Protein AF-A0AAJ5YZ57-F1 (afdb_monomer)

Secondary structure (DSSP, 8-state):
-PPPPPHHHHHHHHHHHHT-GGGSPPPPSS-HHHHHHHHHSTT-PPPGGGGS-S--TTS-HHHHHHHHHHTT-HHHHHHHHHHHHHHSS---SS--HHHHHHHHHHHHHHHHHHHHTT-HHHHHHHHHHHHHHHHH-EEEETTEEEEGGGSTTS-HHHHHHHHHHHHHH-HHHHHHHHHHHHHHHHHTTTSHHHHHHHHHHHHHHHHHHHHTT-HHHHHHHHHHHHHT--TT-HHHHHHHHHHHHHTT-HHHHHHHHHHHHHH--TT-HHHHHHHHHHHHHHHHHH-TTS--TT--GGG--S--HHHHHHHHHHHHHTT-HHHHHHHHHHHHHH-HHHHTT-TTHHHHHHHHHHHSSS-HHHHHHHHHHHHHHHSTT--TT--GGG-

Sequence (387 aa):
MDEAPSPEACIAHAVASLQHSDLMSEIPTSDTFQALMTRYAPGYRRSRSDTFPLTDPTLTASQLVSQSAQADHWRRIVSMTKEYILTSVPHTEAPPASDVDTLLAWWHLRLVSLWKLHFFSNLQEEMHALWQVLESVRVYEGDDLRVLVDTPHVSFPMHVLRAQVLLQNDRRRGIQLLWKHMQRAKEASADSIWRARYVRVALLLSSLLVEMDALPAATSLADELASGLGSADAELALVLCRLYLQMSDMASASRMLSRAKSAADPADAALHTAILNHETMTRFISEPHADHEKFVVDDLKDVDQALTNTMALDAFFHGHVLESIQILERLMHEHPTTFTTTRALAPNLLTLHSMGANHPQEEKQRVIRFLVQSAGDDPWFVDQRAG

Structure (mmCIF, N/CA/C/O backbone):
data_AF-A0AAJ5YZ57-F1
#
_entry.id   AF-A0AAJ5YZ57-F1
#
loop_
_atom_site.group_PDB
_atom_site.id
_atom_site.type_symbol
_atom_site.label_atom_id
_atom_site.label_alt_id
_atom_site.label_comp_id
_atom_site.label_asym_id
_atom_site.label_entity_id
_atom_site.label_seq_id
_atom_site.pdbx_PDB_ins_code
_atom_site.Cartn_x
_atom_site.Cartn_y
_atom_site.Cartn_z
_atom_site.occupancy
_atom_site.B_iso_or_equiv
_atom_site.auth_seq_id
_atom_site.auth_comp_id
_atom_site.auth_asym_id
_atom_site.auth_atom_id
_atom_site.pdbx_PDB_model_num
ATOM 1 N N . MET A 1 1 ? 28.533 -15.955 -37.153 1.00 42.50 1 MET A N 1
ATOM 2 C CA . MET A 1 1 ? 28.842 -15.038 -36.043 1.00 42.50 1 MET A CA 1
ATOM 3 C C . MET A 1 1 ? 27.738 -14.018 -36.083 1.00 42.50 1 MET A C 1
ATOM 5 O O . MET A 1 1 ? 27.776 -13.187 -36.978 1.00 42.50 1 MET A O 1
ATOM 9 N N . ASP A 1 2 ? 26.721 -14.167 -35.239 1.00 55.75 2 ASP A N 1
ATOM 10 C CA . ASP A 1 2 ? 25.707 -13.121 -35.123 1.00 55.75 2 ASP A CA 1
ATOM 11 C C . ASP A 1 2 ? 26.382 -11.923 -34.461 1.00 55.75 2 ASP A C 1
ATOM 13 O O . ASP A 1 2 ? 26.940 -12.033 -33.367 1.00 55.75 2 ASP A O 1
ATOM 17 N N . GLU A 1 3 ? 26.444 -10.826 -35.205 1.00 73.62 3 GLU A N 1
ATOM 18 C CA . GLU A 1 3 ? 26.936 -9.540 -34.734 1.00 73.62 3 GLU A CA 1
ATOM 19 C C . GLU A 1 3 ? 26.073 -9.114 -33.538 1.00 73.62 3 GLU A C 1
ATOM 21 O O . GLU A 1 3 ? 24.852 -9.286 -33.558 1.00 73.62 3 GLU A O 1
ATOM 26 N N . ALA A 1 4 ? 26.698 -8.639 -32.457 1.00 78.00 4 ALA A N 1
ATOM 27 C CA . ALA A 1 4 ? 25.941 -8.198 -31.291 1.00 78.00 4 ALA A CA 1
ATOM 28 C C . ALA A 1 4 ? 24.981 -7.066 -31.710 1.00 78.00 4 ALA A C 1
ATOM 30 O O . ALA A 1 4 ? 25.400 -6.178 -32.458 1.00 78.00 4 ALA A O 1
ATOM 31 N N . PRO A 1 5 ? 23.708 -7.091 -31.273 1.00 86.06 5 PRO A N 1
ATOM 32 C CA . PRO A 1 5 ? 22.741 -6.070 -31.662 1.00 86.06 5 PRO A CA 1
ATOM 33 C C . PRO A 1 5 ? 23.215 -4.689 -31.203 1.00 86.06 5 PRO A C 1
ATOM 35 O O . PRO A 1 5 ? 23.785 -4.556 -30.121 1.00 86.06 5 PRO A O 1
ATOM 38 N N . SER A 1 6 ? 22.982 -3.652 -32.011 1.00 90.31 6 SER A N 1
ATOM 39 C CA . SER A 1 6 ? 23.335 -2.287 -31.611 1.00 90.31 6 SER A CA 1
ATOM 40 C C . SER A 1 6 ? 22.507 -1.841 -30.392 1.00 90.31 6 SER A C 1
ATOM 42 O O . SER A 1 6 ? 21.373 -2.302 -30.219 1.00 90.31 6 SER A O 1
ATOM 44 N N . PRO A 1 7 ? 23.019 -0.918 -29.552 1.00 89.38 7 PRO A N 1
ATOM 45 C CA . PRO A 1 7 ? 22.258 -0.386 -28.422 1.00 89.38 7 PRO A CA 1
ATOM 46 C C . PRO A 1 7 ? 20.902 0.194 -28.832 1.00 89.38 7 PRO A C 1
ATOM 48 O O . PRO A 1 7 ? 19.891 -0.091 -28.195 1.00 89.38 7 PRO A O 1
ATOM 51 N N . GLU A 1 8 ? 20.869 0.929 -29.942 1.00 90.06 8 GLU A N 1
ATOM 52 C CA . GLU A 1 8 ? 19.652 1.508 -30.518 1.00 90.06 8 GLU A CA 1
ATOM 53 C C . GLU A 1 8 ? 18.640 0.425 -30.917 1.00 90.06 8 GLU A C 1
ATOM 55 O O . GLU A 1 8 ? 17.464 0.532 -30.574 1.00 90.06 8 GLU A O 1
ATOM 60 N N . ALA A 1 9 ? 19.096 -0.669 -31.540 1.00 91.06 9 ALA A N 1
ATOM 61 C CA . ALA A 1 9 ? 18.233 -1.792 -31.899 1.00 91.06 9 ALA A CA 1
ATOM 62 C C . ALA A 1 9 ? 17.660 -2.506 -30.663 1.00 91.06 9 ALA A C 1
ATOM 64 O O . ALA A 1 9 ? 16.498 -2.916 -30.676 1.00 91.06 9 ALA A O 1
ATOM 65 N N . CYS A 1 10 ? 18.434 -2.625 -29.578 1.00 92.81 10 CYS A N 1
ATOM 66 C CA . CYS A 1 10 ? 17.945 -3.181 -28.313 1.00 92.81 10 CYS A CA 1
ATOM 67 C C . CYS A 1 10 ? 16.855 -2.305 -27.679 1.00 92.81 10 CYS A C 1
ATOM 69 O O . CYS A 1 10 ? 15.842 -2.836 -27.222 1.00 92.81 10 CYS A O 1
ATOM 71 N N . ILE A 1 11 ? 17.023 -0.976 -27.673 1.00 93.19 11 ILE A N 1
ATOM 72 C CA . ILE A 1 11 ? 16.001 -0.055 -27.146 1.00 93.19 11 ILE A CA 1
ATOM 73 C C . ILE A 1 11 ? 14.760 -0.056 -28.046 1.00 93.19 11 ILE A C 1
ATOM 75 O O . ILE A 1 11 ? 13.649 -0.164 -27.532 1.00 93.19 11 ILE A O 1
ATOM 79 N N . ALA A 1 12 ? 14.922 -0.032 -29.372 1.00 92.88 12 ALA A N 1
ATOM 80 C CA . ALA A 1 12 ? 13.803 -0.135 -30.311 1.00 92.88 12 ALA A CA 1
ATOM 81 C C . ALA A 1 12 ? 13.015 -1.439 -30.121 1.00 92.88 12 ALA A C 1
ATOM 83 O O . ALA A 1 12 ? 11.783 -1.426 -30.078 1.00 92.88 12 ALA A O 1
ATOM 84 N N . HIS A 1 13 ? 13.716 -2.560 -29.927 1.00 94.25 13 HIS A N 1
ATOM 85 C CA . HIS A 1 13 ? 13.090 -3.839 -29.614 1.00 94.25 13 HIS A CA 1
ATOM 86 C C . HIS A 1 13 ? 12.364 -3.818 -28.262 1.00 94.25 13 HIS A C 1
ATOM 88 O O . HIS A 1 13 ? 11.249 -4.332 -28.169 1.00 94.25 13 HIS A O 1
ATOM 94 N N . ALA A 1 14 ? 12.950 -3.207 -27.228 1.00 94.38 14 ALA A N 1
ATOM 95 C CA . ALA A 1 14 ? 12.316 -3.068 -25.919 1.00 94.38 14 ALA A CA 1
ATOM 96 C C . ALA A 1 14 ? 11.032 -2.231 -25.988 1.00 94.38 14 ALA A C 1
ATOM 98 O O . ALA A 1 14 ? 9.995 -2.667 -25.492 1.00 94.38 14 ALA A O 1
ATOM 99 N N . VAL A 1 15 ? 11.082 -1.077 -26.660 1.00 94.94 15 VAL A N 1
ATOM 100 C CA . VAL A 1 15 ? 9.923 -0.207 -26.906 1.00 94.94 15 VAL A CA 1
ATOM 101 C C . VAL A 1 15 ? 8.826 -0.980 -27.637 1.00 94.94 15 VAL A C 1
ATOM 103 O O . VAL A 1 15 ? 7.715 -1.081 -27.126 1.00 94.94 15 VAL A O 1
ATOM 106 N N . ALA A 1 16 ? 9.144 -1.614 -28.770 1.00 94.12 16 ALA A N 1
ATOM 107 C CA . ALA A 1 16 ? 8.168 -2.392 -29.533 1.00 94.12 16 ALA A CA 1
ATOM 108 C C . ALA A 1 16 ? 7.543 -3.523 -28.697 1.00 94.12 16 ALA A C 1
ATOM 110 O O . ALA A 1 16 ? 6.328 -3.711 -28.717 1.00 94.12 16 ALA A O 1
ATOM 111 N N . SER A 1 17 ? 8.361 -4.223 -27.905 1.00 95.19 17 SER A N 1
ATOM 112 C CA . SER A 1 17 ? 7.898 -5.331 -27.066 1.00 95.19 17 SER A CA 1
ATOM 113 C C . SER A 1 17 ? 6.955 -4.871 -25.951 1.00 95.19 17 SER A C 1
ATOM 115 O O . SER A 1 17 ? 6.021 -5.589 -25.614 1.00 95.19 17 SER A O 1
ATOM 117 N N . LEU A 1 18 ? 7.164 -3.676 -25.388 1.00 95.81 18 LEU A N 1
ATOM 118 C CA . LEU A 1 18 ? 6.327 -3.106 -24.323 1.00 95.81 18 LEU A CA 1
ATOM 119 C C . LEU A 1 18 ? 5.003 -2.510 -24.831 1.00 95.81 18 LEU A C 1
ATOM 121 O O . LEU A 1 18 ? 4.104 -2.276 -24.021 1.00 95.81 18 LEU A O 1
ATOM 125 N N . GLN A 1 19 ? 4.882 -2.257 -26.137 1.00 95.25 19 GLN A N 1
ATOM 126 C CA . GLN A 1 19 ? 3.716 -1.627 -26.769 1.00 95.25 19 GLN A CA 1
ATOM 127 C C . GLN A 1 19 ? 2.754 -2.625 -27.433 1.00 95.25 19 GLN A C 1
ATOM 129 O O . GLN A 1 19 ? 1.816 -2.219 -28.117 1.00 95.25 19 GLN A O 1
ATOM 134 N N . HIS A 1 20 ? 2.933 -3.934 -27.242 1.00 92.75 20 HIS A N 1
ATOM 135 C CA . HIS A 1 20 ? 1.990 -4.914 -27.778 1.00 92.75 20 HIS A CA 1
ATOM 136 C C . HIS A 1 20 ? 0.622 -4.821 -27.084 1.00 92.75 20 HIS A C 1
ATOM 138 O O . HIS A 1 20 ? 0.514 -4.966 -25.866 1.00 92.75 20 HIS A O 1
ATOM 144 N N . SER A 1 21 ? -0.444 -4.636 -27.872 1.00 90.62 21 SER A N 1
ATOM 145 C CA . SER A 1 21 ? -1.827 -4.582 -27.370 1.00 90.62 21 SER A CA 1
ATOM 146 C C . SER A 1 21 ? -2.242 -5.844 -26.622 1.00 90.62 21 SER A C 1
ATOM 148 O O . SER A 1 21 ? -3.018 -5.762 -25.675 1.00 90.62 21 SER A O 1
ATOM 150 N N . ASP A 1 22 ? -1.695 -6.989 -27.025 1.00 92.06 22 ASP A N 1
ATOM 151 C CA . ASP A 1 22 ? -2.035 -8.311 -26.492 1.00 92.06 22 ASP A CA 1
ATOM 152 C C . ASP A 1 22 ? -1.539 -8.516 -25.054 1.00 92.06 22 ASP A C 1
ATOM 154 O O . ASP A 1 22 ? -1.976 -9.438 -24.372 1.00 92.06 22 ASP A O 1
ATOM 158 N N . LEU A 1 23 ? -0.653 -7.637 -24.570 1.00 92.69 23 LEU A N 1
ATOM 159 C CA . LEU A 1 23 ? -0.219 -7.618 -23.174 1.00 92.69 23 LEU A CA 1
ATOM 160 C C . LEU A 1 23 ? -1.275 -7.021 -22.235 1.00 92.69 23 LEU A C 1
ATOM 162 O O . LEU A 1 23 ? -1.121 -7.127 -21.022 1.00 92.69 23 LEU A O 1
ATOM 166 N N . MET A 1 24 ? -2.299 -6.346 -22.773 1.00 94.44 24 MET A N 1
ATOM 167 C CA . MET A 1 24 ? -3.271 -5.563 -22.010 1.00 94.44 24 MET A CA 1
ATOM 168 C C . MET A 1 24 ? -4.697 -6.050 -22.260 1.00 94.44 24 MET A C 1
ATOM 170 O O . MET A 1 24 ? -5.276 -5.828 -23.328 1.00 94.44 24 MET A O 1
ATOM 174 N N . SER A 1 25 ? -5.304 -6.628 -21.230 1.00 89.56 25 SER A N 1
ATOM 175 C CA . SER A 1 25 ? -6.685 -7.093 -21.263 1.00 89.56 25 SER A CA 1
ATOM 176 C C . SER A 1 25 ? -7.667 -5.909 -21.295 1.00 89.56 25 SER A C 1
ATOM 178 O O . SER A 1 25 ? -7.402 -4.813 -20.785 1.00 89.56 25 SER A O 1
ATOM 180 N N . GLU A 1 26 ? -8.839 -6.118 -21.898 1.00 86.94 26 GLU A N 1
ATOM 181 C CA . GLU A 1 26 ? -9.954 -5.176 -21.755 1.00 86.94 26 GLU A CA 1
ATOM 182 C C . GLU A 1 26 ? -10.512 -5.233 -20.330 1.00 86.94 26 GLU A C 1
ATOM 184 O O . GLU A 1 26 ? -10.607 -6.306 -19.723 1.00 86.94 26 GLU A O 1
ATOM 189 N N . ILE A 1 27 ? -10.891 -4.074 -19.788 1.00 83.69 27 ILE A N 1
ATOM 190 C CA . ILE A 1 27 ? -11.519 -4.028 -18.467 1.00 83.69 27 ILE A CA 1
ATOM 191 C C . ILE A 1 27 ? -12.966 -4.536 -18.543 1.00 83.69 27 ILE A C 1
ATOM 193 O O . ILE A 1 27 ? -13.676 -4.222 -19.503 1.00 83.69 27 ILE A O 1
ATOM 197 N N . PRO A 1 28 ? -13.447 -5.287 -17.537 1.00 80.12 28 PRO A N 1
ATOM 198 C CA . PRO A 1 28 ? -14.839 -5.713 -17.489 1.00 80.12 28 PRO A CA 1
ATOM 199 C C . PRO A 1 28 ? -15.798 -4.517 -17.516 1.00 80.12 28 PRO A C 1
ATOM 201 O O . PRO A 1 28 ? -15.679 -3.589 -16.718 1.00 80.12 28 PRO A O 1
ATOM 204 N N . THR A 1 29 ? -16.792 -4.554 -18.406 1.00 70.12 29 THR A N 1
ATOM 205 C CA . THR A 1 29 ? -17.860 -3.537 -18.462 1.00 70.12 29 THR A CA 1
ATOM 206 C C . THR A 1 29 ? -18.962 -3.778 -17.428 1.00 70.12 29 THR A C 1
ATOM 208 O O . THR A 1 29 ? -19.780 -2.896 -17.177 1.00 70.12 29 THR A O 1
ATOM 211 N N . SER A 1 30 ? -19.003 -4.973 -16.836 1.00 68.25 30 SER A N 1
ATOM 212 C CA . SER A 1 30 ? -19.893 -5.339 -15.736 1.00 68.25 30 SER A CA 1
ATOM 213 C C . SER A 1 30 ? -19.088 -6.026 -14.640 1.00 68.25 30 SER A C 1
ATOM 215 O O . SER A 1 30 ? -18.448 -7.046 -14.894 1.00 68.25 30 SER A O 1
ATOM 217 N N . ASP A 1 31 ? -19.151 -5.494 -13.427 1.00 72.94 31 ASP A N 1
ATOM 218 C CA . ASP A 1 31 ? -18.476 -6.030 -12.249 1.00 72.94 31 ASP A CA 1
ATOM 219 C C . ASP A 1 31 ? -19.388 -5.958 -11.015 1.00 72.94 31 ASP A C 1
ATOM 221 O O . ASP A 1 31 ? -20.534 -5.498 -11.078 1.00 72.94 31 ASP A O 1
ATOM 225 N N . THR A 1 32 ? -18.887 -6.438 -9.878 1.00 71.25 32 THR A N 1
ATOM 226 C CA . THR A 1 32 ? -19.644 -6.483 -8.624 1.00 71.25 32 THR A CA 1
ATOM 227 C C . THR A 1 32 ? -20.076 -5.094 -8.158 1.00 71.25 32 THR A C 1
ATOM 229 O O . THR A 1 32 ? -21.167 -4.946 -7.612 1.00 71.25 32 THR A O 1
ATOM 232 N N . PHE A 1 33 ? -19.276 -4.059 -8.421 1.00 73.50 33 PHE A N 1
ATOM 233 C CA . PHE A 1 33 ? -19.637 -2.685 -8.091 1.00 73.50 33 PHE A CA 1
ATOM 234 C C . PHE A 1 33 ? -20.820 -2.203 -8.942 1.00 73.50 33 PHE A C 1
ATOM 236 O O . PHE A 1 33 ? -21.808 -1.717 -8.395 1.00 73.50 33 PHE A O 1
ATOM 243 N N . GLN A 1 34 ? -20.790 -2.424 -10.260 1.00 74.38 34 GLN A N 1
ATOM 244 C CA . GLN A 1 34 ? -21.912 -2.116 -11.158 1.00 74.38 34 GLN A CA 1
ATOM 245 C C . GLN A 1 34 ? -23.182 -2.905 -10.801 1.00 74.38 34 GLN A C 1
ATOM 247 O O . GLN A 1 34 ? -24.298 -2.376 -10.863 1.00 74.38 34 GLN A O 1
ATOM 252 N N . ALA A 1 35 ? -23.031 -4.161 -10.373 1.00 77.19 35 ALA A N 1
ATOM 253 C CA . ALA A 1 35 ? -24.144 -4.969 -9.887 1.00 77.19 35 ALA A CA 1
ATOM 254 C C . ALA A 1 35 ? -24.770 -4.369 -8.613 1.00 77.19 35 ALA A C 1
ATOM 256 O O . ALA A 1 35 ? -25.996 -4.264 -8.516 1.00 77.19 35 ALA A O 1
ATOM 257 N N . LEU A 1 36 ? -23.948 -3.915 -7.659 1.00 73.75 36 LEU A N 1
ATOM 258 C CA . LEU A 1 36 ? -24.425 -3.240 -6.450 1.00 73.75 36 LEU A CA 1
ATOM 259 C C . LEU A 1 36 ? -25.065 -1.885 -6.748 1.00 73.75 36 LEU A C 1
ATOM 261 O O . LEU A 1 36 ? -26.124 -1.594 -6.197 1.00 73.75 36 LEU A O 1
ATOM 265 N N . MET A 1 37 ? -24.481 -1.087 -7.644 1.00 74.56 37 MET A N 1
ATOM 266 C CA . MET A 1 37 ? -25.087 0.157 -8.125 1.00 74.56 37 MET A CA 1
ATOM 267 C C . MET A 1 37 ? -26.495 -0.090 -8.654 1.00 74.56 37 MET A C 1
ATOM 269 O O . MET A 1 37 ? -27.450 0.550 -8.218 1.00 74.56 37 MET A O 1
ATOM 273 N N . THR A 1 38 ? -26.630 -1.067 -9.552 1.00 78.44 38 THR A N 1
ATOM 274 C CA . THR A 1 38 ? -27.909 -1.412 -10.179 1.00 78.44 38 THR A CA 1
ATOM 275 C C . THR A 1 38 ? -28.937 -1.870 -9.143 1.00 78.44 38 THR A C 1
ATOM 277 O O . THR A 1 38 ? -30.111 -1.516 -9.239 1.00 78.44 38 THR A O 1
ATOM 280 N N . ARG A 1 39 ? -28.503 -2.631 -8.129 1.00 78.81 39 ARG A N 1
ATOM 281 C CA . ARG A 1 39 ? -29.382 -3.197 -7.099 1.00 78.81 39 ARG A CA 1
ATOM 282 C C . ARG A 1 39 ? -29.784 -2.196 -6.011 1.00 78.81 39 ARG A C 1
ATOM 284 O O . ARG A 1 39 ? -30.941 -2.191 -5.603 1.00 78.81 39 ARG A O 1
ATOM 291 N N . TYR A 1 40 ? -28.852 -1.381 -5.521 1.00 74.88 40 TYR A N 1
ATOM 292 C CA . TYR A 1 40 ? -29.028 -0.573 -4.302 1.00 74.88 40 TYR A CA 1
ATOM 293 C C . TYR A 1 40 ? -29.159 0.935 -4.562 1.00 74.88 40 TYR A C 1
ATOM 295 O O . TYR A 1 40 ? -29.665 1.674 -3.707 1.00 74.88 40 TYR A O 1
ATOM 303 N N . ALA A 1 41 ? -28.771 1.390 -5.753 1.00 70.88 41 ALA A N 1
ATOM 304 C CA . ALA A 1 41 ? -28.896 2.772 -6.201 1.00 70.88 41 ALA A CA 1
ATOM 305 C C . ALA A 1 41 ? -29.489 2.860 -7.630 1.00 70.88 41 ALA A C 1
ATOM 307 O O . ALA A 1 41 ? -28.896 3.495 -8.506 1.00 70.88 41 ALA A O 1
ATOM 308 N N . PRO A 1 42 ? -30.661 2.245 -7.903 1.00 70.06 42 PRO A N 1
ATOM 309 C CA . PRO A 1 42 ? -31.254 2.268 -9.237 1.00 70.06 42 PRO A CA 1
ATOM 310 C C . PRO A 1 42 ? -31.531 3.711 -9.684 1.00 70.06 42 PRO A C 1
ATOM 312 O O . PRO A 1 42 ? -32.151 4.494 -8.966 1.00 70.06 42 PRO A O 1
ATOM 315 N N . GLY A 1 43 ? -31.049 4.074 -10.875 1.00 65.69 43 GLY A N 1
ATOM 316 C CA . GLY A 1 43 ? -31.180 5.428 -11.426 1.00 65.69 43 GLY A CA 1
ATOM 317 C C . GLY A 1 43 ? -30.105 6.421 -10.972 1.00 65.69 43 GLY A C 1
ATOM 318 O O . GLY A 1 43 ? -30.022 7.506 -11.549 1.00 65.69 43 GLY A O 1
ATOM 319 N N . TYR A 1 44 ? -29.241 6.055 -10.017 1.00 64.00 44 TYR A N 1
ATOM 320 C CA . TYR A 1 44 ? -28.034 6.825 -9.735 1.00 64.00 44 TYR A CA 1
ATOM 321 C C . TYR A 1 44 ? -27.090 6.714 -10.933 1.00 64.00 44 TYR A C 1
ATOM 323 O O . TYR A 1 44 ? -26.457 5.687 -11.177 1.00 64.00 44 TYR A O 1
ATOM 331 N N . ARG A 1 45 ? -27.024 7.788 -11.716 1.00 58.97 45 ARG A N 1
ATOM 332 C CA . ARG A 1 45 ? -25.934 8.009 -12.658 1.00 58.97 45 ARG A CA 1
ATOM 333 C C . ARG A 1 45 ? -24.881 8.796 -11.903 1.00 58.97 45 ARG A C 1
ATOM 335 O O . ARG A 1 45 ? -25.202 9.862 -11.375 1.00 58.97 45 ARG A O 1
ATOM 342 N N . ARG A 1 46 ? -23.646 8.292 -11.863 1.00 60.00 46 ARG A N 1
ATOM 343 C CA . ARG A 1 46 ? -22.520 9.116 -11.419 1.00 60.00 46 ARG A CA 1
ATOM 344 C C . ARG A 1 46 ? -22.529 10.431 -12.194 1.00 60.00 46 ARG A C 1
ATOM 346 O O . ARG A 1 46 ? -22.989 10.485 -13.343 1.00 60.00 46 ARG A O 1
ATOM 353 N N . SER A 1 47 ? -22.084 11.499 -11.535 1.00 46.22 47 SER A N 1
ATOM 354 C CA . SER A 1 47 ? -22.011 12.810 -12.170 1.00 46.22 47 SER A CA 1
ATOM 355 C C . SER A 1 47 ? -21.266 12.684 -13.498 1.00 46.22 47 SER A C 1
ATOM 357 O O . SER A 1 47 ? -20.276 11.965 -13.615 1.00 46.22 47 SER A O 1
ATOM 359 N N . ARG A 1 48 ? -21.760 13.385 -14.518 1.00 41.66 48 ARG A N 1
ATOM 360 C CA . ARG A 1 48 ? -21.276 13.366 -15.909 1.00 41.66 48 ARG A CA 1
ATOM 361 C C . ARG A 1 48 ? -19.784 13.746 -16.065 1.00 41.66 48 ARG A C 1
ATOM 363 O O . ARG A 1 48 ? -19.299 13.782 -17.194 1.00 41.66 48 ARG A O 1
ATOM 370 N N . SER A 1 49 ? -19.054 14.025 -14.979 1.00 39.28 49 SER A N 1
ATOM 371 C CA . SER A 1 49 ? -17.596 14.209 -14.970 1.00 39.28 49 SER A CA 1
ATOM 372 C C . SER A 1 49 ? -16.803 12.910 -15.186 1.00 39.28 49 SER A C 1
ATOM 374 O O . SER A 1 49 ? -15.628 12.985 -15.533 1.00 39.28 49 SER A O 1
ATOM 376 N N . ASP A 1 50 ? -17.441 11.737 -15.118 1.00 44.00 50 ASP A N 1
ATOM 377 C CA . ASP A 1 50 ? -16.880 10.469 -15.630 1.00 44.00 50 ASP A CA 1
ATOM 378 C C . ASP A 1 50 ? -16.826 10.413 -17.171 1.00 44.00 50 ASP A C 1
ATOM 380 O O . ASP A 1 50 ? -16.197 9.535 -17.754 1.00 44.00 50 ASP A O 1
ATOM 384 N N . THR A 1 51 ? -17.464 11.379 -17.842 1.00 45.19 51 THR A N 1
ATOM 385 C CA . THR A 1 51 ? -17.478 11.564 -19.304 1.00 45.19 51 THR A CA 1
ATOM 386 C C . THR A 1 51 ? -16.854 12.897 -19.732 1.00 45.19 51 THR A C 1
ATOM 388 O O . THR A 1 51 ? -17.254 13.472 -20.746 1.00 45.19 51 THR A O 1
ATOM 391 N N . PHE A 1 52 ? -15.872 13.419 -18.986 1.00 45.09 52 PHE A N 1
ATOM 392 C CA . PHE A 1 52 ? -14.929 14.349 -19.620 1.00 45.09 52 PHE A CA 1
ATOM 393 C C . PHE A 1 52 ? -14.243 13.611 -20.780 1.00 45.09 52 PHE A C 1
ATOM 395 O O . PHE A 1 52 ? -13.947 12.422 -20.636 1.00 45.09 52 PHE A O 1
ATOM 402 N N . PRO A 1 53 ? -14.002 14.264 -21.930 1.00 50.81 53 PRO A N 1
ATOM 403 C CA . PRO A 1 53 ? -13.231 13.636 -22.990 1.00 50.81 53 PRO A CA 1
ATOM 404 C C . PRO A 1 53 ? -11.898 13.134 -22.416 1.00 50.81 53 PRO A C 1
ATOM 406 O O . PRO A 1 53 ? -11.300 13.790 -21.558 1.00 50.81 53 PRO A O 1
ATOM 409 N N . LEU A 1 54 ? -11.445 11.960 -22.879 1.00 53.31 54 LEU A N 1
ATOM 410 C CA . LEU A 1 54 ? -10.129 11.381 -22.544 1.00 53.31 54 LEU A CA 1
ATOM 411 C C . LEU A 1 54 ? -8.997 12.412 -22.714 1.00 53.31 54 LEU A C 1
ATOM 413 O O . LEU A 1 54 ? -7.983 12.351 -22.028 1.00 53.31 54 LEU A O 1
ATOM 417 N N . THR A 1 55 ? -9.242 13.414 -23.554 1.00 54.31 55 THR A N 1
ATOM 418 C CA . THR A 1 55 ? -8.400 14.567 -23.824 1.00 54.31 55 THR A CA 1
ATOM 419 C C . THR A 1 55 ? -9.093 15.863 -23.391 1.00 54.31 55 THR A C 1
ATOM 421 O O . THR A 1 55 ? -10.005 16.343 -24.069 1.00 54.31 55 THR A O 1
ATOM 424 N N . ASP A 1 56 ? -8.629 16.475 -22.304 1.00 64.00 56 ASP A N 1
ATOM 425 C CA . ASP A 1 56 ? -8.701 17.931 -22.187 1.00 64.00 56 ASP A CA 1
ATOM 426 C C . ASP A 1 56 ? -7.430 18.483 -22.852 1.00 64.00 56 ASP A C 1
ATOM 428 O O . ASP A 1 56 ? -6.340 18.245 -22.328 1.00 64.00 56 ASP A O 1
ATOM 432 N N . PRO A 1 57 ? -7.518 19.179 -24.002 1.00 65.00 57 PRO A N 1
ATOM 433 C CA . PRO A 1 57 ? -6.335 19.681 -24.700 1.00 65.00 57 PRO A CA 1
ATOM 434 C C . PRO A 1 57 ? -5.554 20.729 -23.891 1.00 65.00 57 PRO A C 1
ATOM 436 O O . PRO A 1 57 ? -4.453 21.103 -24.285 1.00 65.00 57 PRO A O 1
ATOM 439 N N . THR A 1 58 ? -6.110 21.221 -22.779 1.00 73.19 58 THR A N 1
ATOM 440 C CA . THR A 1 58 ? -5.451 22.184 -21.890 1.00 73.19 58 THR A CA 1
ATOM 441 C C . THR A 1 58 ? -4.594 21.530 -20.804 1.00 73.19 58 THR A C 1
ATOM 443 O O . THR A 1 58 ? -3.790 22.219 -20.175 1.00 73.19 58 THR A O 1
ATOM 446 N N . LEU A 1 59 ? -4.726 20.214 -20.594 1.00 79.25 59 LEU A N 1
ATOM 447 C CA . LEU A 1 59 ? -4.036 19.474 -19.539 1.00 79.25 59 LEU A CA 1
ATOM 448 C C . LEU A 1 59 ? -3.064 18.446 -20.122 1.00 79.25 59 LEU A C 1
ATOM 450 O O . LEU A 1 59 ? -3.336 17.773 -21.113 1.00 79.25 59 LEU A O 1
ATOM 454 N N . THR A 1 60 ? -1.918 18.285 -19.465 1.00 84.31 60 THR A N 1
ATOM 455 C CA . THR A 1 60 ? -0.967 17.213 -19.791 1.00 84.31 60 THR A CA 1
ATOM 456 C C . THR A 1 60 ? -1.499 15.849 -19.339 1.00 84.31 60 THR A C 1
ATOM 458 O O . THR A 1 60 ? -2.287 15.759 -18.394 1.00 84.31 60 THR A O 1
ATOM 461 N N . ALA A 1 61 ? -1.007 14.764 -19.949 1.00 82.81 61 ALA A N 1
ATOM 462 C CA . ALA A 1 61 ? -1.346 13.390 -19.558 1.00 82.81 61 ALA A CA 1
ATOM 463 C C . ALA A 1 61 ? -1.144 13.136 -18.050 1.00 82.81 61 ALA A C 1
ATOM 465 O O . ALA A 1 61 ? -1.997 12.549 -17.386 1.00 82.81 61 ALA A O 1
ATOM 466 N N . SER A 1 62 ? -0.041 13.650 -17.494 1.00 84.12 62 SER A N 1
ATOM 467 C CA . SER A 1 62 ? 0.272 13.554 -16.064 1.00 84.12 62 SER A CA 1
ATOM 468 C C . SER A 1 62 ? -0.762 14.280 -15.194 1.00 84.12 62 SER A C 1
ATOM 470 O O . SER A 1 62 ? -1.267 13.711 -14.229 1.00 84.12 62 SER A O 1
ATOM 472 N N . GLN A 1 63 ? -1.163 15.499 -15.574 1.00 86.25 63 GLN A N 1
ATOM 473 C CA . GLN A 1 63 ? -2.179 16.267 -14.843 1.00 86.25 63 GLN A CA 1
ATOM 474 C C . GLN A 1 63 ? -3.550 15.587 -14.870 1.00 86.25 63 GLN A C 1
ATOM 476 O O . GLN A 1 63 ? -4.221 15.531 -13.840 1.00 86.25 63 GLN A O 1
ATOM 481 N N . LEU A 1 64 ? -3.950 15.034 -16.017 1.00 84.38 64 LEU A N 1
ATOM 482 C CA . LEU A 1 64 ? -5.208 14.299 -16.143 1.00 84.38 64 LEU A CA 1
ATOM 483 C C . LEU A 1 64 ? -5.228 13.048 -15.259 1.00 84.38 64 LEU A C 1
ATOM 485 O O . LEU A 1 64 ? -6.233 12.771 -14.600 1.00 84.38 64 LEU A O 1
ATOM 489 N N . VAL A 1 65 ? -4.115 12.312 -15.206 1.00 87.06 65 VAL A N 1
ATOM 490 C CA . VAL A 1 65 ? -3.963 11.170 -14.299 1.00 87.06 65 VAL A CA 1
ATOM 491 C C . VAL A 1 65 ? -4.018 11.615 -12.843 1.00 87.06 65 VAL A C 1
ATOM 493 O O . VAL A 1 65 ? -4.748 11.005 -12.069 1.00 87.06 65 VAL A O 1
ATOM 496 N N . SER A 1 66 ? -3.297 12.672 -12.456 1.00 86.50 66 SER A N 1
ATOM 497 C CA . SER A 1 66 ? -3.313 13.171 -11.076 1.00 86.50 66 SER A CA 1
ATOM 498 C C . SER A 1 66 ? -4.713 13.598 -10.635 1.00 86.50 66 SER A C 1
ATOM 500 O O . SER A 1 66 ? -5.138 13.226 -9.546 1.00 86.50 66 SER A O 1
ATOM 502 N N . GLN A 1 67 ? -5.457 14.312 -11.485 1.00 84.50 67 GLN A N 1
ATOM 503 C CA . GLN A 1 67 ? -6.846 14.684 -11.199 1.00 84.50 67 GLN A CA 1
ATOM 504 C C . GLN A 1 67 ? -7.756 13.456 -11.092 1.00 84.50 67 GLN A C 1
ATOM 506 O O . GLN A 1 67 ? -8.586 13.379 -10.191 1.00 84.50 67 GLN A O 1
ATOM 511 N N . SER A 1 68 ? -7.582 12.475 -11.981 1.00 84.38 68 SER A N 1
ATOM 512 C CA . SER A 1 68 ? -8.370 11.236 -11.946 1.00 84.38 68 SER A CA 1
ATOM 513 C C . SER A 1 68 ? -8.072 10.409 -10.694 1.00 84.38 68 SER A C 1
ATOM 515 O O . SER A 1 68 ? -8.990 9.845 -10.110 1.00 84.38 68 SER A O 1
ATOM 517 N N . ALA A 1 69 ? -6.814 10.369 -10.249 1.00 85.06 69 ALA A N 1
ATOM 518 C CA . ALA A 1 69 ? -6.408 9.670 -9.033 1.00 85.06 69 ALA A CA 1
ATOM 519 C C . ALA A 1 69 ? -6.941 10.369 -7.773 1.00 85.06 69 ALA A C 1
ATOM 521 O O . ALA A 1 69 ? -7.392 9.699 -6.854 1.00 85.06 69 ALA A O 1
ATOM 522 N N . GLN A 1 70 ? -6.947 11.707 -7.748 1.00 81.50 70 GLN A N 1
ATOM 523 C CA . GLN A 1 70 ? -7.545 12.493 -6.657 1.00 81.50 70 GLN A CA 1
ATOM 524 C C . GLN A 1 70 ? -9.063 12.306 -6.547 1.00 81.50 70 GLN A C 1
ATOM 526 O O . GLN A 1 70 ? -9.617 12.473 -5.466 1.00 81.50 70 GLN A O 1
ATOM 531 N N . ALA A 1 71 ? -9.724 11.975 -7.656 1.00 75.94 71 ALA A N 1
ATOM 532 C CA . ALA A 1 71 ? -11.154 11.695 -7.703 1.00 75.94 71 ALA A CA 1
ATOM 533 C C . ALA A 1 71 ? -11.496 10.199 -7.535 1.00 75.94 71 ALA A C 1
ATOM 535 O O . ALA A 1 71 ? -12.658 9.836 -7.680 1.00 75.94 71 ALA A O 1
ATOM 536 N N . ASP A 1 72 ? -10.515 9.323 -7.275 1.00 76.88 72 ASP A N 1
ATOM 537 C CA . ASP A 1 72 ? -10.693 7.861 -7.227 1.00 76.88 72 ASP A CA 1
ATOM 538 C C . ASP A 1 72 ? -11.337 7.269 -8.502 1.00 76.88 72 ASP A C 1
ATOM 540 O O . ASP A 1 72 ? -12.082 6.288 -8.460 1.00 76.88 72 ASP A O 1
ATOM 544 N N . HIS A 1 73 ? -11.036 7.847 -9.671 1.00 81.88 73 HIS A N 1
ATOM 545 C CA . HIS A 1 73 ? -11.519 7.398 -10.984 1.00 81.88 73 HIS A CA 1
ATOM 546 C C . HIS A 1 73 ? -10.537 6.410 -11.638 1.00 81.88 73 HIS A C 1
ATOM 548 O O . HIS A 1 73 ? -9.981 6.646 -12.718 1.00 81.88 73 HIS A O 1
ATOM 554 N N . TRP A 1 74 ? -10.289 5.285 -10.971 1.00 86.69 74 TRP A N 1
ATOM 555 C CA . TRP A 1 74 ? -9.293 4.294 -11.381 1.00 86.69 74 TRP A CA 1
ATOM 556 C C . TRP A 1 74 ? -9.588 3.644 -12.747 1.00 86.69 74 TRP A C 1
ATOM 558 O O . TRP A 1 74 ? -8.651 3.395 -13.508 1.00 86.69 74 TRP A O 1
ATOM 568 N N . ARG A 1 75 ? -10.861 3.439 -13.136 1.00 86.69 75 ARG A N 1
ATOM 569 C CA . ARG A 1 75 ? -11.223 2.878 -14.463 1.00 86.69 75 ARG A CA 1
ATOM 570 C C . ARG A 1 75 ? -10.780 3.790 -15.609 1.00 86.69 75 ARG A C 1
ATOM 572 O O . ARG A 1 75 ? -10.325 3.314 -16.657 1.00 86.69 75 ARG A O 1
ATOM 579 N N . ARG A 1 76 ? -10.858 5.108 -15.395 1.00 85.12 76 ARG A N 1
ATOM 580 C CA . ARG A 1 76 ? -10.376 6.113 -16.351 1.00 85.12 76 ARG A CA 1
ATOM 581 C C . ARG A 1 76 ? -8.866 6.007 -16.528 1.00 85.12 76 ARG A C 1
ATOM 583 O O . ARG A 1 76 ? -8.396 5.980 -17.660 1.00 85.12 76 ARG A O 1
ATOM 590 N N . ILE A 1 77 ? -8.120 5.877 -15.432 1.00 90.38 77 ILE A N 1
ATOM 591 C CA . ILE A 1 77 ? -6.659 5.746 -15.479 1.00 90.38 77 ILE A CA 1
ATOM 592 C C . ILE A 1 77 ? -6.247 4.475 -16.233 1.00 90.38 77 ILE A C 1
ATOM 594 O O . ILE A 1 77 ? -5.345 4.531 -17.067 1.00 90.38 77 ILE A O 1
ATOM 598 N N . VAL A 1 78 ? -6.929 3.343 -16.025 1.00 91.50 78 VAL A N 1
ATOM 599 C CA . VAL A 1 78 ? -6.653 2.108 -16.787 1.00 91.50 78 VAL A CA 1
ATOM 600 C C . VAL A 1 78 ? -6.871 2.313 -18.292 1.00 91.50 78 VAL A C 1
ATOM 602 O O . VAL A 1 78 ? -6.050 1.880 -19.099 1.00 91.50 78 VAL A O 1
ATOM 605 N N . SER A 1 79 ? -7.938 3.014 -18.678 1.00 88.75 79 SER A N 1
ATOM 606 C CA . SER A 1 79 ? -8.223 3.304 -20.091 1.00 88.75 79 SER A CA 1
ATOM 607 C C . SER A 1 79 ? -7.164 4.229 -20.706 1.00 88.75 79 SER A C 1
ATOM 609 O O . SER A 1 79 ? -6.615 3.929 -21.763 1.00 88.75 79 SER A O 1
ATOM 611 N N . MET A 1 80 ? -6.810 5.309 -20.002 1.00 89.44 80 MET A N 1
ATOM 612 C CA . MET A 1 80 ? -5.799 6.277 -20.444 1.00 89.44 80 MET A CA 1
ATOM 613 C C . MET A 1 80 ? -4.406 5.656 -20.551 1.00 89.44 80 MET A C 1
ATOM 615 O O . MET A 1 80 ? -3.691 5.889 -21.517 1.00 89.44 80 MET A O 1
ATOM 619 N N . THR A 1 81 ? -4.006 4.847 -19.570 1.00 93.06 81 THR A N 1
ATOM 620 C CA . THR A 1 81 ? -2.690 4.191 -19.584 1.00 93.06 81 THR A CA 1
ATOM 621 C C . THR A 1 81 ? -2.548 3.216 -20.743 1.00 93.06 81 THR A C 1
ATOM 623 O O . THR A 1 81 ? -1.476 3.175 -21.332 1.00 93.06 81 THR A O 1
ATOM 626 N N . LYS A 1 82 ? -3.611 2.496 -21.134 1.00 92.50 82 LYS A N 1
ATOM 627 C CA . LYS A 1 82 ? -3.597 1.674 -22.356 1.00 92.50 82 LYS A CA 1
ATOM 628 C C . LYS A 1 82 ? -3.285 2.524 -23.584 1.00 92.50 82 LYS A C 1
ATOM 630 O O . LYS A 1 82 ? -2.375 2.203 -24.339 1.00 92.50 82 LYS A O 1
ATOM 635 N N . GLU A 1 83 ? -4.023 3.618 -23.761 1.00 90.44 83 GLU A N 1
ATOM 636 C CA . GLU A 1 83 ? -3.831 4.534 -24.886 1.00 90.44 83 GLU A CA 1
ATOM 637 C C . GLU A 1 83 ? -2.412 5.113 -24.894 1.00 90.44 83 GLU A C 1
ATOM 639 O O . GLU A 1 83 ? -1.737 5.061 -25.921 1.00 90.44 83 GLU A O 1
ATOM 644 N N . TYR A 1 84 ? -1.909 5.583 -23.750 1.00 92.12 84 TYR A N 1
ATOM 645 C CA . TYR A 1 84 ? -0.560 6.139 -23.665 1.00 92.12 84 TYR A CA 1
ATOM 646 C C . TYR A 1 84 ? 0.538 5.094 -23.848 1.00 92.12 84 TYR A C 1
ATOM 648 O O . TYR A 1 84 ? 1.527 5.401 -24.504 1.00 92.12 84 TYR A O 1
ATOM 656 N N . ILE A 1 85 ? 0.391 3.858 -23.370 1.00 94.38 85 ILE A N 1
ATOM 657 C CA . ILE A 1 85 ? 1.362 2.793 -23.674 1.00 94.38 85 ILE A CA 1
ATOM 658 C C . ILE A 1 85 ? 1.450 2.600 -25.193 1.00 94.38 85 ILE A C 1
ATOM 660 O O . ILE A 1 85 ? 2.544 2.586 -25.750 1.00 94.38 85 ILE A O 1
ATOM 664 N N . LEU A 1 86 ? 0.309 2.550 -25.883 1.00 92.56 86 LEU A N 1
ATOM 665 C CA . LEU A 1 86 ? 0.262 2.315 -27.327 1.00 92.56 86 LEU A CA 1
ATOM 666 C C . LEU A 1 86 ? 0.705 3.517 -28.179 1.00 92.56 86 LEU A C 1
ATOM 668 O O . LEU A 1 86 ? 1.115 3.318 -29.318 1.00 92.56 86 LEU A O 1
ATOM 672 N N . THR A 1 87 ? 0.605 4.750 -27.669 1.00 89.94 87 THR A N 1
ATOM 673 C CA . THR A 1 87 ? 0.745 5.969 -28.498 1.00 89.94 87 THR A CA 1
ATOM 674 C C . THR A 1 87 ? 1.775 6.990 -28.019 1.00 89.94 87 THR A C 1
ATOM 676 O O . THR A 1 87 ? 2.170 7.848 -28.806 1.00 89.94 87 THR A O 1
ATOM 679 N N . SER A 1 88 ? 2.216 6.944 -26.755 1.00 86.50 88 SER A N 1
ATOM 680 C CA . SER A 1 88 ? 3.079 7.996 -26.182 1.00 86.50 88 SER A CA 1
ATOM 681 C C . SER A 1 88 ? 4.497 7.999 -26.744 1.00 86.50 88 SER A C 1
ATOM 683 O O . SER A 1 88 ? 5.131 9.052 -26.772 1.00 86.50 88 SER A O 1
ATOM 685 N N . VAL A 1 89 ? 4.974 6.844 -27.206 1.00 86.88 89 VAL A N 1
ATOM 686 C CA . VAL A 1 89 ? 6.299 6.675 -27.799 1.00 86.88 89 VAL A CA 1
ATOM 687 C C . VAL A 1 89 ? 6.136 6.279 -29.269 1.00 86.88 89 VAL A C 1
ATOM 689 O O . VAL A 1 89 ? 5.520 5.244 -29.542 1.00 86.88 89 VAL A O 1
ATOM 692 N N . PRO A 1 90 ? 6.661 7.070 -30.223 1.00 83.69 90 PRO A N 1
ATOM 693 C CA . PRO A 1 90 ? 6.630 6.717 -31.635 1.00 83.69 90 PRO A CA 1
ATOM 694 C C . PRO A 1 90 ? 7.650 5.617 -31.953 1.00 83.69 90 PRO A C 1
ATOM 696 O O . PRO A 1 90 ? 8.779 5.632 -31.462 1.00 83.69 90 PRO A O 1
ATOM 699 N N . HIS A 1 91 ? 7.290 4.699 -32.853 1.00 78.81 91 HIS A N 1
ATOM 700 C CA . HIS A 1 91 ? 8.235 3.722 -33.392 1.00 78.81 91 HIS A CA 1
ATOM 701 C C . HIS A 1 91 ? 9.266 4.429 -34.281 1.00 78.81 91 HIS A C 1
ATOM 703 O O . HIS A 1 91 ? 8.985 4.790 -35.424 1.00 78.81 91 HIS A O 1
ATOM 709 N N . THR A 1 92 ? 10.456 4.648 -33.733 1.00 80.38 92 THR A N 1
ATOM 710 C CA . THR A 1 92 ? 11.609 5.222 -34.434 1.00 80.38 92 THR A CA 1
ATOM 711 C C . THR A 1 92 ? 12.740 4.197 -34.490 1.00 80.38 92 THR A C 1
ATOM 713 O O . THR A 1 92 ? 12.765 3.262 -33.693 1.00 80.38 92 THR A O 1
ATOM 716 N N . GLU A 1 93 ? 13.663 4.335 -35.447 1.00 74.38 93 GLU A N 1
ATOM 717 C CA . GLU A 1 93 ? 14.797 3.402 -35.594 1.00 74.38 93 GLU A CA 1
ATOM 718 C C . GLU A 1 93 ? 15.829 3.538 -34.458 1.00 74.38 93 GLU A C 1
ATOM 720 O O . GLU A 1 93 ? 16.518 2.572 -34.143 1.00 74.38 93 GLU A O 1
ATOM 725 N N . ALA A 1 94 ? 15.894 4.708 -33.810 1.00 80.19 94 ALA A N 1
ATOM 726 C CA . ALA A 1 94 ? 16.809 5.003 -32.706 1.00 80.19 94 ALA A CA 1
ATOM 727 C C . ALA A 1 94 ? 16.092 5.757 -31.563 1.00 80.19 94 ALA A C 1
ATOM 729 O O . ALA A 1 94 ? 16.308 6.960 -31.380 1.00 80.19 94 ALA A O 1
ATOM 730 N N . PRO A 1 95 ? 15.203 5.084 -30.808 1.00 84.69 95 PRO A N 1
ATOM 731 C CA . PRO A 1 95 ? 14.503 5.705 -29.694 1.00 84.69 95 PRO A CA 1
ATOM 732 C C . PRO A 1 95 ? 15.459 5.961 -28.518 1.00 84.69 95 PRO A C 1
ATOM 734 O O . PRO A 1 95 ? 16.335 5.134 -28.238 1.00 84.69 95 PRO A O 1
ATOM 737 N N . PRO A 1 96 ? 15.314 7.086 -27.797 1.00 88.25 96 PRO A N 1
ATOM 738 C CA . PRO A 1 96 ? 16.080 7.329 -26.584 1.00 88.25 96 PRO A CA 1
ATOM 739 C C . PRO A 1 96 ? 15.703 6.330 -25.481 1.00 88.25 96 PRO A C 1
ATOM 741 O O . PRO A 1 96 ? 14.553 5.922 -25.346 1.00 88.25 96 PRO A O 1
ATOM 744 N N . ALA A 1 97 ? 16.659 5.989 -24.614 1.00 86.44 97 ALA A N 1
ATOM 745 C CA . ALA A 1 97 ? 16.418 5.076 -23.489 1.00 86.44 97 ALA A CA 1
ATOM 746 C C . ALA A 1 97 ? 15.301 5.561 -22.533 1.00 86.44 97 ALA A C 1
ATOM 748 O O . ALA A 1 97 ? 14.623 4.744 -21.913 1.00 86.44 97 ALA A O 1
ATOM 749 N N . SER A 1 98 ? 15.055 6.877 -22.475 1.00 90.81 98 SER A N 1
ATOM 750 C CA . SER A 1 98 ? 13.955 7.488 -21.713 1.00 90.81 98 SER A CA 1
ATOM 751 C C . SER A 1 98 ? 12.562 7.031 -22.153 1.00 90.81 98 SER A C 1
ATOM 753 O O . SER A 1 98 ? 11.602 7.155 -21.390 1.00 90.81 98 SER A O 1
ATOM 755 N N . ASP A 1 99 ? 12.428 6.510 -23.371 1.00 92.94 99 ASP A N 1
ATOM 756 C CA . ASP A 1 99 ? 11.159 5.991 -23.876 1.00 92.94 99 ASP A CA 1
ATOM 757 C C . ASP A 1 99 ? 10.773 4.691 -23.166 1.00 92.94 99 ASP A C 1
ATOM 759 O O . ASP A 1 99 ? 9.609 4.498 -22.814 1.00 92.94 99 ASP A O 1
ATOM 763 N N . VAL A 1 100 ? 11.757 3.836 -22.860 1.00 94.69 100 VAL A N 1
ATOM 764 C CA . VAL A 1 100 ? 11.548 2.626 -22.049 1.00 94.69 100 VAL A CA 1
ATOM 765 C C . VAL A 1 100 ? 11.093 3.014 -20.644 1.00 94.69 100 VAL A C 1
ATOM 767 O O . VAL A 1 100 ? 10.111 2.464 -20.147 1.00 94.69 100 VAL A O 1
ATOM 770 N N . ASP A 1 101 ? 11.739 4.010 -20.030 1.00 95.06 101 ASP A N 1
ATOM 771 C CA . ASP A 1 101 ? 11.349 4.521 -18.708 1.00 95.06 101 ASP A CA 1
ATOM 772 C C . ASP A 1 101 ? 9.918 5.072 -18.706 1.00 95.06 101 ASP A C 1
ATOM 774 O O . ASP A 1 101 ? 9.136 4.805 -17.790 1.00 95.06 101 ASP A O 1
ATOM 778 N N . THR A 1 102 ? 9.551 5.807 -19.758 1.00 94.50 102 THR A N 1
ATOM 779 C CA . THR A 1 102 ? 8.210 6.381 -19.926 1.00 94.50 102 THR A CA 1
ATOM 780 C C . THR A 1 102 ? 7.152 5.285 -20.047 1.00 94.50 102 THR A C 1
ATOM 782 O O . THR A 1 102 ? 6.137 5.323 -19.347 1.00 94.50 102 THR A O 1
ATOM 785 N N . LEU A 1 103 ? 7.396 4.265 -20.875 1.00 96.19 103 LEU A N 1
ATOM 786 C CA . LEU A 1 103 ? 6.486 3.128 -21.024 1.00 96.19 103 LEU A CA 1
ATOM 787 C C . LEU A 1 103 ? 6.345 2.337 -19.721 1.00 96.19 103 LEU A C 1
ATOM 789 O O . LEU A 1 103 ? 5.228 1.995 -19.331 1.00 96.19 103 LEU A O 1
ATOM 793 N N . LEU A 1 104 ? 7.445 2.084 -19.009 1.00 97.12 104 LEU A N 1
ATOM 794 C CA . LEU A 1 104 ? 7.410 1.380 -17.726 1.00 97.12 104 LEU A CA 1
ATOM 795 C C . LEU A 1 104 ? 6.694 2.188 -16.636 1.00 97.12 104 LEU A C 1
ATOM 797 O O . LEU A 1 104 ? 6.016 1.600 -15.790 1.00 97.12 104 LEU A O 1
ATOM 801 N N . ALA A 1 105 ? 6.770 3.521 -16.666 1.00 95.00 105 ALA A N 1
ATOM 802 C CA . ALA A 1 105 ? 5.982 4.375 -15.782 1.00 95.00 105 ALA A CA 1
ATOM 803 C C . ALA A 1 105 ? 4.473 4.239 -16.055 1.00 95.00 105 ALA A C 1
ATOM 805 O O . ALA A 1 105 ? 3.690 4.095 -15.109 1.00 95.00 105 ALA A O 1
ATOM 806 N N . TRP A 1 106 ? 4.059 4.204 -17.328 1.00 95.94 106 TRP A N 1
ATOM 807 C CA . TRP A 1 106 ? 2.660 3.964 -17.694 1.00 95.94 106 TRP A CA 1
ATOM 808 C C . TRP A 1 106 ? 2.182 2.561 -17.316 1.00 95.94 106 TRP A C 1
ATOM 810 O O . TRP A 1 106 ? 1.094 2.418 -16.756 1.00 95.94 106 TRP A O 1
ATOM 820 N N . TRP A 1 107 ? 3.011 1.538 -17.538 1.00 97.31 107 TRP A N 1
ATOM 821 C CA . TRP A 1 107 ? 2.747 0.168 -17.097 1.00 97.31 107 TRP A CA 1
ATOM 822 C C . TRP A 1 107 ? 2.572 0.075 -15.582 1.00 97.31 107 TRP A C 1
ATOM 824 O O . TRP A 1 107 ? 1.620 -0.538 -15.102 1.00 97.31 107 TRP A O 1
ATOM 834 N N . HIS A 1 108 ? 3.446 0.723 -14.811 1.00 96.25 108 HIS A N 1
ATOM 835 C CA . HIS A 1 108 ? 3.326 0.748 -13.357 1.00 96.25 108 HIS A CA 1
ATOM 836 C C . HIS A 1 108 ? 1.989 1.359 -12.920 1.00 96.25 108 HIS A C 1
ATOM 838 O O . HIS A 1 108 ? 1.279 0.772 -12.103 1.00 96.25 108 HIS A O 1
ATOM 844 N N . LEU A 1 109 ? 1.614 2.501 -13.502 1.00 95.00 109 LEU A N 1
ATOM 845 C CA . LEU A 1 109 ? 0.349 3.163 -13.202 1.00 95.00 109 LEU A CA 1
ATOM 846 C C . LEU A 1 109 ? -0.863 2.298 -13.579 1.00 95.00 109 LEU A C 1
ATOM 848 O O . LEU A 1 109 ? -1.825 2.227 -12.810 1.00 95.00 109 LEU A O 1
ATOM 852 N N . ARG A 1 110 ? -0.810 1.610 -14.726 1.00 95.38 110 ARG A N 1
ATOM 853 C CA . ARG A 1 110 ? -1.854 0.676 -15.166 1.00 95.38 110 ARG A CA 1
ATOM 854 C C . ARG A 1 110 ? -2.055 -0.450 -14.154 1.00 95.38 110 ARG A C 1
ATOM 856 O O . ARG A 1 110 ? -3.174 -0.665 -13.692 1.00 95.38 110 ARG A O 1
ATOM 863 N N . LEU A 1 111 ? -0.972 -1.115 -13.755 1.00 96.12 111 LEU A N 1
ATOM 864 C CA . LEU A 1 111 ? -1.008 -2.236 -12.812 1.00 96.12 111 LEU A CA 1
ATOM 865 C C . LEU A 1 111 ? -1.490 -1.800 -11.419 1.00 96.12 111 LEU A C 1
ATOM 867 O O . LEU A 1 111 ? -2.311 -2.483 -10.808 1.00 96.12 111 LEU A O 1
ATOM 871 N N . VAL A 1 112 ? -1.050 -0.636 -10.928 1.00 93.81 112 VAL A N 1
ATOM 872 C CA . VAL A 1 112 ? -1.554 -0.066 -9.664 1.00 93.81 112 VAL A CA 1
ATOM 873 C C . VAL A 1 112 ? -3.048 0.248 -9.759 1.00 93.81 112 VAL A C 1
ATOM 875 O O . VAL A 1 112 ? -3.789 -0.013 -8.814 1.00 93.81 112 VAL A O 1
ATOM 878 N N . SER A 1 113 ? -3.514 0.759 -10.897 1.00 92.62 113 SER A N 1
ATOM 879 C CA . SER A 1 113 ? -4.933 1.075 -11.094 1.00 92.62 113 SER A CA 1
ATOM 880 C C . SER A 1 113 ? -5.797 -0.190 -11.138 1.00 92.62 113 SER A C 1
ATOM 882 O O . SER A 1 113 ? -6.854 -0.228 -10.515 1.00 92.62 113 SER A O 1
ATOM 884 N N . LEU A 1 114 ? -5.331 -1.263 -11.788 1.00 92.56 114 LEU A N 1
ATOM 885 C CA . LEU A 1 114 ? -5.998 -2.571 -11.753 1.00 92.56 114 LEU A CA 1
ATOM 886 C C . LEU A 1 114 ? -6.031 -3.171 -10.341 1.00 92.56 114 LEU A C 1
ATOM 888 O O . LEU A 1 114 ? -7.045 -3.746 -9.945 1.00 92.56 114 LEU A O 1
ATOM 892 N N . TRP A 1 115 ? -4.953 -3.000 -9.565 1.00 90.25 115 TRP A N 1
ATOM 893 C CA . TRP A 1 115 ? -4.922 -3.382 -8.150 1.00 90.25 115 TRP A CA 1
ATOM 894 C C . TRP A 1 115 ? -5.976 -2.617 -7.344 1.00 90.25 115 TRP A C 1
ATOM 896 O O . TRP A 1 115 ? -6.736 -3.232 -6.601 1.00 90.25 115 TRP A O 1
ATOM 906 N N . LYS A 1 116 ? -6.056 -1.291 -7.515 1.00 86.19 116 LYS A N 1
ATOM 907 C CA . LYS A 1 116 ? -7.044 -0.426 -6.846 1.00 86.19 116 LYS A CA 1
ATOM 908 C C . LYS A 1 116 ? -8.488 -0.763 -7.213 1.00 86.19 116 LYS A C 1
ATOM 910 O O . LYS A 1 116 ? -9.369 -0.646 -6.377 1.00 86.19 116 LYS A O 1
ATOM 915 N N . LEU A 1 117 ? -8.725 -1.234 -8.434 1.00 85.06 117 LEU A N 1
ATOM 916 C CA . LEU A 1 117 ? -10.033 -1.722 -8.880 1.00 85.06 117 LEU A CA 1
ATOM 917 C C . LEU A 1 117 ? -10.359 -3.140 -8.401 1.00 85.06 117 LEU A C 1
ATOM 919 O O . LEU A 1 117 ? -11.458 -3.626 -8.661 1.00 85.06 117 LEU A O 1
ATOM 923 N N . HIS A 1 118 ? -9.415 -3.824 -7.750 1.00 84.00 118 HIS A N 1
ATOM 924 C CA . HIS A 1 118 ? -9.525 -5.237 -7.390 1.00 84.00 118 HIS A CA 1
ATOM 925 C C . HIS A 1 118 ? -9.786 -6.158 -8.597 1.00 84.00 118 HIS A C 1
ATOM 927 O O . HIS A 1 118 ? -10.312 -7.265 -8.455 1.00 84.00 118 HIS A O 1
ATOM 933 N N . PHE A 1 119 ? -9.375 -5.747 -9.801 1.00 88.75 119 PHE A N 1
ATOM 934 C CA . PHE A 1 119 ? -9.439 -6.568 -11.012 1.00 88.75 119 PHE A CA 1
ATOM 935 C C . PHE A 1 119 ? -8.268 -7.553 -11.038 1.00 88.75 119 PHE A C 1
ATOM 937 O O . PHE A 1 119 ? -7.412 -7.515 -11.918 1.00 88.75 119 PHE A O 1
ATOM 944 N N . PHE A 1 120 ? -8.209 -8.433 -10.033 1.00 88.75 120 PHE A N 1
ATOM 945 C CA . PHE A 1 120 ? -7.058 -9.302 -9.797 1.00 88.75 120 PHE A CA 1
ATOM 946 C C . PHE A 1 120 ? -6.791 -10.280 -10.945 1.00 88.75 120 PHE A C 1
ATOM 948 O O . PHE A 1 120 ? -5.627 -10.558 -11.207 1.00 88.75 120 PHE A O 1
ATOM 955 N N . SER A 1 121 ? -7.822 -10.742 -11.664 1.00 89.75 121 SER A N 1
ATOM 956 C CA . SER A 1 121 ? -7.635 -11.591 -12.854 1.00 89.75 121 SER A CA 1
ATOM 957 C C . SER A 1 121 ? -6.873 -10.841 -13.947 1.00 89.75 121 SER A C 1
ATOM 959 O O . SER A 1 121 ? -5.794 -11.271 -14.346 1.00 89.75 121 SER A O 1
ATOM 961 N N . ASN A 1 122 ? -7.373 -9.665 -14.353 1.00 92.19 122 ASN A N 1
ATOM 962 C CA . ASN A 1 122 ? -6.707 -8.807 -15.336 1.00 92.19 122 ASN A CA 1
ATOM 963 C C . ASN A 1 122 ? -5.298 -8.427 -14.873 1.00 92.19 122 ASN A C 1
ATOM 965 O O . ASN A 1 122 ? -4.339 -8.529 -15.626 1.00 92.19 122 ASN A O 1
ATOM 969 N N . LEU A 1 123 ? -5.154 -8.031 -13.608 1.00 94.25 123 LEU A N 1
ATOM 970 C CA . LEU A 1 123 ? -3.864 -7.662 -13.042 1.00 94.25 123 LEU A CA 1
ATOM 971 C C . LEU A 1 123 ? -2.845 -8.801 -13.124 1.00 94.25 123 LEU A C 1
ATOM 973 O O . LEU A 1 123 ? -1.678 -8.553 -13.403 1.00 94.25 123 LEU A O 1
ATOM 977 N N . GLN A 1 124 ? -3.259 -10.036 -12.856 1.00 93.44 124 GLN A N 1
ATOM 978 C CA . GLN A 1 124 ? -2.376 -11.198 -12.901 1.00 93.44 124 GLN A CA 1
ATOM 979 C C . GLN A 1 124 ? -1.965 -11.550 -14.326 1.00 93.44 124 GLN A C 1
ATOM 981 O O . GLN A 1 124 ? -0.783 -11.801 -14.554 1.00 93.44 124 GLN A O 1
ATOM 986 N N . GLU A 1 125 ? -2.914 -11.547 -15.261 1.00 94.44 125 GLU A N 1
ATOM 987 C CA . GLU A 1 125 ? -2.657 -11.785 -16.683 1.00 94.44 125 GLU A CA 1
ATOM 988 C C . GLU A 1 125 ? -1.664 -10.760 -17.236 1.00 94.44 125 GLU A C 1
ATOM 990 O O . GLU A 1 125 ? -0.619 -11.133 -17.768 1.00 94.44 125 GLU A O 1
ATOM 995 N N . GLU A 1 126 ? -1.935 -9.473 -17.021 1.00 96.50 126 GLU A N 1
ATOM 996 C CA . GLU A 1 126 ? -1.094 -8.389 -17.523 1.00 96.50 126 GLU A CA 1
ATOM 997 C C . GLU A 1 126 ? 0.261 -8.324 -16.819 1.00 96.50 126 GLU A C 1
ATOM 999 O O . GLU A 1 126 ? 1.287 -8.134 -17.469 1.00 96.50 126 GLU A O 1
ATOM 1004 N N . MET A 1 127 ? 0.303 -8.537 -15.496 1.00 96.25 127 MET A N 1
ATOM 1005 C CA . MET A 1 127 ? 1.566 -8.641 -14.762 1.00 96.25 127 MET A CA 1
ATOM 1006 C C . MET A 1 127 ? 2.393 -9.807 -15.299 1.00 96.25 127 MET A C 1
ATOM 1008 O O . MET A 1 127 ? 3.595 -9.656 -15.475 1.00 96.25 127 MET A O 1
ATOM 1012 N N . HIS A 1 128 ? 1.784 -10.965 -15.565 1.00 95.44 128 HIS A N 1
ATOM 1013 C CA . HIS A 1 128 ? 2.498 -12.114 -16.112 1.00 95.44 128 HIS A CA 1
ATOM 1014 C C . HIS A 1 128 ? 3.037 -11.827 -17.517 1.00 95.44 128 HIS A C 1
ATOM 1016 O O . HIS A 1 128 ? 4.221 -12.061 -17.758 1.00 95.44 128 HIS A O 1
ATOM 1022 N N . ALA A 1 129 ? 2.205 -11.281 -18.405 1.00 96.44 129 ALA A N 1
ATOM 1023 C CA . ALA A 1 129 ? 2.574 -10.946 -19.777 1.00 96.44 129 ALA A CA 1
ATOM 1024 C C . ALA A 1 129 ? 3.694 -9.894 -19.829 1.00 96.44 129 ALA A C 1
ATOM 1026 O O . ALA A 1 129 ? 4.718 -10.114 -20.478 1.00 96.44 129 ALA A O 1
ATOM 1027 N N . LEU A 1 130 ? 3.563 -8.797 -19.071 1.00 97.50 130 LEU A N 1
ATOM 1028 C CA . LEU A 1 130 ? 4.621 -7.795 -18.940 1.00 97.50 130 LEU A CA 1
ATOM 1029 C C . LEU A 1 130 ? 5.904 -8.441 -18.420 1.00 97.50 130 LEU A C 1
ATOM 1031 O O . LEU A 1 130 ? 6.981 -8.208 -18.960 1.00 97.50 130 LEU A O 1
ATOM 1035 N N . TRP A 1 131 ? 5.812 -9.274 -17.383 1.00 96.88 131 TRP A N 1
ATOM 1036 C CA . TRP A 1 131 ? 7.006 -9.836 -16.772 1.00 96.88 131 TRP A CA 1
ATOM 1037 C C . TRP A 1 131 ? 7.745 -10.829 -17.673 1.00 96.88 131 TRP A C 1
ATOM 1039 O O . TRP A 1 131 ? 8.972 -10.884 -17.618 1.00 96.88 131 TRP A O 1
ATOM 1049 N N . GLN A 1 132 ? 7.027 -11.558 -18.532 1.00 97.12 132 GLN A N 1
ATOM 1050 C CA . GLN A 1 132 ? 7.644 -12.363 -19.588 1.00 97.12 132 GLN A CA 1
ATOM 1051 C C . GLN A 1 132 ? 8.487 -11.490 -20.526 1.00 97.12 132 GLN A C 1
ATOM 1053 O O . GLN A 1 132 ? 9.633 -11.838 -20.795 1.00 97.12 132 GLN A O 1
ATOM 1058 N N . VAL A 1 133 ? 7.962 -10.333 -20.949 1.00 97.44 133 VAL A N 1
ATOM 1059 C CA . VAL A 1 133 ? 8.702 -9.366 -21.778 1.00 97.44 133 VAL A CA 1
ATOM 1060 C C . VAL A 1 133 ? 9.933 -8.839 -21.041 1.00 97.44 133 VAL A C 1
ATOM 1062 O O . VAL A 1 133 ? 11.032 -8.839 -21.594 1.00 97.44 133 VAL A O 1
ATOM 1065 N N . LEU A 1 134 ? 9.785 -8.433 -19.775 1.00 97.50 134 LEU A N 1
ATOM 1066 C CA . LEU A 1 134 ? 10.902 -7.912 -18.978 1.00 97.50 134 LEU A CA 1
ATOM 1067 C C . LEU A 1 134 ? 12.018 -8.950 -18.780 1.00 97.50 134 LEU A C 1
ATOM 1069 O O . LEU A 1 134 ? 13.187 -8.573 -18.736 1.00 97.50 134 LEU A O 1
ATOM 1073 N N . GLU A 1 135 ? 11.675 -10.236 -18.645 1.00 97.12 135 GLU A N 1
ATOM 1074 C CA . GLU A 1 135 ? 12.630 -11.343 -18.480 1.00 97.12 135 GLU A CA 1
ATOM 1075 C C . GLU A 1 135 ? 13.249 -11.815 -19.816 1.00 97.12 135 GLU A C 1
ATOM 1077 O O . GLU A 1 135 ? 14.317 -12.430 -19.801 1.00 97.12 135 GLU A O 1
ATOM 1082 N N . SER A 1 136 ? 12.628 -11.526 -20.967 1.00 96.44 136 SER A N 1
ATOM 1083 C CA . SER A 1 136 ? 13.132 -11.934 -22.289 1.00 96.44 136 SER A CA 1
ATOM 1084 C C . SER A 1 136 ? 13.931 -10.852 -23.015 1.00 96.44 136 SER A C 1
ATOM 1086 O O . SER A 1 136 ? 14.867 -11.168 -23.752 1.00 96.44 136 SER A O 1
ATOM 1088 N N . VAL A 1 137 ? 13.564 -9.582 -22.837 1.00 96.06 137 VAL A N 1
ATOM 1089 C CA . VAL A 1 137 ? 14.186 -8.447 -23.527 1.00 96.06 137 VAL A CA 1
ATOM 1090 C C . VAL A 1 137 ? 15.518 -8.095 -22.873 1.00 96.06 137 VAL A C 1
ATOM 1092 O O . VAL A 1 137 ? 15.655 -8.104 -21.649 1.00 96.06 137 VAL A O 1
ATOM 1095 N N . ARG A 1 138 ? 16.512 -7.753 -23.696 1.00 95.25 138 ARG A N 1
ATOM 1096 C CA . ARG A 1 138 ? 17.822 -7.284 -23.239 1.00 95.25 138 ARG A CA 1
ATOM 1097 C C . ARG A 1 138 ? 18.084 -5.860 -23.703 1.00 95.25 138 ARG A C 1
ATOM 1099 O O . ARG A 1 138 ? 17.749 -5.510 -24.829 1.00 95.25 138 ARG A O 1
ATOM 1106 N N . VAL A 1 139 ? 18.713 -5.073 -22.841 1.00 94.00 139 VAL A N 1
ATOM 1107 C CA . VAL A 1 139 ? 19.117 -3.687 -23.101 1.00 94.00 139 VAL A CA 1
ATOM 1108 C C . VAL A 1 139 ? 20.548 -3.467 -22.618 1.00 94.00 139 VAL A C 1
ATOM 1110 O O . VAL A 1 139 ? 21.055 -4.219 -21.782 1.00 94.00 139 VAL A O 1
ATOM 1113 N N . TYR A 1 140 ? 21.214 -2.462 -23.179 1.00 91.44 140 TYR A N 1
ATOM 1114 C CA . TYR A 1 140 ? 22.568 -2.095 -22.777 1.00 91.44 140 TYR A CA 1
ATOM 1115 C C . TYR A 1 140 ? 22.541 -1.220 -21.523 1.00 91.44 140 TYR A C 1
ATOM 1117 O O . TYR A 1 140 ? 21.845 -0.208 -21.483 1.00 91.44 140 TYR A O 1
ATOM 1125 N N . GLU A 1 141 ? 23.328 -1.595 -20.518 1.00 87.44 141 GLU A N 1
ATOM 1126 C CA . GLU A 1 141 ? 23.641 -0.769 -19.353 1.00 87.44 141 GLU A CA 1
ATOM 1127 C C . GLU A 1 141 ? 25.143 -0.462 -19.381 1.00 87.44 141 GLU A C 1
ATOM 1129 O O . GLU A 1 141 ? 25.975 -1.291 -19.008 1.00 87.44 141 GLU A O 1
ATOM 1134 N N . GLY A 1 142 ? 25.501 0.719 -19.892 1.00 85.19 142 GLY A N 1
ATOM 1135 C CA . GLY A 1 142 ? 26.882 0.990 -20.291 1.00 85.19 142 GLY A CA 1
ATOM 1136 C C . GLY A 1 142 ? 27.282 0.074 -21.450 1.00 85.19 142 GLY A C 1
ATOM 1137 O O . GLY A 1 142 ? 26.594 0.042 -22.468 1.00 85.19 142 GLY A O 1
ATOM 1138 N N . ASP A 1 143 ? 28.355 -0.697 -21.272 1.00 85.38 143 ASP A N 1
ATOM 1139 C CA . ASP A 1 143 ? 28.856 -1.640 -22.283 1.00 85.38 143 ASP A CA 1
ATOM 1140 C C . ASP A 1 143 ? 28.300 -3.072 -22.109 1.00 85.38 143 ASP A C 1
ATOM 1142 O O . ASP A 1 143 ? 28.531 -3.939 -22.955 1.00 85.38 143 ASP A O 1
ATOM 1146 N N . ASP A 1 144 ? 27.545 -3.330 -21.033 1.00 91.12 144 ASP A N 1
ATOM 1147 C CA . 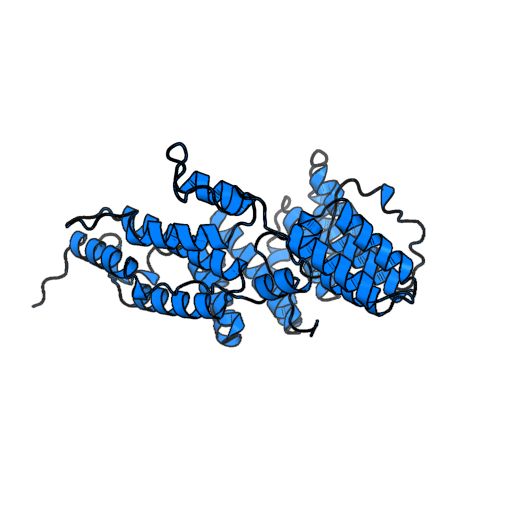ASP A 1 144 ? 27.029 -4.659 -20.697 1.00 91.12 144 ASP A CA 1
ATOM 1148 C C . ASP A 1 144 ? 25.606 -4.872 -21.228 1.00 91.12 144 ASP A C 1
ATOM 1150 O O . ASP A 1 144 ? 24.688 -4.106 -20.931 1.00 91.12 144 ASP A O 1
ATOM 1154 N N . LEU A 1 145 ? 25.382 -5.989 -21.924 1.00 93.00 145 LEU A N 1
ATOM 1155 C CA . LEU A 1 145 ? 24.040 -6.423 -22.310 1.00 93.00 145 LEU A CA 1
ATOM 1156 C C . LEU A 1 145 ? 23.365 -7.165 -21.146 1.00 93.00 145 LEU A C 1
ATOM 1158 O O . LEU A 1 145 ? 23.777 -8.272 -20.784 1.00 93.00 145 LEU A O 1
ATOM 1162 N N . ARG A 1 146 ? 22.299 -6.587 -20.583 1.00 94.62 146 ARG A N 1
ATOM 1163 C CA . ARG A 1 146 ? 21.569 -7.133 -19.427 1.00 94.62 146 ARG A CA 1
ATOM 1164 C C . ARG A 1 146 ? 20.096 -7.347 -19.736 1.00 94.62 146 ARG A C 1
ATOM 1166 O O . ARG A 1 146 ? 19.542 -6.743 -20.648 1.00 94.62 146 ARG A O 1
ATOM 1173 N N . VAL A 1 147 ? 19.460 -8.239 -18.982 1.00 96.06 147 VAL A N 1
ATOM 1174 C CA . VAL A 1 147 ? 18.013 -8.468 -19.078 1.00 96.06 147 VAL A CA 1
ATOM 1175 C C . VAL A 1 147 ? 17.283 -7.250 -18.515 1.00 96.06 147 VAL A C 1
ATOM 1177 O O . VAL A 1 147 ? 17.656 -6.757 -17.452 1.00 96.06 147 VAL A O 1
ATOM 1180 N N . LEU A 1 148 ? 16.246 -6.771 -19.207 1.00 95.75 148 LEU A N 1
ATOM 1181 C CA . LEU A 1 148 ? 15.538 -5.531 -18.874 1.00 95.75 148 LEU A CA 1
ATOM 1182 C C . LEU A 1 148 ? 15.043 -5.522 -17.419 1.00 95.75 148 LEU A C 1
ATOM 1184 O O . LEU A 1 148 ? 15.191 -4.518 -16.728 1.00 95.75 148 LEU A O 1
ATOM 1188 N N . VAL A 1 149 ? 14.550 -6.660 -16.922 1.00 96.06 149 VAL A N 1
ATOM 1189 C CA . VAL A 1 149 ? 14.102 -6.836 -15.529 1.00 96.06 149 VAL A CA 1
ATOM 1190 C C . VAL A 1 149 ? 15.160 -6.516 -14.464 1.00 96.06 149 VAL A C 1
ATOM 1192 O O . VAL A 1 149 ? 14.799 -6.137 -13.353 1.00 96.06 149 VAL A O 1
ATOM 1195 N N . ASP A 1 150 ? 16.447 -6.680 -14.772 1.00 93.12 150 ASP A N 1
ATOM 1196 C CA . ASP A 1 150 ? 17.546 -6.472 -13.821 1.00 93.12 150 ASP A CA 1
ATOM 1197 C C . ASP A 1 150 ? 18.162 -5.065 -13.925 1.00 93.12 150 ASP A C 1
ATOM 1199 O O . ASP A 1 150 ? 19.020 -4.700 -13.118 1.00 93.12 150 ASP A O 1
ATOM 1203 N N . THR A 1 151 ? 17.710 -4.266 -14.893 1.00 94.06 151 THR A N 1
ATOM 1204 C CA . THR A 1 151 ? 18.214 -2.914 -15.172 1.00 94.06 151 THR A CA 1
ATOM 1205 C C . THR A 1 151 ? 17.490 -1.856 -14.328 1.00 94.06 151 THR A C 1
ATOM 1207 O O . THR A 1 151 ? 16.381 -2.099 -13.842 1.00 94.06 151 THR A O 1
ATOM 1210 N N . PRO A 1 152 ? 18.063 -0.649 -14.155 1.00 91.88 152 PRO A N 1
ATOM 1211 C CA . PRO A 1 152 ? 17.421 0.435 -13.409 1.00 91.88 152 PRO A CA 1
ATOM 1212 C C . PRO A 1 152 ? 16.125 0.964 -14.045 1.00 91.88 152 PRO A C 1
ATOM 1214 O O . PRO A 1 152 ? 15.365 1.637 -13.346 1.00 91.88 152 PRO A O 1
ATOM 1217 N N . HIS A 1 153 ? 15.848 0.635 -15.315 1.00 93.75 153 HIS A N 1
ATOM 1218 C CA . HIS A 1 153 ? 14.592 0.972 -15.992 1.00 93.75 153 HIS A CA 1
ATOM 1219 C C . HIS A 1 153 ? 13.377 0.382 -15.261 1.00 93.75 153 HIS A C 1
ATOM 1221 O O . HIS A 1 153 ? 12.345 1.037 -15.089 1.00 93.75 153 HIS A O 1
ATOM 1227 N N . VAL A 1 154 ? 13.495 -0.855 -14.760 1.00 95.69 154 VAL A N 1
ATOM 1228 C CA . VAL A 1 154 ? 12.431 -1.487 -13.974 1.00 95.69 154 VAL A CA 1
ATOM 1229 C C . VAL A 1 154 ? 12.527 -1.015 -12.528 1.00 95.69 154 VAL A C 1
ATOM 1231 O O . VAL A 1 154 ? 13.367 -1.436 -11.732 1.00 95.69 154 VAL A O 1
ATOM 1234 N N . SER A 1 155 ? 11.627 -0.101 -12.173 1.00 94.06 155 SER A N 1
ATOM 1235 C CA . SER A 1 155 ? 11.637 0.524 -10.854 1.00 94.06 155 SER A CA 1
ATOM 1236 C C . SER A 1 155 ? 11.428 -0.486 -9.710 1.00 94.06 155 SER A C 1
ATOM 1238 O O . SER A 1 155 ? 10.634 -1.426 -9.799 1.00 94.06 155 SER A O 1
ATOM 1240 N N . PHE A 1 156 ? 12.086 -0.251 -8.567 1.00 94.75 156 PHE A N 1
ATOM 1241 C CA . PHE A 1 156 ? 11.919 -1.072 -7.356 1.00 94.75 156 PHE A CA 1
ATOM 1242 C C . PHE A 1 156 ? 10.446 -1.278 -6.933 1.00 94.75 156 PHE A C 1
ATOM 1244 O O . PHE A 1 156 ? 10.087 -2.413 -6.612 1.00 94.75 156 PHE A O 1
ATOM 1251 N N . PRO A 1 157 ? 9.566 -0.253 -6.953 1.00 95.12 157 PRO A N 1
ATOM 1252 C CA . PRO A 1 157 ? 8.145 -0.444 -6.662 1.00 95.12 157 PRO A CA 1
ATOM 1253 C C . PRO A 1 157 ? 7.453 -1.475 -7.562 1.00 95.12 157 PRO A C 1
ATOM 1255 O O . PRO A 1 157 ? 6.606 -2.215 -7.073 1.00 95.12 157 PRO A O 1
ATOM 1258 N N . MET A 1 158 ? 7.845 -1.592 -8.834 1.00 96.06 158 MET A N 1
ATOM 1259 C CA . MET A 1 158 ? 7.256 -2.565 -9.759 1.00 96.06 158 MET A CA 1
ATOM 1260 C C . MET A 1 158 ? 7.601 -4.010 -9.361 1.00 96.06 158 MET A C 1
ATOM 1262 O O . MET A 1 158 ? 6.747 -4.895 -9.405 1.00 96.06 158 MET A O 1
ATOM 1266 N N . HIS A 1 159 ? 8.821 -4.245 -8.868 1.00 96.38 159 HIS A N 1
ATOM 1267 C CA . HIS A 1 159 ? 9.201 -5.535 -8.286 1.00 96.38 159 HIS A CA 1
ATOM 1268 C C . HIS A 1 159 ? 8.398 -5.875 -7.024 1.00 96.38 159 HIS A C 1
ATOM 1270 O O . HIS A 1 159 ? 7.954 -7.012 -6.856 1.00 96.38 159 HIS A O 1
ATOM 1276 N N . VAL A 1 160 ? 8.190 -4.891 -6.142 1.00 96.44 160 VAL A N 1
ATOM 1277 C CA . VAL A 1 160 ? 7.363 -5.068 -4.939 1.00 96.44 160 VAL A CA 1
ATOM 1278 C C . VAL A 1 160 ? 5.913 -5.363 -5.329 1.00 96.44 160 VAL A C 1
ATOM 1280 O O . VAL A 1 160 ? 5.316 -6.280 -4.767 1.00 96.44 160 VAL A O 1
ATOM 1283 N N . LEU A 1 161 ? 5.372 -4.668 -6.334 1.00 95.44 161 LEU A N 1
ATOM 1284 C CA . LEU A 1 161 ? 4.025 -4.907 -6.849 1.00 95.44 161 LEU A CA 1
ATOM 1285 C C . LEU A 1 161 ? 3.880 -6.320 -7.431 1.00 95.44 161 LEU A C 1
ATOM 1287 O O . LEU A 1 161 ? 2.911 -7.001 -7.108 1.00 95.44 161 LEU A O 1
ATOM 1291 N N . ARG A 1 162 ? 4.857 -6.826 -8.204 1.00 95.69 162 ARG A N 1
ATOM 1292 C CA . ARG A 1 162 ? 4.860 -8.232 -8.666 1.00 95.69 162 ARG A CA 1
ATOM 1293 C C . ARG A 1 162 ? 4.750 -9.201 -7.492 1.00 95.69 162 ARG A C 1
ATOM 1295 O O . ARG A 1 162 ? 3.966 -10.148 -7.536 1.00 95.69 162 ARG A O 1
ATOM 1302 N N . ALA A 1 163 ? 5.535 -8.970 -6.442 1.00 96.25 163 ALA A N 1
ATOM 1303 C CA . ALA A 1 163 ? 5.507 -9.811 -5.254 1.00 96.25 163 ALA A CA 1
ATOM 1304 C C . ALA A 1 163 ? 4.135 -9.757 -4.557 1.00 96.25 163 ALA A C 1
ATOM 1306 O O . ALA A 1 163 ? 3.615 -10.804 -4.179 1.00 96.25 163 ALA A O 1
ATOM 1307 N N . GLN A 1 164 ? 3.517 -8.574 -4.463 1.00 93.44 164 GLN A N 1
ATOM 1308 C CA . GLN A 1 164 ? 2.165 -8.393 -3.923 1.00 93.44 164 GLN A CA 1
ATOM 1309 C C . GLN A 1 164 ? 1.084 -9.092 -4.762 1.00 93.44 164 GLN A C 1
ATOM 1311 O O . GLN A 1 164 ? 0.202 -9.731 -4.195 1.00 93.44 164 GLN A O 1
ATOM 1316 N N . VAL A 1 165 ? 1.161 -9.033 -6.096 1.00 93.31 165 VAL A N 1
ATOM 1317 C CA . VAL A 1 165 ? 0.240 -9.755 -7.000 1.00 93.31 165 VAL A CA 1
ATOM 1318 C C . VAL A 1 165 ? 0.337 -11.260 -6.782 1.00 93.31 165 VAL A C 1
ATOM 1320 O O . VAL A 1 165 ? -0.683 -11.943 -6.687 1.00 93.31 165 VAL A O 1
ATOM 1323 N N . LEU A 1 166 ? 1.554 -11.776 -6.607 1.00 93.25 166 LEU A N 1
ATOM 1324 C CA . LEU A 1 166 ? 1.768 -13.189 -6.310 1.00 93.25 166 LEU A CA 1
ATOM 1325 C C . LEU A 1 166 ? 1.201 -13.608 -4.954 1.00 93.25 166 LEU A C 1
ATOM 1327 O O . LEU A 1 166 ? 0.801 -14.760 -4.833 1.00 93.25 166 LEU A O 1
ATOM 1331 N N . LEU A 1 167 ? 1.074 -12.713 -3.965 1.00 90.81 167 LEU A N 1
ATOM 1332 C CA . LEU A 1 167 ? 0.468 -13.068 -2.673 1.00 90.81 167 LEU A CA 1
ATOM 1333 C C . LEU A 1 167 ? -0.971 -13.591 -2.790 1.00 90.81 167 LEU A C 1
ATOM 1335 O O . LEU A 1 167 ? -1.403 -14.345 -1.915 1.00 90.81 167 LEU A O 1
ATOM 1339 N N . GLN A 1 168 ? -1.689 -13.209 -3.851 1.00 84.88 168 GLN A N 1
ATOM 1340 C CA . GLN A 1 168 ? -3.069 -13.634 -4.096 1.00 84.88 168 GLN A CA 1
ATOM 1341 C C . GLN A 1 168 ? -3.164 -15.081 -4.609 1.00 84.88 168 GLN A C 1
ATOM 1343 O O . GLN A 1 168 ? -4.106 -15.782 -4.257 1.00 84.88 168 GLN A O 1
ATOM 1348 N N . ASN A 1 169 ? -2.176 -15.548 -5.386 1.00 83.69 169 ASN A N 1
ATOM 1349 C CA . ASN A 1 169 ? -2.208 -16.870 -6.035 1.00 83.69 169 ASN A CA 1
ATOM 1350 C C . ASN A 1 169 ? -1.179 -17.854 -5.473 1.00 83.69 169 ASN A C 1
ATOM 1352 O O . ASN A 1 169 ? -1.482 -19.020 -5.240 1.00 83.69 169 ASN A O 1
ATOM 1356 N N . ASP A 1 170 ? 0.050 -17.388 -5.271 1.00 91.31 170 ASP A N 1
ATOM 1357 C CA . ASP A 1 170 ? 1.168 -18.152 -4.727 1.00 91.31 170 ASP A CA 1
ATOM 1358 C C . ASP A 1 170 ? 1.796 -17.352 -3.584 1.00 91.31 170 ASP A C 1
ATOM 1360 O O . ASP A 1 170 ? 2.842 -16.699 -3.703 1.00 91.31 170 ASP A O 1
ATOM 1364 N N . ARG A 1 171 ? 1.111 -17.404 -2.437 1.00 90.44 171 ARG A N 1
ATOM 1365 C CA . ARG A 1 171 ? 1.495 -16.674 -1.227 1.00 90.44 171 ARG A CA 1
ATOM 1366 C C . ARG A 1 171 ? 2.938 -16.948 -0.818 1.00 90.44 171 ARG A C 1
ATOM 1368 O O . ARG A 1 171 ? 3.657 -16.023 -0.445 1.00 90.44 171 ARG A O 1
ATOM 1375 N N . ARG A 1 172 ? 3.392 -18.200 -0.933 1.00 92.44 172 ARG A N 1
ATOM 1376 C CA . ARG A 1 172 ? 4.768 -18.582 -0.598 1.00 92.44 172 ARG A CA 1
ATOM 1377 C C . ARG A 1 172 ? 5.760 -17.861 -1.503 1.00 92.44 172 ARG A C 1
ATOM 1379 O O . ARG A 1 172 ? 6.730 -17.293 -0.999 1.00 92.44 172 ARG A O 1
ATOM 1386 N N . ARG A 1 173 ? 5.534 -17.868 -2.818 1.00 94.38 173 ARG A N 1
ATOM 1387 C CA . ARG A 1 173 ? 6.420 -17.185 -3.764 1.00 94.38 173 ARG A CA 1
ATOM 1388 C C . ARG A 1 173 ? 6.400 -15.670 -3.578 1.00 94.38 173 ARG A C 1
ATOM 1390 O O . ARG A 1 173 ? 7.467 -15.058 -3.610 1.00 94.38 173 ARG A O 1
ATOM 1397 N N . GLY A 1 174 ? 5.230 -15.081 -3.330 1.00 95.25 174 GLY A N 1
ATOM 1398 C CA . GLY A 1 174 ? 5.093 -13.653 -3.029 1.00 95.25 174 GLY A CA 1
ATOM 1399 C C . GLY A 1 174 ? 5.918 -13.234 -1.807 1.00 95.25 174 GLY A C 1
ATOM 1400 O O . GLY A 1 174 ? 6.713 -12.300 -1.893 1.00 95.25 174 GLY A O 1
ATOM 1401 N N . ILE A 1 175 ? 5.831 -13.987 -0.704 1.00 95.44 175 ILE A N 1
ATOM 1402 C CA . ILE A 1 175 ? 6.622 -13.741 0.516 1.00 95.44 175 ILE A CA 1
ATOM 1403 C C . ILE A 1 175 ? 8.124 -13.868 0.248 1.00 95.44 175 ILE A C 1
ATOM 1405 O O . ILE A 1 175 ? 8.897 -13.012 0.671 1.00 95.44 175 ILE A O 1
ATOM 1409 N N . GLN A 1 176 ? 8.551 -14.904 -0.482 1.00 95.88 176 GLN A N 1
ATOM 1410 C CA . GLN A 1 176 ? 9.962 -15.083 -0.841 1.00 95.88 176 GLN A CA 1
ATOM 1411 C C . GLN A 1 176 ? 10.509 -13.896 -1.644 1.00 95.88 176 GLN A C 1
ATOM 1413 O O . GLN A 1 176 ? 11.640 -13.465 -1.413 1.00 95.88 176 GLN A O 1
ATOM 1418 N N . LEU A 1 177 ? 9.718 -13.359 -2.577 1.00 96.19 177 LEU A N 1
ATOM 1419 C CA . LEU A 1 177 ? 10.110 -12.187 -3.355 1.00 96.19 177 LEU A CA 1
ATOM 1420 C C . LEU A 1 177 ? 10.127 -10.917 -2.504 1.00 96.19 177 LEU A C 1
ATOM 1422 O O . LEU A 1 177 ? 11.098 -10.170 -2.585 1.00 96.19 177 LEU A O 1
ATOM 1426 N N . LEU A 1 178 ? 9.125 -10.689 -1.648 1.00 97.12 178 LEU A N 1
ATOM 1427 C CA . LEU A 1 178 ? 9.138 -9.559 -0.713 1.00 97.12 178 LEU A CA 1
ATOM 1428 C C . LEU A 1 178 ? 10.368 -9.601 0.195 1.00 97.12 178 LEU A C 1
ATOM 1430 O O . LEU A 1 178 ? 11.063 -8.596 0.312 1.00 97.12 178 LEU A O 1
ATOM 1434 N N . TRP A 1 179 ? 10.695 -10.768 0.753 1.00 97.00 179 TRP A N 1
ATOM 1435 C CA . TRP A 1 179 ? 11.915 -10.962 1.534 1.00 97.00 179 TRP A CA 1
ATOM 1436 C C . TRP A 1 179 ? 13.173 -10.646 0.716 1.00 97.00 179 TRP A C 1
ATOM 1438 O O . TRP A 1 179 ? 14.025 -9.885 1.169 1.00 97.00 179 TRP A O 1
ATOM 1448 N N . LYS A 1 180 ? 13.282 -11.166 -0.516 1.00 96.81 180 LYS A N 1
ATOM 1449 C CA . LYS A 1 180 ? 14.410 -10.872 -1.419 1.00 96.81 180 LYS A CA 1
ATOM 1450 C C . LYS A 1 180 ? 14.555 -9.365 -1.666 1.00 96.81 180 LYS A C 1
ATOM 1452 O O . LYS A 1 180 ? 15.660 -8.833 -1.590 1.00 96.81 180 LYS A O 1
ATOM 1457 N N . HIS A 1 181 ? 13.459 -8.672 -1.966 1.00 96.19 181 HIS A N 1
ATOM 1458 C CA . HIS A 1 181 ? 13.471 -7.233 -2.238 1.00 96.19 181 HIS A CA 1
ATOM 1459 C C . HIS A 1 181 ? 13.758 -6.405 -0.981 1.00 96.19 181 HIS A C 1
ATOM 1461 O O . HIS A 1 181 ? 14.466 -5.403 -1.068 1.00 96.19 181 HIS A O 1
ATOM 1467 N N . MET A 1 182 ? 13.284 -6.853 0.183 1.00 97.06 182 MET A N 1
ATOM 1468 C CA . MET A 1 182 ? 13.616 -6.272 1.480 1.00 97.06 182 MET A CA 1
ATOM 1469 C C . MET A 1 182 ? 15.119 -6.370 1.763 1.00 97.06 182 MET A C 1
ATOM 1471 O O . MET A 1 182 ? 15.726 -5.356 2.094 1.00 97.06 182 MET A O 1
ATOM 1475 N N . GLN A 1 183 ? 15.731 -7.548 1.584 1.00 95.94 183 GLN A N 1
ATOM 1476 C CA . GLN A 1 183 ? 17.172 -7.740 1.803 1.00 95.94 183 GLN A CA 1
ATOM 1477 C C . GLN A 1 183 ? 18.009 -6.885 0.847 1.00 95.94 183 GLN A C 1
ATOM 1479 O O . GLN A 1 183 ? 18.899 -6.172 1.296 1.00 95.94 183 GLN A O 1
ATOM 1484 N N . ARG A 1 184 ? 17.649 -6.832 -0.445 1.00 94.19 184 ARG A N 1
ATOM 1485 C CA . ARG A 1 184 ? 18.302 -5.929 -1.411 1.00 94.19 184 ARG A CA 1
ATOM 1486 C C . ARG A 1 184 ? 18.225 -4.463 -0.968 1.00 94.19 184 ARG A C 1
ATOM 1488 O O . ARG A 1 184 ? 19.202 -3.731 -1.081 1.00 94.19 184 ARG A O 1
ATOM 1495 N N . ALA A 1 185 ? 17.066 -4.018 -0.479 1.00 95.00 185 ALA A N 1
ATOM 1496 C CA . ALA A 1 185 ? 16.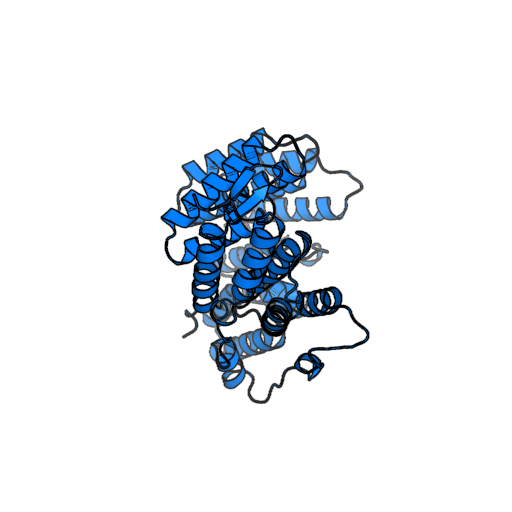902 -2.647 -0.004 1.00 95.00 185 ALA A CA 1
ATOM 1497 C C . ALA A 1 185 ? 17.679 -2.375 1.294 1.00 95.00 185 ALA A C 1
ATOM 1499 O O . ALA A 1 185 ? 18.190 -1.271 1.469 1.00 95.00 185 ALA A O 1
ATOM 1500 N N . LYS A 1 186 ? 17.791 -3.376 2.176 1.00 94.31 186 LYS A N 1
ATOM 1501 C CA . LYS A 1 186 ? 18.598 -3.325 3.400 1.00 94.31 186 LYS A CA 1
ATOM 1502 C C . LYS A 1 186 ? 20.088 -3.206 3.083 1.00 94.31 186 LYS A C 1
ATOM 1504 O O . LYS A 1 186 ? 20.759 -2.355 3.645 1.00 94.31 186 LYS A O 1
ATOM 1509 N N . GLU A 1 187 ? 20.601 -4.003 2.151 1.00 93.25 187 GLU A N 1
ATOM 1510 C CA . GLU A 1 187 ? 22.004 -3.939 1.715 1.00 93.25 187 GLU A CA 1
ATOM 1511 C C . GLU A 1 187 ? 22.360 -2.572 1.110 1.00 93.25 187 GLU A C 1
ATOM 1513 O O . GLU A 1 187 ? 23.455 -2.058 1.325 1.00 93.25 187 GLU A O 1
ATOM 1518 N N . ALA A 1 188 ? 21.413 -1.947 0.405 1.00 90.50 188 ALA A N 1
ATOM 1519 C CA . ALA A 1 188 ? 21.575 -0.624 -0.193 1.00 90.50 188 ALA A CA 1
ATOM 1520 C C . ALA A 1 188 ? 21.210 0.545 0.749 1.00 90.50 188 ALA A C 1
ATOM 1522 O O . ALA A 1 188 ? 21.232 1.699 0.322 1.00 90.50 188 ALA A O 1
ATOM 1523 N N . SER A 1 189 ? 20.871 0.295 2.021 1.00 83.81 189 SER A N 1
ATOM 1524 C CA . SER A 1 189 ? 20.240 1.290 2.907 1.00 83.81 189 SER A CA 1
ATOM 1525 C C . SER A 1 189 ? 21.160 2.407 3.411 1.00 83.81 189 SER A C 1
ATOM 1527 O O . SER A 1 189 ? 20.769 3.146 4.313 1.00 83.81 189 SER A O 1
ATOM 1529 N N . ALA A 1 190 ? 22.380 2.521 2.880 1.00 83.56 190 ALA A N 1
ATOM 1530 C CA . ALA A 1 190 ? 23.259 3.659 3.142 1.00 83.56 190 ALA A CA 1
ATOM 1531 C C . ALA A 1 190 ? 22.652 4.975 2.617 1.00 83.56 190 ALA A C 1
ATOM 1533 O O . ALA A 1 190 ? 22.893 6.038 3.181 1.00 83.56 190 ALA A O 1
ATOM 1534 N N . ASP A 1 191 ? 21.834 4.895 1.565 1.00 86.31 191 ASP A N 1
ATOM 1535 C CA . ASP A 1 191 ? 21.030 6.001 1.049 1.00 86.31 191 ASP A CA 1
ATOM 1536 C C . ASP A 1 191 ? 19.658 6.058 1.747 1.00 86.31 191 ASP A C 1
ATOM 1538 O O . ASP A 1 191 ? 18.974 5.044 1.921 1.00 86.31 191 ASP A O 1
ATOM 1542 N N . SER A 1 192 ? 19.229 7.274 2.092 1.00 87.50 192 SER A N 1
ATOM 1543 C CA . SER A 1 192 ? 17.907 7.600 2.639 1.00 87.50 192 SER A CA 1
ATOM 1544 C C . SER A 1 192 ? 16.741 6.988 1.848 1.00 87.50 192 SER A C 1
ATOM 1546 O O . SER A 1 192 ? 15.794 6.470 2.447 1.00 87.50 192 SER A O 1
ATOM 1548 N N . ILE A 1 193 ? 16.818 6.961 0.511 1.00 92.25 193 ILE A N 1
ATOM 1549 C CA . ILE A 1 193 ? 15.759 6.406 -0.344 1.00 92.25 193 ILE A CA 1
ATOM 1550 C C . ILE A 1 193 ? 15.667 4.890 -0.158 1.00 92.25 193 ILE A C 1
ATOM 1552 O O . ILE A 1 193 ? 14.576 4.329 -0.021 1.00 92.25 193 ILE A O 1
ATOM 1556 N N . TRP A 1 194 ? 16.810 4.208 -0.135 1.00 93.81 194 TRP A N 1
ATOM 1557 C CA . TRP A 1 194 ? 16.876 2.763 0.060 1.00 93.81 194 TRP A CA 1
ATOM 1558 C C . TRP A 1 194 ? 16.511 2.354 1.484 1.00 93.81 194 TRP A C 1
ATOM 1560 O O . TRP A 1 194 ? 15.796 1.367 1.658 1.00 93.81 194 TRP A O 1
ATOM 1570 N N . ARG A 1 195 ? 16.873 3.159 2.490 1.00 92.75 195 ARG A N 1
ATOM 1571 C CA . ARG A 1 195 ? 16.381 2.990 3.861 1.00 92.75 195 ARG A CA 1
ATOM 1572 C C . ARG A 1 195 ? 14.858 3.085 3.917 1.00 92.75 195 ARG A C 1
ATOM 1574 O O . ARG A 1 195 ? 14.230 2.191 4.482 1.00 92.75 195 ARG A O 1
ATOM 1581 N N . ALA A 1 196 ? 14.255 4.093 3.285 1.00 92.44 196 ALA A N 1
ATOM 1582 C CA . ALA A 1 196 ? 12.799 4.233 3.230 1.00 92.44 196 ALA A CA 1
ATOM 1583 C C . ALA A 1 196 ? 12.127 3.043 2.517 1.00 92.44 196 ALA A C 1
ATOM 1585 O O . ALA A 1 196 ? 11.101 2.538 2.975 1.00 92.44 196 ALA A O 1
ATOM 1586 N N . ARG A 1 197 ? 12.720 2.543 1.422 1.00 95.25 197 ARG A N 1
ATOM 1587 C CA . ARG A 1 197 ? 12.258 1.326 0.729 1.00 95.25 197 ARG A CA 1
ATOM 1588 C C . ARG A 1 197 ? 12.336 0.094 1.629 1.00 95.25 197 ARG A C 1
ATOM 1590 O O . ARG A 1 197 ? 11.360 -0.647 1.701 1.00 95.25 197 ARG A O 1
ATOM 1597 N N . TYR A 1 198 ? 13.454 -0.098 2.328 1.00 95.88 198 TYR A N 1
ATOM 1598 C CA . TYR A 1 198 ? 13.633 -1.195 3.277 1.00 95.88 198 TYR A CA 1
ATOM 1599 C C . TYR A 1 198 ? 12.557 -1.156 4.367 1.00 95.88 198 TYR A C 1
ATOM 1601 O O . TYR A 1 198 ? 11.848 -2.145 4.533 1.00 95.88 198 TYR A O 1
ATOM 1609 N N . VAL A 1 199 ? 12.365 -0.006 5.030 1.00 94.94 199 VAL A N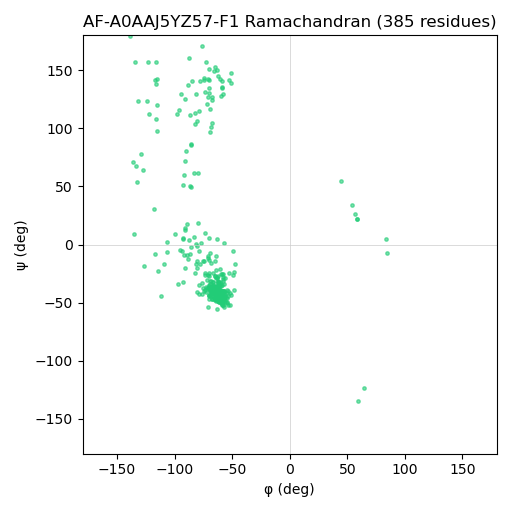 1
ATOM 1610 C CA . VAL A 1 199 ? 11.326 0.174 6.062 1.00 94.94 199 VAL A CA 1
ATOM 1611 C C . VAL A 1 199 ? 9.948 -0.207 5.527 1.00 94.94 199 VAL A C 1
ATOM 1613 O O . VAL A 1 199 ? 9.253 -1.004 6.146 1.00 94.94 199 VAL A O 1
ATOM 1616 N N . ARG A 1 200 ? 9.555 0.317 4.359 1.00 94.75 200 ARG A N 1
ATOM 1617 C CA . ARG A 1 200 ? 8.227 0.061 3.779 1.00 94.75 200 ARG A CA 1
ATOM 1618 C C . ARG A 1 200 ? 7.992 -1.419 3.476 1.00 94.75 200 ARG A C 1
ATOM 1620 O O . ARG A 1 200 ? 6.928 -1.938 3.801 1.00 94.75 200 ARG A O 1
ATOM 1627 N N . VAL A 1 201 ? 8.966 -2.102 2.868 1.00 96.88 201 VAL A N 1
ATOM 1628 C CA . VAL A 1 201 ? 8.826 -3.532 2.539 1.00 96.88 201 VAL A CA 1
ATOM 1629 C C . VAL A 1 201 ? 8.881 -4.396 3.799 1.00 96.88 201 VAL A C 1
ATOM 1631 O O . VAL A 1 201 ? 8.126 -5.358 3.893 1.00 96.88 201 VAL A O 1
ATOM 1634 N N . ALA A 1 202 ? 9.715 -4.040 4.780 1.00 96.75 202 ALA A N 1
ATOM 1635 C CA . ALA A 1 202 ? 9.780 -4.737 6.059 1.00 96.75 202 ALA A CA 1
ATOM 1636 C C . ALA A 1 202 ? 8.464 -4.609 6.840 1.00 96.75 202 ALA A C 1
ATOM 1638 O O . ALA A 1 202 ? 7.948 -5.617 7.301 1.00 96.75 202 ALA A O 1
ATOM 1639 N N . LEU A 1 203 ? 7.869 -3.412 6.911 1.00 96.25 203 LEU A N 1
ATOM 1640 C CA . LEU A 1 203 ? 6.558 -3.206 7.538 1.00 96.25 203 LEU A CA 1
ATOM 1641 C C . LEU A 1 203 ? 5.452 -3.998 6.831 1.00 96.25 203 LEU A C 1
ATOM 1643 O O . LEU A 1 203 ? 4.684 -4.687 7.495 1.00 96.25 203 LEU A O 1
ATOM 1647 N N . LEU A 1 204 ? 5.410 -3.955 5.494 1.00 95.19 204 LEU A N 1
ATOM 1648 C CA . LEU A 1 204 ? 4.472 -4.757 4.704 1.00 95.19 204 LEU A CA 1
ATOM 1649 C C . LEU A 1 204 ? 4.621 -6.253 5.014 1.00 95.19 204 LEU A C 1
ATOM 1651 O O . LEU A 1 204 ? 3.628 -6.942 5.237 1.00 95.19 204 LEU A O 1
ATOM 1655 N N . LEU A 1 205 ? 5.857 -6.757 5.026 1.00 96.62 205 LEU A N 1
ATOM 1656 C CA . LEU A 1 205 ? 6.131 -8.160 5.306 1.00 96.62 205 LEU A CA 1
ATOM 1657 C C . LEU A 1 205 ? 5.768 -8.531 6.749 1.00 96.62 205 LEU A C 1
ATOM 1659 O O . LEU A 1 205 ? 5.158 -9.576 6.954 1.00 96.62 205 LEU A O 1
ATOM 1663 N N . SER A 1 206 ? 6.079 -7.685 7.731 1.00 96.75 206 SER A N 1
ATOM 1664 C CA . SER A 1 206 ? 5.698 -7.917 9.124 1.00 96.75 206 SER A CA 1
ATOM 1665 C C . SER A 1 206 ? 4.184 -7.985 9.292 1.00 96.75 206 SER A C 1
ATOM 1667 O O . SER A 1 206 ? 3.703 -8.936 9.896 1.00 96.75 206 SER A O 1
ATOM 1669 N N . SER A 1 207 ? 3.420 -7.053 8.712 1.00 94.25 207 SER A N 1
ATOM 1670 C CA . SER A 1 207 ? 1.951 -7.099 8.757 1.00 94.25 207 SER A CA 1
ATOM 1671 C C . SER A 1 207 ? 1.394 -8.380 8.127 1.00 94.25 207 SER A C 1
ATOM 1673 O O . SER A 1 207 ? 0.522 -9.016 8.712 1.00 94.25 207 SER A O 1
ATOM 1675 N N . LEU A 1 208 ? 1.946 -8.825 6.991 1.00 94.19 208 LEU A N 1
ATOM 1676 C CA . LEU A 1 208 ? 1.559 -10.098 6.369 1.00 94.19 208 LEU A CA 1
ATOM 1677 C C . LEU A 1 208 ? 1.880 -11.309 7.255 1.00 94.19 208 LEU A C 1
ATOM 1679 O O . LEU A 1 208 ? 1.108 -12.262 7.301 1.00 94.19 208 LEU A O 1
ATOM 1683 N N . LEU A 1 209 ? 3.014 -11.294 7.959 1.00 94.75 209 LEU A N 1
ATOM 1684 C CA . LEU A 1 209 ? 3.383 -12.362 8.889 1.00 94.75 209 LEU A CA 1
ATOM 1685 C C . LEU A 1 209 ? 2.454 -12.396 10.109 1.00 94.75 209 LEU A C 1
ATOM 1687 O O . LEU A 1 209 ? 2.114 -13.490 10.552 1.00 94.75 209 LEU A O 1
ATOM 1691 N N . VAL A 1 210 ? 1.996 -11.240 10.603 1.00 95.31 210 VAL A N 1
ATOM 1692 C CA . VAL A 1 210 ? 0.960 -11.166 11.648 1.00 95.31 210 VAL A CA 1
ATOM 1693 C C . VAL A 1 210 ? -0.354 -11.771 11.154 1.00 95.31 210 VAL A C 1
ATOM 1695 O O . VAL A 1 210 ? -0.912 -12.633 11.824 1.00 95.31 210 VAL A O 1
ATOM 1698 N N . GLU A 1 211 ? -0.814 -11.406 9.953 1.00 91.06 211 GLU A N 1
ATOM 1699 C CA . GLU A 1 211 ? -2.026 -11.988 9.346 1.00 91.06 211 GLU A CA 1
ATOM 1700 C C . GLU A 1 211 ? -1.930 -13.512 9.144 1.00 91.06 211 GLU A C 1
ATOM 1702 O O . GLU A 1 211 ? -2.945 -14.207 9.090 1.00 91.06 211 GLU A O 1
ATOM 1707 N N . MET A 1 212 ? -0.712 -14.041 9.017 1.00 91.69 212 MET A N 1
ATOM 1708 C CA . MET A 1 212 ? -0.430 -15.469 8.874 1.00 91.69 212 MET A CA 1
ATOM 1709 C C . MET A 1 212 ? -0.160 -16.193 10.198 1.00 91.69 212 MET A C 1
ATOM 1711 O O . MET A 1 212 ? 0.228 -17.361 10.158 1.00 91.69 212 MET A O 1
ATOM 1715 N N . ASP A 1 213 ? -0.321 -15.521 11.339 1.00 93.62 213 ASP A N 1
ATOM 1716 C CA . ASP A 1 213 ? -0.003 -16.048 12.675 1.00 93.62 213 ASP A CA 1
ATOM 1717 C C . ASP A 1 213 ? 1.473 -16.484 12.834 1.00 93.62 213 ASP A C 1
ATOM 1719 O O . ASP A 1 213 ? 1.857 -17.259 13.708 1.00 93.62 213 ASP A O 1
ATOM 1723 N N . ALA A 1 214 ? 2.362 -15.952 11.990 1.00 95.50 214 ALA A N 1
ATOM 1724 C CA . ALA A 1 214 ? 3.804 -16.165 12.064 1.00 95.50 214 ALA A CA 1
ATOM 1725 C C . ALA A 1 214 ? 4.453 -15.147 13.020 1.00 95.50 214 ALA A C 1
ATOM 1727 O O . ALA A 1 214 ? 5.439 -14.487 12.674 1.00 95.50 214 ALA A O 1
ATOM 1728 N N . LEU A 1 215 ? 3.892 -15.023 14.230 1.00 95.81 215 LEU A N 1
ATOM 1729 C CA . LEU A 1 215 ? 4.239 -13.978 15.200 1.00 95.81 215 LEU A CA 1
ATOM 1730 C C . LEU A 1 215 ? 5.745 -13.899 15.504 1.00 95.81 215 LEU A C 1
ATOM 1732 O O . LEU A 1 215 ? 6.281 -12.798 15.420 1.00 95.81 215 LEU A O 1
ATOM 1736 N N . PRO A 1 216 ? 6.491 -15.005 15.728 1.00 96.06 216 PRO A N 1
ATOM 1737 C CA . PRO A 1 216 ? 7.929 -14.911 16.001 1.00 96.06 216 PRO A CA 1
ATOM 1738 C C . PRO A 1 216 ? 8.732 -14.248 14.870 1.00 96.06 216 PRO A C 1
ATOM 1740 O O . PRO A 1 216 ? 9.682 -13.509 15.126 1.00 96.06 216 PRO A O 1
ATOM 1743 N N . ALA A 1 217 ? 8.349 -14.488 13.612 1.00 95.44 217 ALA A N 1
ATOM 1744 C CA . ALA A 1 217 ? 9.009 -13.881 12.459 1.00 95.44 217 ALA A CA 1
ATOM 1745 C C . ALA A 1 217 ? 8.637 -12.396 12.317 1.00 95.44 217 ALA A C 1
ATOM 1747 O O . ALA A 1 217 ? 9.509 -11.574 12.031 1.00 95.44 217 ALA A O 1
ATOM 1748 N N . ALA A 1 218 ? 7.368 -12.050 12.559 1.00 96.94 218 ALA A N 1
ATOM 1749 C CA . ALA A 1 218 ? 6.908 -10.663 12.575 1.00 96.94 218 ALA A CA 1
ATOM 1750 C C . ALA A 1 218 ? 7.612 -9.848 13.674 1.00 96.94 218 ALA A C 1
ATOM 1752 O O . ALA A 1 218 ? 8.131 -8.766 13.395 1.00 96.94 218 ALA A O 1
ATOM 1753 N N . THR A 1 219 ? 7.709 -10.397 14.890 1.00 96.50 219 THR A N 1
ATOM 1754 C CA . THR A 1 219 ? 8.416 -9.776 16.017 1.00 96.50 219 THR A CA 1
ATOM 1755 C C . THR A 1 219 ? 9.896 -9.598 15.704 1.00 96.50 219 THR A C 1
ATOM 1757 O O . THR A 1 219 ? 10.417 -8.506 15.893 1.00 96.50 219 THR A O 1
ATOM 1760 N N . SER A 1 220 ? 10.564 -10.610 15.137 1.00 96.56 220 SER A N 1
ATOM 1761 C CA . SER A 1 220 ? 11.981 -10.495 14.763 1.00 96.56 220 SER A CA 1
ATOM 1762 C C . SER A 1 220 ? 12.242 -9.351 13.779 1.00 96.56 220 SER A C 1
ATOM 1764 O O . SER A 1 220 ? 13.256 -8.666 13.901 1.00 96.56 220 SER A O 1
ATOM 1766 N N . LEU A 1 221 ? 11.356 -9.141 12.801 1.00 96.06 221 LEU A N 1
ATOM 1767 C CA . LEU A 1 221 ? 11.480 -8.033 11.851 1.00 96.06 221 LEU A CA 1
ATOM 1768 C C . LEU A 1 221 ? 11.150 -6.681 12.491 1.00 96.06 221 LEU A C 1
ATOM 1770 O O . LEU A 1 221 ? 11.845 -5.698 12.232 1.00 96.06 221 LEU A O 1
ATOM 1774 N N . ALA A 1 222 ? 10.116 -6.623 13.333 1.00 96.56 222 ALA A N 1
ATOM 1775 C CA . ALA A 1 222 ? 9.764 -5.417 14.076 1.00 96.56 222 ALA A CA 1
ATOM 1776 C C . ALA A 1 222 ? 10.901 -4.982 15.016 1.00 96.56 222 ALA A C 1
ATOM 1778 O O . ALA A 1 222 ? 11.255 -3.805 15.035 1.00 96.56 222 ALA A O 1
ATOM 1779 N N . ASP A 1 223 ? 11.526 -5.929 15.719 1.00 96.56 223 ASP A N 1
ATOM 1780 C CA . ASP A 1 223 ? 12.662 -5.687 16.610 1.00 96.56 223 ASP A CA 1
ATOM 1781 C C . ASP A 1 223 ? 13.886 -5.183 15.842 1.00 96.56 223 ASP A C 1
ATOM 1783 O O . ASP A 1 223 ? 14.564 -4.255 16.292 1.00 96.56 223 ASP A O 1
ATOM 1787 N N . GLU A 1 224 ? 14.149 -5.739 14.655 1.00 95.50 224 GLU A N 1
ATOM 1788 C CA . GLU A 1 224 ? 15.213 -5.246 13.783 1.00 95.50 224 GLU A CA 1
ATOM 1789 C C . GLU A 1 224 ? 14.968 -3.778 13.401 1.00 95.50 224 GLU A C 1
ATOM 1791 O O . GLU A 1 224 ? 15.848 -2.932 13.588 1.00 95.50 224 GLU A O 1
ATOM 1796 N N . LEU A 1 225 ? 13.756 -3.441 12.947 1.00 95.38 225 LEU A N 1
ATOM 1797 C CA . LEU A 1 225 ? 13.382 -2.059 12.639 1.00 95.38 225 LEU A CA 1
ATOM 1798 C C . LEU A 1 225 ? 13.480 -1.147 13.869 1.00 95.38 225 LEU A C 1
ATOM 1800 O O . LEU A 1 225 ? 14.010 -0.042 13.756 1.00 95.38 225 LEU A O 1
ATOM 1804 N N . ALA A 1 226 ? 13.027 -1.616 15.034 1.00 95.56 226 ALA A N 1
ATOM 1805 C CA . ALA A 1 226 ? 13.059 -0.872 16.287 1.00 95.56 226 ALA A CA 1
ATOM 1806 C C . ALA A 1 226 ? 14.490 -0.619 16.793 1.00 95.56 226 ALA A C 1
ATOM 1808 O O . ALA A 1 226 ? 14.756 0.402 17.436 1.00 95.56 226 ALA A O 1
ATOM 1809 N N . SER A 1 227 ? 15.421 -1.537 16.521 1.00 93.00 227 SER A N 1
ATOM 1810 C CA . SER A 1 227 ? 16.844 -1.368 16.835 1.00 93.00 227 SER A CA 1
ATOM 1811 C C . SER A 1 227 ? 17.530 -0.340 15.931 1.00 93.00 227 SER A C 1
ATOM 1813 O O . SER A 1 227 ? 18.436 0.356 16.379 1.00 93.00 227 SER A O 1
ATOM 1815 N N . GLY A 1 228 ? 17.061 -0.207 14.687 1.00 88.50 228 GLY A N 1
ATOM 1816 C CA . GLY A 1 228 ? 17.569 0.742 13.696 1.00 88.50 228 GLY A CA 1
ATOM 1817 C C . GLY A 1 228 ? 16.867 2.104 13.694 1.00 88.50 228 GLY A C 1
ATOM 1818 O O . GLY A 1 228 ? 17.015 2.840 12.717 1.00 88.50 228 GLY A O 1
ATOM 1819 N N . LEU A 1 229 ? 16.068 2.412 14.722 1.00 88.00 229 LEU A N 1
ATOM 1820 C CA . LEU A 1 229 ? 15.424 3.717 14.898 1.00 88.00 229 LEU A CA 1
ATOM 1821 C C . LEU A 1 229 ? 16.463 4.781 15.274 1.00 88.00 229 LEU A C 1
ATOM 1823 O O . LEU A 1 229 ? 17.188 4.632 16.260 1.00 88.00 229 LEU A O 1
ATOM 1827 N N . GLY A 1 230 ? 16.489 5.875 14.519 1.00 83.56 230 GLY A N 1
ATOM 1828 C CA . GLY A 1 230 ? 17.186 7.101 14.884 1.00 83.56 230 GLY A CA 1
ATOM 1829 C C . GLY A 1 230 ? 16.432 7.907 15.946 1.00 83.56 230 GLY A C 1
ATOM 1830 O O . GLY A 1 230 ? 15.275 7.640 16.271 1.00 83.56 230 GLY A O 1
ATOM 1831 N N . SER A 1 231 ? 17.083 8.942 16.482 1.00 77.25 231 SER A N 1
ATOM 1832 C CA . SER A 1 231 ? 16.503 9.814 17.517 1.00 77.25 231 SER A CA 1
ATOM 1833 C C . SER A 1 231 ? 15.338 10.683 17.032 1.00 77.25 231 SER A C 1
ATOM 1835 O O . SER A 1 231 ? 14.625 11.225 17.866 1.00 77.25 231 SER A O 1
ATOM 1837 N N . ALA A 1 232 ? 15.156 10.827 15.717 1.00 79.31 232 ALA A N 1
ATOM 1838 C CA . ALA A 1 232 ? 14.106 11.641 15.100 1.00 79.31 232 ALA A CA 1
ATOM 1839 C C . ALA A 1 232 ? 12.965 10.805 14.479 1.00 79.31 232 ALA A C 1
ATOM 1841 O O . ALA A 1 232 ? 12.036 11.363 13.905 1.00 79.31 232 ALA A O 1
ATOM 1842 N N . ASP A 1 233 ? 12.999 9.473 14.593 1.00 89.50 233 ASP A N 1
ATOM 1843 C CA . ASP A 1 233 ? 12.068 8.576 13.890 1.00 89.50 233 ASP A CA 1
ATOM 1844 C C . ASP A 1 233 ? 10.742 8.373 14.657 1.00 89.50 233 ASP A C 1
ATOM 1846 O O . ASP A 1 233 ? 10.289 7.245 14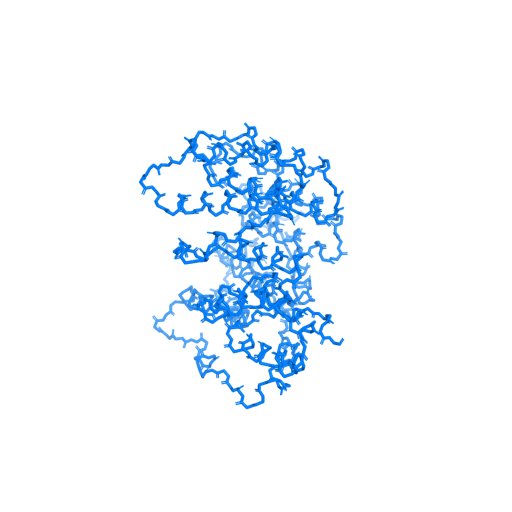.881 1.00 89.50 233 ASP A O 1
ATOM 1850 N N . ALA A 1 234 ? 10.108 9.467 15.090 1.00 93.62 234 ALA A N 1
ATOM 1851 C CA . ALA A 1 234 ? 8.888 9.417 15.897 1.00 93.62 234 ALA A CA 1
ATOM 1852 C C . ALA A 1 234 ? 7.718 8.737 15.160 1.00 93.62 234 ALA A C 1
ATOM 1854 O O . ALA A 1 234 ? 7.035 7.888 15.733 1.00 93.62 234 ALA A O 1
ATOM 1855 N N . GLU A 1 235 ? 7.529 9.037 13.872 1.00 93.31 235 GLU A N 1
ATOM 1856 C CA . GLU A 1 235 ? 6.478 8.426 13.045 1.00 93.31 235 GLU A CA 1
ATOM 1857 C C . GLU A 1 235 ? 6.657 6.909 12.908 1.00 93.31 235 GLU A C 1
ATOM 1859 O O . GLU A 1 235 ? 5.707 6.144 13.079 1.00 93.31 235 GLU A O 1
ATOM 1864 N N . LEU A 1 236 ? 7.885 6.446 12.650 1.00 94.62 236 LEU A N 1
ATOM 1865 C CA . LEU A 1 236 ? 8.162 5.014 12.540 1.00 94.62 236 LEU A CA 1
ATOM 1866 C C . LEU A 1 236 ? 7.957 4.308 13.886 1.00 94.62 236 LEU A C 1
ATOM 1868 O O . LEU A 1 236 ? 7.448 3.189 13.913 1.00 94.62 236 LEU A O 1
ATOM 1872 N N . ALA A 1 237 ? 8.293 4.960 15.003 1.00 96.50 237 ALA A N 1
ATOM 1873 C CA . ALA A 1 237 ? 7.995 4.437 16.331 1.00 96.50 237 ALA A CA 1
ATOM 1874 C C . ALA A 1 237 ? 6.478 4.288 16.565 1.00 96.50 237 ALA A C 1
ATOM 1876 O O . ALA A 1 237 ? 6.051 3.274 17.116 1.00 96.50 237 ALA A O 1
ATOM 1877 N N . LEU A 1 238 ? 5.643 5.220 16.091 1.00 95.50 238 LEU A N 1
ATOM 1878 C CA . LEU A 1 238 ? 4.181 5.077 16.144 1.00 95.50 238 LEU A CA 1
ATOM 1879 C C . LEU A 1 238 ? 3.674 3.913 15.279 1.00 95.50 238 LEU A C 1
ATOM 1881 O O . LEU A 1 238 ? 2.860 3.110 15.736 1.00 95.50 238 LEU A O 1
ATOM 1885 N N . VAL A 1 239 ? 4.203 3.749 14.065 1.00 95.50 239 VAL A N 1
ATOM 1886 C CA . VAL A 1 239 ? 3.847 2.610 13.203 1.00 95.50 239 VAL A CA 1
ATOM 1887 C C . VAL A 1 239 ? 4.234 1.276 13.853 1.00 95.50 239 VAL A C 1
ATOM 1889 O O . VAL A 1 239 ? 3.429 0.344 13.879 1.00 95.50 239 VAL A O 1
ATOM 1892 N N . LEU A 1 240 ? 5.433 1.185 14.437 1.00 97.06 240 LEU A N 1
ATOM 1893 C CA . LEU A 1 240 ? 5.871 -0.004 15.171 1.00 97.06 240 LEU A CA 1
ATOM 1894 C C . LEU A 1 240 ? 5.023 -0.242 16.423 1.00 97.06 240 LEU A C 1
ATOM 1896 O O . LEU A 1 240 ? 4.707 -1.389 16.719 1.00 97.06 240 LEU A O 1
ATOM 1900 N N . CYS A 1 241 ? 4.597 0.814 17.124 1.00 96.69 241 CYS A N 1
ATOM 1901 C CA . CYS A 1 241 ? 3.645 0.704 18.228 1.00 96.69 241 CYS A CA 1
ATOM 1902 C C . CYS A 1 241 ? 2.369 -0.028 17.779 1.00 96.69 241 CYS A C 1
ATOM 1904 O O . CYS A 1 241 ? 2.002 -1.022 18.403 1.00 96.69 241 CYS A O 1
ATOM 1906 N N . ARG A 1 242 ? 1.756 0.368 16.650 1.00 93.94 242 ARG A N 1
ATOM 1907 C CA . ARG A 1 242 ? 0.577 -0.332 16.095 1.00 93.94 242 ARG A CA 1
ATOM 1908 C C . ARG A 1 242 ? 0.855 -1.788 15.757 1.00 93.94 242 ARG A C 1
ATOM 1910 O O . ARG A 1 242 ? 0.035 -2.647 16.061 1.00 93.94 242 ARG A O 1
ATOM 1917 N N . LEU A 1 243 ? 2.002 -2.067 15.148 1.00 95.62 243 LEU A N 1
ATOM 1918 C CA . LEU A 1 243 ? 2.377 -3.429 14.783 1.00 95.62 243 LEU A CA 1
ATOM 1919 C C . LEU A 1 243 ? 2.544 -4.321 16.026 1.00 95.62 243 LEU A C 1
ATOM 1921 O O . LEU A 1 243 ? 2.039 -5.440 16.047 1.00 95.62 243 LEU A O 1
ATOM 1925 N N . TYR A 1 244 ? 3.185 -3.825 17.090 1.00 97.19 244 TYR A N 1
ATOM 1926 C CA . TYR A 1 244 ? 3.289 -4.556 18.358 1.00 97.19 244 TYR A CA 1
ATOM 1927 C C . TYR A 1 244 ? 1.929 -4.750 19.040 1.00 97.19 244 TYR A C 1
ATOM 1929 O O . TYR A 1 244 ? 1.689 -5.828 19.579 1.00 97.19 244 TYR A O 1
ATOM 1937 N N . LEU A 1 245 ? 1.016 -3.771 18.960 1.00 94.00 245 LEU A N 1
ATOM 1938 C CA . LEU A 1 245 ? -0.366 -3.935 19.434 1.00 94.00 245 LEU A CA 1
ATOM 1939 C C . LEU A 1 245 ? -1.090 -5.058 18.676 1.00 94.00 245 LEU A C 1
ATOM 1941 O O . LEU A 1 245 ? -1.733 -5.892 19.303 1.00 94.00 245 LEU A O 1
ATOM 1945 N N . GLN A 1 246 ? -0.934 -5.140 17.350 1.00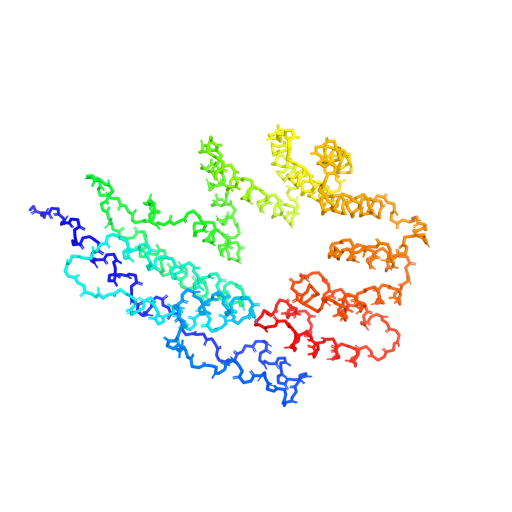 92.25 246 GLN A N 1
ATOM 1946 C CA . GLN A 1 246 ? -1.498 -6.237 16.549 1.00 92.25 246 GLN A CA 1
ATOM 1947 C C . GLN A 1 246 ? -0.923 -7.608 16.937 1.00 92.25 246 GLN A C 1
ATOM 1949 O O . GLN A 1 246 ? -1.632 -8.608 16.891 1.00 92.25 246 GLN A O 1
ATOM 1954 N N . MET A 1 247 ? 0.343 -7.656 17.360 1.00 94.81 247 MET A N 1
ATOM 1955 C CA . MET A 1 247 ? 0.995 -8.864 17.882 1.00 94.81 247 MET A CA 1
ATOM 1956 C C . MET A 1 247 ? 0.674 -9.148 19.360 1.00 94.81 247 MET A C 1
ATOM 1958 O O . MET A 1 247 ? 1.182 -10.122 19.909 1.00 94.81 247 MET A O 1
ATOM 1962 N N . SER A 1 248 ? -0.141 -8.312 20.018 1.00 92.94 248 SER A N 1
ATOM 1963 C CA . SER A 1 248 ? -0.415 -8.361 21.464 1.00 92.94 248 SER A CA 1
ATOM 1964 C C . SER A 1 248 ? 0.830 -8.212 22.365 1.00 92.94 248 SER A C 1
ATOM 1966 O O . SER A 1 248 ? 0.800 -8.576 23.541 1.00 92.94 248 SER A O 1
ATOM 1968 N N . ASP A 1 249 ? 1.925 -7.633 21.857 1.00 95.25 249 ASP A N 1
ATOM 1969 C CA . ASP A 1 249 ? 3.118 -7.297 22.647 1.00 95.25 249 ASP A CA 1
ATOM 1970 C C . ASP A 1 249 ? 2.997 -5.879 23.226 1.00 95.25 249 ASP A C 1
ATOM 1972 O O . ASP A 1 249 ? 3.554 -4.893 22.728 1.00 95.25 249 ASP A O 1
ATOM 1976 N N . MET A 1 250 ? 2.248 -5.782 24.324 1.00 94.50 250 MET A N 1
ATOM 1977 C CA . MET A 1 250 ? 1.954 -4.510 24.992 1.00 94.50 250 MET A CA 1
ATOM 1978 C C . MET A 1 250 ? 3.204 -3.825 25.556 1.00 94.50 250 MET A C 1
ATOM 1980 O O . MET A 1 250 ? 3.263 -2.592 25.631 1.00 94.50 250 MET A O 1
ATOM 1984 N N . ALA A 1 251 ? 4.226 -4.600 25.929 1.00 95.38 251 ALA A N 1
ATOM 1985 C CA . ALA A 1 251 ? 5.467 -4.069 26.477 1.00 95.38 251 ALA A CA 1
ATOM 1986 C C . ALA A 1 251 ? 6.277 -3.346 25.393 1.00 95.38 251 ALA A C 1
ATOM 1988 O O . ALA A 1 251 ? 6.744 -2.220 25.598 1.00 95.38 251 ALA A O 1
ATOM 1989 N N . SER A 1 252 ? 6.424 -3.960 24.219 1.00 96.38 252 SER A N 1
ATOM 1990 C CA . SER A 1 252 ? 7.106 -3.338 23.082 1.00 96.38 252 SER A CA 1
ATOM 1991 C C . SER A 1 252 ? 6.301 -2.181 22.496 1.00 96.38 252 SER A C 1
ATOM 1993 O O . SER A 1 252 ? 6.883 -1.128 22.225 1.00 96.38 252 SER A O 1
ATOM 1995 N N . ALA A 1 253 ? 4.971 -2.300 22.418 1.00 96.94 253 ALA A N 1
ATOM 1996 C CA . ALA A 1 253 ? 4.096 -1.199 22.017 1.00 96.94 253 ALA A CA 1
ATOM 1997 C C . ALA A 1 253 ? 4.278 0.041 22.912 1.00 96.94 253 ALA A C 1
ATOM 1999 O O . ALA A 1 253 ? 4.541 1.136 22.409 1.00 96.94 253 ALA A O 1
ATOM 2000 N N . SER A 1 254 ? 4.241 -0.137 24.238 1.00 95.88 254 SER A N 1
ATOM 2001 C CA . SER A 1 254 ? 4.432 0.947 25.217 1.00 95.88 254 SER A CA 1
ATOM 2002 C C . SER A 1 254 ? 5.820 1.587 25.125 1.00 95.88 254 SER A C 1
ATOM 2004 O O . SER A 1 254 ? 5.977 2.804 25.272 1.00 95.88 254 SER A O 1
ATOM 2006 N N . ARG A 1 255 ? 6.843 0.774 24.835 1.00 96.06 255 ARG A N 1
ATOM 2007 C CA . ARG A 1 255 ? 8.222 1.232 24.631 1.00 96.06 255 ARG A CA 1
ATOM 2008 C C . ARG A 1 255 ? 8.340 2.109 23.389 1.00 96.06 255 ARG A C 1
ATOM 2010 O O . ARG A 1 255 ? 8.973 3.161 23.453 1.00 96.06 255 ARG A O 1
ATOM 2017 N N . MET A 1 256 ? 7.740 1.695 22.274 1.00 97.19 256 MET A N 1
ATOM 2018 C CA . MET A 1 256 ? 7.755 2.469 21.030 1.00 97.19 256 MET A CA 1
ATOM 2019 C C . MET A 1 256 ? 6.963 3.769 21.167 1.00 97.19 256 MET A C 1
ATOM 2021 O O . MET A 1 256 ? 7.447 4.819 20.756 1.00 97.19 256 MET A O 1
ATOM 2025 N N . LEU A 1 257 ? 5.813 3.733 21.841 1.00 96.12 257 LEU A N 1
ATOM 2026 C CA . LEU A 1 257 ? 5.032 4.930 22.144 1.00 96.12 257 LEU A CA 1
ATOM 2027 C C . LEU A 1 257 ? 5.817 5.933 23.002 1.00 96.12 257 LEU A C 1
ATOM 2029 O O . LEU A 1 257 ? 5.826 7.129 22.722 1.00 96.12 257 LEU A O 1
ATOM 2033 N N . SER A 1 258 ? 6.533 5.447 24.019 1.00 95.44 258 SER A N 1
ATOM 2034 C CA . SER A 1 258 ? 7.422 6.288 24.832 1.00 95.44 258 SER A CA 1
ATOM 2035 C C . SER A 1 258 ? 8.546 6.908 24.001 1.00 95.44 258 SER A C 1
ATOM 2037 O O . SER A 1 258 ? 8.843 8.089 24.157 1.00 95.44 258 SER A O 1
ATOM 2039 N N . ARG A 1 259 ? 9.139 6.142 23.074 1.00 94.94 259 ARG A N 1
ATOM 2040 C CA . ARG A 1 259 ? 10.156 6.664 22.149 1.00 94.94 259 ARG A CA 1
ATOM 2041 C C . ARG A 1 259 ? 9.600 7.744 21.227 1.00 94.94 259 ARG A C 1
ATOM 2043 O O . ARG A 1 259 ? 10.251 8.772 21.082 1.00 94.94 259 ARG A O 1
ATOM 2050 N N . ALA A 1 260 ? 8.411 7.543 20.656 1.00 95.56 260 ALA A N 1
ATOM 2051 C CA . ALA A 1 260 ? 7.762 8.538 19.806 1.00 95.56 260 ALA A CA 1
ATOM 2052 C C . ALA A 1 260 ? 7.565 9.866 20.552 1.00 95.56 260 ALA A C 1
ATOM 2054 O O . ALA A 1 260 ? 7.919 10.914 20.026 1.00 95.56 260 ALA A O 1
ATOM 2055 N N . LYS A 1 261 ? 7.111 9.818 21.813 1.00 93.81 261 LYS A N 1
ATOM 2056 C CA . LYS A 1 261 ? 6.985 11.008 22.675 1.00 93.81 261 LYS A CA 1
ATOM 2057 C C . LYS A 1 261 ? 8.308 11.721 22.908 1.00 93.81 261 LYS A C 1
ATOM 2059 O O . LYS A 1 261 ? 8.357 12.941 22.872 1.00 93.81 261 LYS A O 1
ATOM 2064 N N . SER A 1 262 ? 9.375 10.970 23.179 1.00 92.44 262 SER A N 1
ATOM 2065 C CA . SER A 1 262 ? 10.698 11.558 23.416 1.00 92.44 262 SER A CA 1
ATOM 2066 C C . SER A 1 262 ? 11.324 12.158 22.155 1.00 92.44 262 SER A C 1
ATOM 2068 O O . SER A 1 262 ? 12.143 13.063 22.271 1.00 92.44 262 SER A O 1
ATOM 2070 N N . ALA A 1 263 ? 10.964 11.645 20.977 1.00 91.12 263 ALA A N 1
ATOM 2071 C CA . ALA A 1 263 ? 11.461 12.100 19.681 1.00 91.12 263 ALA A CA 1
ATOM 2072 C C . ALA A 1 263 ? 10.588 13.193 19.034 1.00 91.12 263 ALA A C 1
ATOM 2074 O O . ALA A 1 263 ? 10.981 13.744 18.008 1.00 91.12 263 ALA A O 1
ATOM 2075 N N . ALA A 1 264 ? 9.410 13.484 19.594 1.00 90.75 264 ALA A N 1
ATOM 2076 C CA . ALA A 1 264 ? 8.466 14.432 19.018 1.00 90.75 264 ALA A CA 1
ATOM 2077 C C . ALA A 1 264 ? 8.968 15.876 19.126 1.00 90.75 264 ALA A C 1
ATOM 2079 O O . ALA A 1 264 ? 9.348 16.334 20.205 1.00 90.75 264 ALA A O 1
ATOM 2080 N N . ASP A 1 265 ? 8.924 16.602 18.008 1.00 88.75 265 ASP A N 1
ATOM 2081 C CA . ASP A 1 265 ? 9.147 18.046 17.990 1.00 88.75 265 ASP A CA 1
ATOM 2082 C C . ASP A 1 265 ? 7.935 18.754 18.622 1.00 88.75 265 ASP A C 1
ATOM 2084 O O . ASP A 1 265 ? 6.835 18.609 18.085 1.00 88.75 265 ASP A O 1
ATOM 2088 N N . PRO A 1 266 ? 8.102 19.544 19.707 1.00 84.56 266 PRO A N 1
ATOM 2089 C CA . PRO A 1 266 ? 7.036 20.330 20.339 1.00 84.56 266 PRO A CA 1
ATOM 2090 C C . PRO A 1 266 ? 6.204 21.194 19.381 1.00 84.56 266 PRO A C 1
ATOM 2092 O O . PRO A 1 266 ? 5.061 21.520 19.697 1.00 84.56 266 PRO A O 1
ATOM 2095 N N . ALA A 1 267 ? 6.767 21.597 18.238 1.00 89.75 267 ALA A N 1
ATOM 2096 C CA . ALA A 1 267 ? 6.074 22.402 17.238 1.00 89.75 267 ALA A CA 1
ATOM 2097 C C . ALA A 1 267 ? 5.163 21.583 16.302 1.00 89.75 267 ALA A C 1
ATOM 2099 O O . ALA A 1 267 ? 4.293 22.158 15.644 1.00 89.75 267 ALA A O 1
ATOM 2100 N N . ASP A 1 268 ? 5.333 20.259 16.236 1.00 90.25 268 ASP A N 1
ATOM 2101 C CA . ASP A 1 268 ? 4.575 19.387 15.341 1.00 90.25 268 ASP A CA 1
ATOM 2102 C C . ASP A 1 268 ? 3.243 18.962 15.973 1.00 90.25 268 ASP A C 1
ATOM 2104 O O . ASP A 1 268 ? 3.119 17.915 16.616 1.00 90.25 268 ASP A O 1
ATOM 2108 N N . ALA A 1 269 ? 2.220 19.801 15.805 1.00 88.31 269 ALA A N 1
ATOM 2109 C CA . ALA A 1 269 ? 0.882 19.532 16.326 1.00 88.31 269 ALA A CA 1
ATOM 2110 C C . ALA A 1 269 ? 0.277 18.223 15.781 1.00 88.31 269 ALA A C 1
ATOM 2112 O O . ALA A 1 269 ? -0.415 17.527 16.522 1.00 88.31 269 ALA A O 1
ATOM 2113 N N . ALA A 1 270 ? 0.561 17.859 14.525 1.00 88.44 270 ALA A N 1
ATOM 2114 C CA . ALA A 1 270 ? 0.013 16.653 13.907 1.00 88.44 270 ALA A CA 1
ATOM 2115 C C . ALA A 1 270 ? 0.594 15.387 14.550 1.00 88.44 270 ALA A C 1
ATOM 2117 O O . ALA A 1 270 ? -0.146 14.458 14.883 1.00 88.44 270 ALA A O 1
ATOM 2118 N N . LEU A 1 271 ? 1.906 15.372 14.804 1.00 89.94 271 LEU A N 1
ATOM 2119 C CA . LEU A 1 271 ? 2.556 14.274 15.515 1.00 89.94 271 LEU A CA 1
ATOM 2120 C C . LEU A 1 271 ? 2.050 14.147 16.959 1.00 89.94 271 LEU A C 1
ATOM 2122 O O . LEU A 1 271 ? 1.841 13.030 17.434 1.00 89.94 271 LEU A O 1
ATOM 2126 N N . HIS A 1 272 ? 1.797 15.262 17.649 1.00 89.69 272 HIS A N 1
ATOM 2127 C CA . HIS A 1 272 ? 1.200 15.238 18.988 1.00 89.69 272 HIS A CA 1
ATOM 2128 C C . HIS A 1 272 ? -0.205 14.635 18.985 1.00 89.69 272 HIS A C 1
ATOM 2130 O O . HIS A 1 272 ? -0.495 13.777 19.822 1.00 89.69 272 HIS A O 1
ATOM 2136 N N . THR A 1 273 ? -1.057 15.019 18.028 1.00 88.81 273 THR A N 1
ATOM 2137 C CA . THR A 1 273 ? -2.376 14.396 17.865 1.00 88.81 273 THR A CA 1
ATOM 2138 C C . THR A 1 273 ? -2.237 12.899 17.589 1.00 88.81 273 THR A C 1
ATOM 2140 O O . THR A 1 273 ? -2.906 12.082 18.221 1.00 88.81 273 THR A O 1
ATOM 2143 N N . ALA A 1 274 ? -1.307 12.506 16.713 1.00 90.06 274 ALA A N 1
ATOM 2144 C CA . ALA A 1 274 ? -1.051 11.100 16.428 1.00 90.06 274 ALA A CA 1
ATOM 2145 C C . ALA A 1 274 ? -0.605 10.329 17.683 1.00 90.06 274 ALA A C 1
ATOM 2147 O O . ALA A 1 274 ? -1.103 9.230 17.927 1.00 90.06 274 ALA A O 1
ATOM 2148 N N . ILE A 1 275 ? 0.282 10.888 18.510 1.00 92.19 275 ILE A N 1
ATOM 2149 C CA . ILE A 1 275 ? 0.707 10.286 19.783 1.00 92.19 275 ILE A CA 1
ATOM 2150 C C . ILE A 1 275 ? -0.486 10.086 20.722 1.00 92.19 275 ILE A C 1
ATOM 2152 O O . ILE A 1 275 ? -0.653 8.981 21.239 1.00 92.19 275 ILE A O 1
ATOM 2156 N N . LEU A 1 276 ? -1.330 11.108 20.903 1.00 89.81 276 LEU A N 1
ATOM 2157 C CA . LEU A 1 276 ? -2.521 11.028 21.755 1.00 89.81 276 LEU A CA 1
ATOM 2158 C C . LEU A 1 276 ? -3.482 9.930 21.276 1.00 89.81 276 LEU A C 1
ATOM 2160 O O . LEU A 1 276 ? -4.017 9.159 22.080 1.00 89.81 276 LEU A O 1
ATOM 2164 N N . ASN A 1 277 ? -3.643 9.799 19.958 1.00 89.25 277 ASN A N 1
ATOM 2165 C CA . ASN A 1 277 ? -4.466 8.749 19.367 1.00 89.25 277 ASN A CA 1
ATOM 2166 C C . ASN A 1 277 ? -3.908 7.353 19.677 1.00 89.25 277 ASN A C 1
ATOM 2168 O O . ASN A 1 277 ? -4.662 6.445 20.025 1.00 89.25 277 ASN A O 1
ATOM 2172 N N . HIS A 1 278 ? -2.583 7.175 19.614 1.00 91.88 278 HIS A N 1
ATOM 2173 C CA . HIS A 1 278 ? -1.937 5.903 19.950 1.00 91.88 278 HIS A CA 1
ATOM 2174 C C . HIS A 1 278 ? -1.970 5.592 21.450 1.00 91.88 278 HIS A C 1
ATOM 2176 O O . HIS A 1 278 ? -2.150 4.430 21.812 1.00 91.88 278 HIS A O 1
ATOM 2182 N N . GLU A 1 279 ? -1.826 6.589 22.326 1.00 91.25 279 GLU A N 1
ATOM 2183 C CA . GLU A 1 279 ? -2.012 6.416 23.774 1.00 91.25 279 GLU A CA 1
ATOM 2184 C C . GLU A 1 279 ? -3.416 5.919 24.093 1.00 91.25 279 GLU A C 1
ATOM 2186 O O . GLU A 1 279 ? -3.587 4.945 24.827 1.00 91.25 279 GLU A O 1
ATOM 2191 N N . THR A 1 280 ? -4.413 6.576 23.507 1.00 87.88 280 THR A N 1
ATOM 2192 C CA . THR A 1 280 ? -5.819 6.255 23.724 1.00 87.88 280 THR A CA 1
ATOM 2193 C C . THR A 1 280 ? -6.129 4.857 23.200 1.00 87.88 280 THR A C 1
ATOM 2195 O O . THR A 1 280 ? -6.648 4.026 23.939 1.00 87.88 280 THR A O 1
ATOM 2198 N N . MET A 1 281 ? -5.705 4.543 21.973 1.00 89.50 281 MET A N 1
ATOM 2199 C CA . MET A 1 281 ? -5.865 3.211 21.389 1.00 89.50 281 MET A CA 1
ATOM 2200 C C . MET A 1 281 ? -5.169 2.122 22.216 1.00 89.50 281 MET A C 1
ATOM 2202 O O . MET A 1 281 ? -5.735 1.049 22.408 1.00 89.50 281 MET A O 1
ATOM 2206 N N . THR A 1 282 ? -3.964 2.391 22.730 1.00 90.50 282 THR A N 1
ATOM 2207 C CA . THR A 1 282 ? -3.246 1.448 23.601 1.00 90.50 282 THR A CA 1
ATOM 2208 C C . THR A 1 282 ? -4.056 1.154 24.858 1.00 90.50 282 THR A C 1
ATOM 2210 O O . THR A 1 282 ? -4.157 -0.012 25.221 1.00 90.50 282 THR A O 1
ATOM 2213 N N . ARG A 1 283 ? -4.672 2.176 25.474 1.00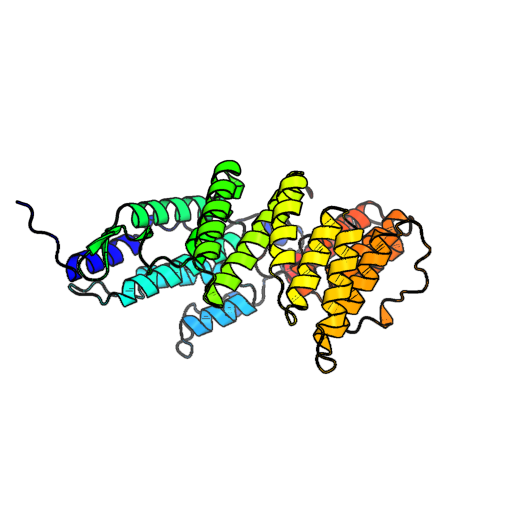 87.56 283 ARG A N 1
ATOM 2214 C CA . ARG A 1 283 ? -5.524 2.020 26.663 1.00 87.56 283 ARG A CA 1
ATOM 2215 C C . ARG A 1 283 ? -6.738 1.136 26.385 1.00 87.56 283 ARG A C 1
ATOM 2217 O O . ARG A 1 283 ? -6.953 0.177 27.119 1.00 87.56 283 ARG A O 1
ATOM 2224 N N . PHE A 1 284 ? -7.473 1.415 25.306 1.00 86.75 284 PHE A N 1
ATOM 2225 C CA . PHE A 1 284 ? -8.620 0.599 24.890 1.00 86.75 284 PHE A CA 1
ATOM 2226 C C . PHE A 1 284 ? -8.231 -0.874 24.688 1.00 86.75 284 PHE A C 1
ATOM 2228 O O . PHE A 1 284 ? -8.929 -1.773 25.140 1.00 86.75 284 PHE A O 1
ATOM 2235 N N . ILE A 1 285 ? -7.081 -1.134 24.058 1.00 87.94 285 ILE A N 1
ATOM 2236 C CA . ILE A 1 285 ? -6.612 -2.503 23.799 1.00 87.94 285 ILE A CA 1
ATOM 2237 C C . ILE A 1 285 ? -6.094 -3.186 25.076 1.00 87.94 285 ILE A C 1
ATOM 2239 O O . ILE A 1 285 ? -6.316 -4.381 25.261 1.00 87.94 285 ILE A O 1
ATOM 2243 N N . SER A 1 286 ? -5.391 -2.464 25.957 1.00 86.06 286 SER A N 1
ATOM 2244 C CA . SER A 1 286 ? -4.834 -3.034 27.193 1.00 86.06 286 SER A CA 1
ATOM 2245 C C . SER A 1 286 ? -5.884 -3.311 28.264 1.00 86.06 286 SER A C 1
ATOM 2247 O O . SER A 1 286 ? -5.662 -4.159 29.126 1.00 86.06 286 SER A O 1
ATOM 2249 N N . GLU A 1 287 ? -6.998 -2.580 28.237 1.00 84.88 287 GLU A N 1
ATOM 2250 C CA . GLU A 1 287 ? -8.026 -2.587 29.277 1.00 84.88 287 GLU A CA 1
ATOM 2251 C C . GLU A 1 287 ? -9.423 -2.839 28.667 1.00 84.88 287 GLU A C 1
ATOM 2253 O O . GLU A 1 287 ? -10.300 -1.981 28.769 1.00 84.88 287 GLU A O 1
ATOM 2258 N N . PRO A 1 288 ? -9.672 -4.017 28.058 1.00 70.56 288 PRO A N 1
ATOM 2259 C CA . PRO A 1 288 ? -10.893 -4.312 27.287 1.00 70.56 288 PRO A CA 1
ATOM 2260 C C . PRO A 1 288 ? -12.180 -4.445 28.130 1.00 70.56 288 PRO A C 1
ATOM 2262 O O . PRO A 1 288 ? -13.217 -4.858 27.617 1.00 70.56 288 PRO A O 1
ATOM 2265 N N . HIS A 1 289 ? -12.104 -4.169 29.436 1.00 71.31 289 HIS A N 1
ATOM 2266 C CA . HIS A 1 289 ? -13.203 -4.262 30.409 1.00 71.31 289 HIS A CA 1
ATOM 2267 C C . HIS A 1 289 ? -13.271 -3.046 31.344 1.00 71.31 289 HIS A C 1
ATOM 2269 O O . HIS A 1 289 ? -13.937 -3.098 32.379 1.00 71.31 289 HIS A O 1
ATOM 2275 N N . ALA A 1 290 ? -12.493 -2.000 31.064 1.00 78.50 290 ALA A N 1
ATOM 2276 C CA . ALA A 1 290 ? -12.546 -0.778 31.847 1.00 78.50 290 ALA A CA 1
ATOM 2277 C C . ALA A 1 290 ? -13.663 0.125 31.317 1.00 78.50 290 ALA A C 1
ATOM 2279 O O . ALA A 1 290 ? -13.831 0.263 30.109 1.00 78.50 290 ALA A O 1
ATOM 2280 N N . ASP A 1 291 ? -14.388 0.782 32.223 1.00 70.81 291 ASP A N 1
ATOM 2281 C CA . ASP A 1 291 ? -15.343 1.821 31.841 1.00 70.81 291 ASP A CA 1
ATOM 2282 C C . ASP A 1 291 ? -14.576 3.038 31.310 1.00 70.81 291 ASP A C 1
ATOM 2284 O O . ASP A 1 291 ? -14.113 3.904 32.060 1.00 70.81 291 ASP A O 1
ATOM 2288 N N . HIS A 1 292 ? -14.453 3.117 29.985 1.00 70.62 292 HIS A N 1
ATOM 2289 C CA . HIS A 1 292 ? -13.833 4.242 29.283 1.00 70.62 292 HIS A CA 1
ATOM 2290 C C . HIS A 1 292 ? -14.783 5.447 29.138 1.00 70.62 292 HIS A C 1
ATOM 2292 O O . HIS A 1 292 ? -14.490 6.340 28.343 1.00 70.62 292 HIS A O 1
ATOM 2298 N N . GLU A 1 293 ? -15.864 5.524 29.941 1.00 57.34 293 GLU A N 1
ATOM 2299 C CA . GLU A 1 293 ? -16.987 6.501 29.922 1.00 57.34 293 GLU A CA 1
ATOM 2300 C C . GLU A 1 293 ? -16.584 7.996 29.870 1.00 5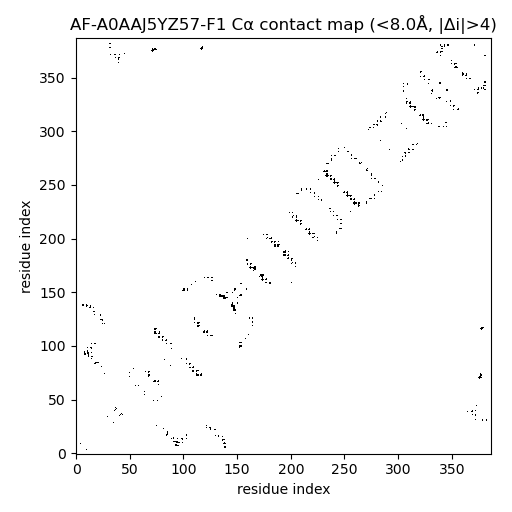7.34 293 GLU A C 1
ATOM 2302 O O . GLU A 1 293 ? -17.430 8.879 29.743 1.00 57.34 293 GLU A O 1
ATOM 2307 N N . LYS A 1 294 ? -15.290 8.317 29.965 1.00 52.19 294 LYS A N 1
ATOM 2308 C CA . LYS A 1 294 ? -14.745 9.679 29.924 1.00 52.19 294 LYS A CA 1
ATOM 2309 C C . LYS A 1 294 ? -14.024 10.058 28.630 1.00 52.19 294 LYS A C 1
ATOM 2311 O O . LYS A 1 294 ? -13.664 11.225 28.499 1.00 52.19 294 LYS A O 1
ATOM 2316 N N . PHE A 1 295 ? -13.814 9.148 27.680 1.00 53.41 295 PHE A N 1
ATOM 2317 C CA . PHE A 1 295 ? -13.213 9.496 26.387 1.00 53.41 295 PHE A CA 1
ATOM 2318 C C . PHE A 1 295 ? -14.298 9.850 25.374 1.00 53.41 295 PHE A C 1
ATOM 2320 O O . PHE A 1 295 ? -14.609 9.102 24.450 1.00 53.41 295 PHE A O 1
ATOM 2327 N N . VAL A 1 296 ? -14.898 11.021 25.586 1.00 50.62 296 VAL A N 1
ATOM 2328 C CA . VAL A 1 296 ? -15.815 11.617 24.620 1.00 50.62 296 VAL A CA 1
ATOM 2329 C C . VAL A 1 296 ? -15.007 12.002 23.381 1.00 50.62 296 VAL A C 1
ATOM 2331 O O . VAL A 1 296 ? -14.009 12.714 23.460 1.00 50.62 296 VAL A O 1
ATOM 2334 N N . VAL A 1 297 ? -15.480 11.524 22.232 1.00 51.69 297 VAL A N 1
ATOM 2335 C CA . VAL A 1 297 ? -15.011 11.803 20.862 1.00 51.69 297 VAL A CA 1
ATOM 2336 C C . VAL A 1 297 ? -14.812 13.307 20.573 1.00 51.69 297 VAL A C 1
ATOM 2338 O O . VAL A 1 297 ? -14.107 13.657 19.633 1.00 51.69 297 VAL A O 1
ATOM 2341 N N . ASP A 1 298 ? -15.377 14.193 21.396 1.00 49.31 298 ASP A N 1
ATOM 2342 C CA . ASP A 1 298 ? -15.374 15.651 21.231 1.00 49.31 298 ASP A CA 1
ATOM 2343 C C . ASP A 1 298 ? -13.973 16.297 21.300 1.00 49.31 298 ASP A C 1
ATOM 2345 O O . ASP A 1 298 ? -13.787 17.382 20.748 1.00 49.31 298 ASP A O 1
ATOM 2349 N N . ASP A 1 299 ? -12.976 15.644 21.914 1.00 49.56 299 ASP A N 1
ATOM 2350 C CA . ASP A 1 299 ? -11.596 16.164 21.985 1.00 49.56 299 ASP A CA 1
ATOM 2351 C C . ASP A 1 299 ? -10.703 15.736 20.799 1.00 49.56 299 ASP A C 1
ATOM 2353 O O . ASP A 1 299 ? -9.596 16.261 20.625 1.00 49.56 299 ASP A O 1
ATOM 2357 N N . LEU A 1 300 ? -11.163 14.815 19.945 1.00 55.28 300 LEU A N 1
ATOM 2358 C CA . LEU A 1 300 ? -10.407 14.348 18.781 1.00 55.28 300 LEU A CA 1
ATOM 2359 C C . LEU A 1 300 ? -10.642 15.284 17.592 1.00 55.28 300 LEU A C 1
ATOM 2361 O O . LEU A 1 300 ? -11.517 15.067 16.761 1.00 55.28 300 LEU A O 1
ATOM 2365 N N . LYS A 1 301 ? -9.836 16.347 17.511 1.00 56.84 301 LYS A N 1
ATOM 2366 C CA . LYS A 1 301 ? -9.874 17.303 16.388 1.00 56.84 301 LYS A CA 1
ATOM 2367 C C . LYS A 1 301 ? -9.505 16.676 15.040 1.00 56.84 301 LYS A C 1
ATOM 2369 O O . LYS A 1 301 ? -9.981 17.161 14.018 1.00 56.84 301 LYS A O 1
ATOM 2374 N N . ASP A 1 302 ? -8.688 15.620 15.052 1.00 68.62 302 ASP A N 1
ATOM 2375 C CA . ASP A 1 302 ? -8.283 14.881 13.856 1.00 68.62 302 ASP A CA 1
ATOM 2376 C C . ASP A 1 302 ? -8.789 13.438 13.897 1.00 68.62 302 ASP A C 1
ATOM 2378 O O . ASP A 1 302 ? -8.711 12.735 14.907 1.00 68.62 302 ASP A O 1
ATOM 2382 N N . VAL A 1 303 ? -9.269 12.987 12.745 1.00 69.25 303 VAL A N 1
ATOM 2383 C CA . VAL A 1 303 ? -9.902 11.686 12.561 1.00 69.25 303 VAL A CA 1
ATOM 2384 C C . VAL A 1 303 ? -8.852 10.595 12.424 1.00 69.25 303 VAL A C 1
ATOM 2386 O O . VAL A 1 303 ? -8.239 10.439 11.367 1.00 69.25 303 VAL A O 1
ATOM 2389 N N . ASP A 1 304 ? -8.692 9.777 13.461 1.00 85.62 304 ASP A N 1
ATOM 2390 C CA . ASP A 1 304 ? -7.932 8.534 13.358 1.00 85.62 304 ASP A CA 1
ATOM 2391 C C . ASP A 1 304 ? -8.869 7.343 13.140 1.00 85.62 304 ASP A C 1
ATOM 2393 O O . ASP A 1 304 ? -9.649 6.947 14.011 1.00 85.62 304 ASP A O 1
ATOM 2397 N N . GLN A 1 305 ? -8.780 6.763 11.942 1.00 86.94 305 GLN A N 1
ATOM 2398 C CA . GLN A 1 305 ? -9.588 5.618 11.516 1.00 86.94 305 GLN A CA 1
ATOM 2399 C C . GLN A 1 305 ? -9.428 4.407 12.441 1.00 86.94 305 GLN A C 1
ATOM 2401 O O . GLN A 1 305 ? -10.404 3.712 12.721 1.00 86.94 305 GLN A O 1
ATOM 2406 N N . ALA A 1 306 ? -8.204 4.132 12.903 1.00 87.25 306 ALA A N 1
ATOM 2407 C CA . ALA A 1 306 ? -7.936 2.945 13.706 1.00 87.25 306 ALA A CA 1
ATOM 2408 C C . ALA A 1 306 ? -8.442 3.123 15.132 1.00 87.25 306 ALA A C 1
ATOM 2410 O O . ALA A 1 306 ? -9.079 2.213 15.647 1.00 87.25 306 ALA A O 1
ATOM 2411 N N . LEU A 1 307 ? -8.226 4.293 15.736 1.00 88.44 307 LEU A N 1
ATOM 2412 C CA . LEU A 1 307 ? -8.781 4.631 17.039 1.00 88.44 307 LEU A CA 1
ATOM 2413 C C . LEU A 1 307 ? -10.308 4.581 17.002 1.00 88.44 307 LEU A C 1
ATOM 2415 O O . LEU A 1 307 ? -10.901 3.920 17.846 1.00 88.44 307 LEU A O 1
ATOM 2419 N N . THR A 1 308 ? -10.938 5.193 15.995 1.00 89.50 308 THR A N 1
ATOM 2420 C CA . THR A 1 308 ? -12.403 5.171 15.852 1.00 89.50 308 THR A CA 1
ATOM 2421 C C . THR A 1 308 ? -12.928 3.740 15.740 1.00 89.50 308 THR A C 1
ATOM 2423 O O . THR A 1 308 ? -13.903 3.376 16.395 1.00 89.50 308 THR A O 1
ATOM 2426 N N . ASN A 1 309 ? -12.251 2.897 14.954 1.00 91.12 309 ASN A N 1
ATOM 2427 C CA . ASN A 1 309 ? -12.590 1.483 14.855 1.00 91.12 309 ASN A CA 1
ATOM 2428 C C . ASN A 1 309 ? -12.401 0.748 16.192 1.00 91.12 309 ASN A C 1
ATOM 2430 O O . ASN A 1 309 ? -13.265 -0.028 16.584 1.00 91.12 309 ASN A O 1
ATOM 2434 N N . THR A 1 310 ? -11.302 1.000 16.907 1.00 90.50 310 THR A N 1
ATOM 2435 C CA . THR A 1 310 ? -11.030 0.411 18.225 1.00 90.50 310 THR A CA 1
ATOM 2436 C C . THR A 1 310 ? -12.089 0.817 19.249 1.00 90.50 310 THR A C 1
ATOM 2438 O O . THR A 1 31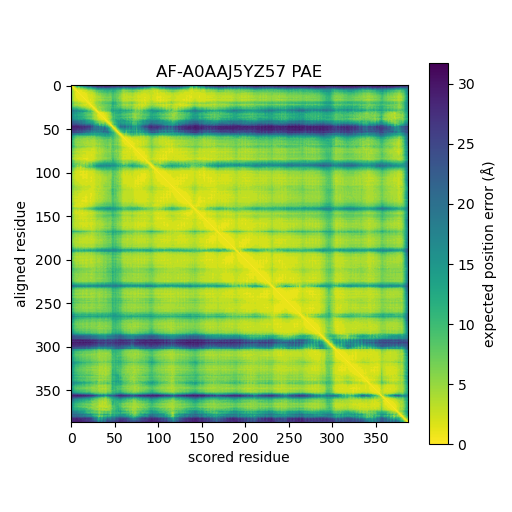0 ? -12.589 -0.049 19.954 1.00 90.50 310 THR A O 1
ATOM 2441 N N . MET A 1 311 ? -12.496 2.088 19.285 1.00 88.50 311 MET A N 1
ATOM 2442 C CA . MET A 1 311 ? -13.568 2.579 20.160 1.00 88.50 311 MET A CA 1
ATOM 2443 C C . MET A 1 311 ? -14.913 1.921 19.836 1.00 88.50 311 MET A C 1
ATOM 2445 O O . MET A 1 311 ? -15.627 1.486 20.735 1.00 88.50 311 MET A O 1
ATOM 2449 N N . ALA A 1 312 ? -15.252 1.800 18.548 1.00 89.88 312 ALA A N 1
ATOM 2450 C CA . ALA A 1 312 ? -16.475 1.120 18.134 1.00 89.88 312 ALA A CA 1
ATOM 2451 C C . ALA A 1 312 ? -16.468 -0.364 18.538 1.00 89.88 312 ALA A C 1
ATOM 2453 O O . ALA A 1 312 ? -17.490 -0.883 18.991 1.00 89.88 312 ALA A O 1
ATOM 2454 N N . LEU A 1 313 ? -15.333 -1.052 18.392 1.00 90.06 313 LEU A N 1
ATOM 2455 C CA . LEU A 1 313 ? -15.191 -2.447 18.811 1.00 90.06 313 LEU A CA 1
ATOM 2456 C C . LEU A 1 313 ? -15.256 -2.600 20.333 1.00 90.06 313 LEU A C 1
ATOM 2458 O O . LEU A 1 313 ? -15.920 -3.514 20.810 1.00 90.06 313 LEU A O 1
ATOM 2462 N N . ASP A 1 314 ? -14.624 -1.704 21.087 1.00 88.44 314 ASP A N 1
ATOM 2463 C CA . ASP A 1 314 ? -14.681 -1.693 22.549 1.00 88.44 314 ASP A CA 1
ATOM 2464 C C . ASP A 1 314 ? -16.122 -1.531 23.058 1.00 88.44 314 ASP A C 1
ATOM 2466 O O . ASP A 1 314 ? -16.609 -2.383 23.805 1.00 88.44 314 ASP A O 1
ATOM 2470 N N . ALA A 1 315 ? -16.857 -0.532 22.557 1.00 88.25 315 ALA A N 1
ATOM 2471 C CA . ALA A 1 315 ? -18.274 -0.341 22.877 1.00 88.25 315 ALA A CA 1
ATOM 2472 C C . ALA A 1 315 ? -19.111 -1.586 22.528 1.00 88.25 315 ALA A C 1
ATOM 2474 O O . ALA A 1 315 ? -19.984 -2.008 23.289 1.00 88.25 315 ALA A O 1
ATOM 2475 N N . PHE A 1 316 ? -18.820 -2.227 21.391 1.00 89.06 316 PHE A N 1
ATOM 2476 C CA . PHE A 1 316 ? -19.476 -3.473 21.003 1.00 89.06 316 PHE A CA 1
ATOM 2477 C C . PHE A 1 316 ? -19.194 -4.619 21.988 1.00 89.06 316 PHE A C 1
ATOM 2479 O O . PHE A 1 316 ? -20.134 -5.307 22.389 1.00 89.06 316 PHE A O 1
ATOM 2486 N N . PHE A 1 317 ? -17.941 -4.815 22.413 1.00 87.12 317 PHE A N 1
ATOM 2487 C CA . PHE A 1 317 ? -17.574 -5.869 23.366 1.00 87.12 317 PHE A CA 1
ATOM 2488 C C . PHE A 1 317 ? -18.164 -5.652 24.768 1.00 87.12 317 PHE A C 1
ATOM 2490 O O . PHE A 1 317 ? -18.423 -6.634 25.464 1.00 87.12 317 PHE A O 1
ATOM 2497 N N . HIS A 1 318 ? -18.475 -4.408 25.143 1.00 86.94 318 HIS A N 1
ATOM 2498 C CA . HIS A 1 318 ? -19.232 -4.070 26.357 1.00 86.94 318 HIS A CA 1
ATOM 2499 C C . HIS A 1 318 ? -20.758 -4.236 26.205 1.00 86.94 318 HIS A C 1
ATOM 2501 O O . HIS A 1 318 ? -21.514 -4.042 27.154 1.00 86.94 318 HIS A O 1
ATOM 2507 N N . GLY A 1 319 ? -21.244 -4.627 25.022 1.00 87.81 319 GLY A N 1
ATOM 2508 C CA . GLY A 1 319 ? -22.671 -4.794 24.738 1.00 87.81 319 GLY A CA 1
ATOM 2509 C C . GLY A 1 319 ? -23.393 -3.498 24.351 1.00 87.81 319 GLY A C 1
ATOM 2510 O O . GLY A 1 319 ? -24.604 -3.518 24.118 1.00 87.81 319 GLY A O 1
ATOM 2511 N N . HIS A 1 320 ? -22.680 -2.378 24.209 1.00 88.44 320 HIS A N 1
ATOM 2512 C CA . HIS A 1 320 ? -23.223 -1.087 23.784 1.00 88.44 320 HIS A CA 1
ATOM 2513 C C . HIS A 1 320 ? -23.324 -1.003 22.250 1.00 88.44 320 HIS A C 1
ATOM 2515 O O . HIS A 1 320 ? -22.716 -0.161 21.589 1.00 88.44 320 HIS A O 1
ATOM 2521 N N . VAL A 1 321 ? -24.125 -1.888 21.646 1.00 89.56 321 VAL A N 1
ATOM 2522 C CA . VAL A 1 321 ? -24.254 -2.000 20.178 1.00 89.56 321 VAL A CA 1
ATOM 2523 C C . VAL A 1 321 ? -24.689 -0.679 19.527 1.00 89.56 321 VAL A C 1
ATOM 2525 O O . VAL A 1 321 ? -24.178 -0.315 18.472 1.00 89.56 321 VAL A O 1
ATOM 2528 N N . LEU A 1 322 ? -25.609 0.065 20.154 1.00 89.06 322 LEU A N 1
ATOM 2529 C CA . LEU A 1 322 ? -26.084 1.351 19.626 1.00 89.06 322 LEU A CA 1
ATOM 2530 C C . LEU A 1 322 ? -24.988 2.422 19.616 1.00 89.06 322 LEU A C 1
ATOM 2532 O O . LEU A 1 322 ? -24.895 3.179 18.655 1.00 89.06 322 LEU A O 1
ATOM 2536 N N . GLU A 1 323 ? -24.156 2.468 20.654 1.00 88.81 323 GLU A N 1
ATOM 2537 C CA . GLU A 1 323 ? -23.024 3.394 20.743 1.00 88.81 323 GLU A CA 1
ATOM 2538 C C . GLU A 1 323 ? -21.979 3.072 19.669 1.00 88.81 323 GLU A C 1
ATOM 2540 O O . GLU A 1 323 ? -21.552 3.954 18.927 1.00 88.81 323 GLU A O 1
ATOM 2545 N N . SER A 1 324 ? -21.657 1.786 19.502 1.00 90.38 324 SER A N 1
ATOM 2546 C CA . SER A 1 324 ? -20.766 1.302 18.444 1.00 90.38 324 SER A CA 1
ATOM 2547 C C . SER A 1 324 ? -21.239 1.723 17.042 1.00 90.38 324 SER A C 1
ATOM 2549 O O . SER A 1 324 ? -20.454 2.240 16.243 1.00 90.38 324 SER A O 1
ATOM 2551 N N . ILE A 1 325 ? -22.544 1.588 16.757 1.00 91.19 325 ILE A N 1
ATOM 2552 C CA . ILE A 1 325 ? -23.155 2.072 15.507 1.00 91.19 325 ILE A CA 1
ATOM 2553 C C . ILE A 1 325 ? -23.007 3.592 15.387 1.00 91.19 325 ILE A C 1
ATOM 2555 O O . ILE A 1 325 ? -22.584 4.077 14.341 1.00 91.19 325 ILE A O 1
ATOM 2559 N N . GLN A 1 326 ? -23.327 4.351 16.439 1.00 90.75 326 GLN A N 1
ATOM 2560 C CA . GLN A 1 326 ? -23.268 5.816 16.420 1.00 90.75 326 GLN A CA 1
ATOM 2561 C C . GLN A 1 326 ? -21.857 6.349 16.144 1.00 90.75 326 GLN A C 1
ATOM 2563 O O . GLN A 1 326 ? -21.719 7.310 15.387 1.00 90.75 326 GLN A O 1
ATOM 2568 N N . ILE A 1 327 ? -20.822 5.722 16.711 1.00 90.12 327 ILE A N 1
ATOM 2569 C CA . ILE A 1 327 ? -19.416 6.078 16.471 1.00 90.12 327 ILE A CA 1
ATOM 2570 C C . ILE A 1 327 ? -19.078 5.952 14.977 1.00 90.12 327 ILE A C 1
ATOM 2572 O O . ILE A 1 327 ? -18.545 6.884 14.373 1.00 90.12 327 ILE A O 1
ATOM 2576 N N . LEU A 1 328 ? -19.424 4.819 14.359 1.00 91.88 328 LEU A N 1
ATOM 2577 C CA . LEU A 1 328 ? -19.126 4.565 12.948 1.00 91.88 328 LEU A CA 1
ATOM 2578 C C . LEU A 1 328 ? -20.010 5.384 11.990 1.00 91.88 328 LEU A C 1
ATOM 2580 O O . LEU A 1 328 ? -19.514 5.853 10.968 1.00 91.88 328 LEU A O 1
ATOM 2584 N N . GLU A 1 329 ? -21.290 5.596 12.313 1.00 91.50 329 GLU A N 1
ATOM 2585 C CA . GLU A 1 329 ? -22.203 6.453 11.537 1.00 91.50 329 GLU A CA 1
ATOM 2586 C C . GLU A 1 329 ? -21.738 7.909 11.522 1.00 91.50 329 GLU A C 1
ATOM 2588 O O . GLU A 1 329 ? -21.760 8.553 10.473 1.00 91.50 329 GLU A O 1
ATOM 2593 N N . ARG A 1 330 ? -21.277 8.428 12.668 1.00 90.06 330 ARG A N 1
ATOM 2594 C CA . ARG A 1 330 ? -20.716 9.780 12.747 1.00 90.06 330 ARG A CA 1
ATOM 2595 C C . ARG A 1 330 ? -19.533 9.922 11.797 1.00 90.06 330 ARG A C 1
ATOM 2597 O O . ARG A 1 330 ? -19.527 10.828 10.968 1.00 90.06 330 ARG A O 1
ATOM 2604 N N . LEU A 1 331 ? -18.595 8.974 11.847 1.00 89.62 331 LEU A N 1
ATOM 2605 C CA . LEU A 1 331 ? -17.439 8.969 10.958 1.00 89.62 331 LEU A CA 1
ATOM 2606 C C . LEU A 1 331 ? -17.842 8.877 9.477 1.00 89.62 331 LEU A C 1
ATOM 2608 O O . LEU A 1 331 ? -17.275 9.581 8.643 1.00 89.62 331 LEU A O 1
ATOM 2612 N N . MET A 1 332 ? -18.831 8.040 9.150 1.00 90.12 332 MET A N 1
ATOM 2613 C CA . MET A 1 332 ? -19.369 7.914 7.794 1.00 90.12 332 MET A CA 1
ATOM 2614 C C . MET A 1 332 ? -19.925 9.246 7.275 1.00 90.12 332 MET A C 1
ATOM 2616 O O . MET A 1 332 ? -19.696 9.594 6.119 1.00 90.12 332 MET A O 1
ATOM 2620 N N . HIS A 1 333 ? -20.636 10.001 8.113 1.00 88.81 333 HIS A N 1
ATOM 2621 C CA . HIS A 1 333 ? -21.262 11.260 7.716 1.00 88.81 333 HIS A CA 1
ATOM 2622 C C . HIS A 1 333 ? -20.301 12.454 7.698 1.00 88.81 333 HIS A C 1
ATOM 2624 O O . HIS A 1 333 ? -20.373 13.267 6.778 1.00 88.81 333 HIS A O 1
ATOM 2630 N N . GLU A 1 334 ? -19.408 12.564 8.680 1.00 87.88 334 GLU A N 1
ATOM 2631 C CA . GLU A 1 334 ? -18.465 13.684 8.800 1.00 87.88 334 GLU A CA 1
ATOM 2632 C C . GLU A 1 334 ? -17.264 13.528 7.857 1.00 87.88 334 GLU A C 1
ATOM 2634 O O . GLU A 1 334 ? -16.787 14.509 7.284 1.00 87.88 334 GLU A O 1
ATOM 2639 N N . HIS A 1 335 ? -16.805 12.290 7.637 1.00 86.38 335 HIS A N 1
ATOM 2640 C CA . HIS A 1 335 ? -15.616 11.984 6.838 1.00 86.38 335 HIS A CA 1
ATOM 2641 C C . HIS A 1 335 ? -15.879 10.842 5.841 1.00 86.38 335 HIS A C 1
ATOM 2643 O O . HIS A 1 335 ? -15.276 9.767 5.944 1.00 86.38 335 HIS A O 1
ATOM 2649 N N . PRO A 1 336 ? -16.739 11.077 4.828 1.00 84.31 336 PRO A N 1
ATOM 2650 C CA . PRO A 1 336 ? -17.176 10.068 3.861 1.00 84.31 336 PRO A CA 1
ATOM 2651 C C . PRO A 1 336 ? -16.009 9.331 3.199 1.00 84.31 336 PRO A C 1
ATOM 2653 O O . PRO A 1 336 ? -15.963 8.108 3.254 1.00 84.31 336 PRO A O 1
ATOM 2656 N N . THR A 1 337 ? -15.035 10.059 2.641 1.00 80.19 337 THR A N 1
ATOM 2657 C CA . THR A 1 337 ? -13.880 9.485 1.926 1.00 80.19 337 THR A CA 1
ATOM 2658 C C . THR A 1 337 ? -13.016 8.602 2.830 1.00 80.19 337 THR A C 1
ATOM 2660 O O . THR A 1 337 ? -12.593 7.512 2.447 1.00 80.19 337 THR A O 1
ATOM 2663 N N . THR A 1 338 ? -12.775 9.054 4.061 1.00 82.50 338 THR A N 1
ATOM 2664 C CA . THR A 1 338 ? -12.033 8.318 5.092 1.00 82.50 338 THR A CA 1
ATOM 2665 C C . THR A 1 338 ? -12.746 7.009 5.435 1.00 82.50 338 THR A C 1
ATOM 2667 O O . THR A 1 338 ? -12.126 5.945 5.477 1.00 82.50 338 THR A O 1
ATOM 2670 N N . PHE A 1 339 ? -14.064 7.068 5.635 1.00 86.12 339 PHE A N 1
ATOM 2671 C CA . PHE A 1 339 ? -14.878 5.895 5.933 1.00 86.12 339 PHE A CA 1
ATOM 2672 C C . PHE A 1 339 ? -14.892 4.901 4.764 1.00 86.12 339 PHE A C 1
ATOM 2674 O O . PHE A 1 339 ? -14.673 3.704 4.950 1.00 86.12 339 PHE A O 1
ATOM 2681 N N . THR A 1 340 ? -15.088 5.406 3.544 1.00 80.31 340 THR A N 1
ATOM 2682 C CA . THR A 1 340 ? -15.218 4.612 2.319 1.00 80.31 340 THR A CA 1
ATOM 2683 C C . THR A 1 340 ? -13.906 4.084 1.768 1.00 80.31 340 THR A C 1
ATOM 2685 O O . THR A 1 340 ? -13.953 3.460 0.723 1.00 80.31 340 THR A O 1
ATOM 2688 N N . THR A 1 341 ? -12.751 4.323 2.388 1.00 75.88 341 THR A N 1
ATOM 2689 C CA . THR A 1 341 ? -11.444 3.791 1.935 1.00 75.88 341 THR A CA 1
ATOM 2690 C C . THR A 1 341 ? -10.800 2.849 2.957 1.00 75.88 341 THR A C 1
ATOM 2692 O O . THR A 1 341 ? -9.804 2.188 2.666 1.00 75.88 341 THR A O 1
ATOM 2695 N N . THR A 1 342 ? -11.370 2.743 4.162 1.00 81.19 342 THR A N 1
ATOM 2696 C CA . THR A 1 342 ? -10.790 1.958 5.260 1.00 81.19 342 THR A CA 1
ATOM 2697 C C . THR A 1 342 ? -11.390 0.565 5.342 1.00 81.19 342 THR A C 1
ATOM 2699 O O . THR A 1 342 ? -12.533 0.420 5.765 1.00 81.19 342 THR A O 1
ATOM 2702 N N . ARG A 1 343 ? -10.578 -0.474 5.117 1.00 79.06 343 ARG A N 1
ATOM 2703 C CA . ARG A 1 343 ? -11.021 -1.880 5.027 1.00 79.06 343 ARG A CA 1
ATOM 2704 C C . ARG A 1 343 ? -11.859 -2.424 6.202 1.00 79.06 343 ARG A C 1
ATOM 2706 O O . ARG A 1 343 ? -12.583 -3.398 6.031 1.00 79.06 343 ARG A O 1
ATOM 2713 N N . ALA A 1 344 ? -11.747 -1.852 7.398 1.00 85.62 344 ALA A N 1
ATOM 2714 C CA . ALA A 1 344 ? -12.443 -2.353 8.586 1.00 85.62 344 ALA A CA 1
ATOM 2715 C C . ALA A 1 344 ? -13.810 -1.688 8.839 1.00 85.62 344 ALA A C 1
ATOM 2717 O O . ALA A 1 344 ? -14.718 -2.339 9.349 1.00 85.62 344 ALA A O 1
ATOM 2718 N N . LEU A 1 345 ? -13.982 -0.410 8.481 1.00 89.31 345 LEU A N 1
ATOM 2719 C CA . LEU A 1 345 ? -15.081 0.411 9.010 1.00 89.31 345 LEU A CA 1
ATOM 2720 C C . LEU A 1 345 ? -16.455 0.000 8.464 1.00 89.31 345 LEU A C 1
ATOM 2722 O O . LEU A 1 345 ? -17.367 -0.295 9.234 1.00 89.31 345 LEU A O 1
ATOM 2726 N N . ALA A 1 346 ? -16.605 -0.063 7.139 1.00 88.56 346 ALA A N 1
ATOM 2727 C CA . ALA A 1 346 ? -17.882 -0.401 6.512 1.00 88.56 346 ALA A CA 1
ATOM 2728 C C . ALA A 1 346 ? -18.377 -1.830 6.835 1.00 88.56 346 ALA A C 1
ATOM 2730 O O . ALA A 1 346 ? -19.544 -1.964 7.203 1.00 88.56 346 ALA A O 1
ATOM 2731 N N . PRO A 1 347 ? -17.548 -2.897 6.786 1.00 86.31 347 PRO A N 1
ATOM 2732 C CA . PRO A 1 347 ? -17.959 -4.235 7.204 1.00 86.31 347 PRO A CA 1
ATOM 2733 C C . PRO A 1 347 ? -18.367 -4.293 8.672 1.00 86.31 347 PRO A C 1
ATOM 2735 O O . PRO A 1 347 ? -19.358 -4.951 8.990 1.00 86.31 347 PRO A O 1
ATOM 2738 N N . ASN A 1 348 ? -17.657 -3.582 9.556 1.00 91.00 348 ASN A N 1
ATOM 2739 C CA . ASN A 1 348 ? -18.018 -3.510 10.970 1.00 91.00 348 ASN A CA 1
ATOM 2740 C C . ASN A 1 348 ? -19.382 -2.835 11.149 1.00 91.00 348 ASN A C 1
ATOM 2742 O O . ASN A 1 348 ? -20.254 -3.409 11.799 1.00 91.00 348 ASN A O 1
ATOM 2746 N N . LEU A 1 349 ? -19.627 -1.698 10.489 1.00 91.69 349 LEU A N 1
ATOM 2747 C CA . LEU A 1 349 ? -20.925 -1.017 10.528 1.00 91.69 349 LEU A CA 1
ATOM 2748 C C . LEU A 1 349 ? -22.064 -1.891 9.971 1.00 91.69 349 LEU A C 1
ATOM 2750 O O . LEU A 1 349 ? -23.114 -2.019 10.598 1.00 91.69 349 LEU A O 1
ATOM 2754 N N . LEU A 1 350 ? -21.858 -2.549 8.826 1.00 89.12 350 LEU A N 1
ATOM 2755 C CA . LEU A 1 350 ? -22.843 -3.467 8.238 1.00 89.12 350 LEU A CA 1
ATOM 2756 C C . LEU A 1 350 ? -23.132 -4.668 9.154 1.00 89.12 350 LEU A C 1
ATOM 2758 O O . LEU A 1 350 ? -24.275 -5.131 9.238 1.00 89.12 350 LEU A O 1
ATOM 2762 N N . THR A 1 351 ? -22.114 -5.170 9.854 1.00 89.19 351 THR A N 1
ATOM 2763 C CA . THR A 1 351 ? -22.259 -6.250 10.839 1.00 89.19 351 THR A CA 1
ATOM 2764 C C . THR A 1 351 ? -23.059 -5.770 12.047 1.00 89.19 351 THR A C 1
ATOM 2766 O O . THR A 1 351 ? -24.026 -6.426 12.427 1.00 89.19 351 THR A O 1
ATOM 2769 N N . LEU A 1 352 ? -22.749 -4.594 12.595 1.00 90.38 352 LEU A N 1
ATOM 2770 C CA . LEU A 1 352 ? -23.474 -3.994 13.719 1.00 90.38 352 LEU A CA 1
ATOM 2771 C C . LEU A 1 352 ? -24.950 -3.740 13.392 1.00 90.38 352 LEU A C 1
ATOM 2773 O O . LEU A 1 352 ? -25.819 -4.145 14.162 1.00 90.38 352 LEU A O 1
ATOM 2777 N N . HIS A 1 353 ? -25.257 -3.200 12.209 1.00 89.75 353 HIS A N 1
ATOM 2778 C CA . HIS A 1 353 ? -26.642 -3.053 11.735 1.00 89.75 353 HIS A CA 1
ATOM 2779 C C . HIS A 1 353 ? -27.368 -4.390 11.560 1.00 89.75 353 HIS A C 1
ATOM 2781 O O . HIS A 1 353 ? -28.585 -4.449 11.694 1.00 89.75 353 HIS A O 1
ATOM 2787 N N . SER A 1 354 ? -26.644 -5.483 11.297 1.00 85.62 354 SER A N 1
ATOM 2788 C CA . SER A 1 354 ? -27.234 -6.833 11.265 1.00 85.62 354 SER A CA 1
ATOM 2789 C C . SER A 1 354 ? -27.658 -7.327 12.645 1.00 85.62 354 SER A C 1
ATOM 2791 O O . SER A 1 354 ? -28.574 -8.140 12.737 1.00 85.62 354 SER A O 1
ATOM 2793 N N . MET A 1 355 ? -26.948 -6.893 13.687 1.00 83.94 355 MET A N 1
ATOM 2794 C CA . MET A 1 355 ? -27.172 -7.289 15.079 1.00 83.94 355 MET A CA 1
ATOM 2795 C C . MET A 1 355 ? -28.140 -6.344 15.803 1.00 83.94 355 MET A C 1
ATOM 2797 O O . MET A 1 355 ? -28.716 -6.721 16.822 1.00 83.94 355 MET A O 1
ATOM 2801 N N . GLY A 1 356 ? -28.322 -5.125 15.288 1.00 74.19 356 GLY A N 1
ATOM 2802 C CA . GLY A 1 356 ? -29.269 -4.143 15.803 1.00 74.19 356 GLY A CA 1
ATOM 2803 C C . GLY A 1 356 ? -30.729 -4.601 15.695 1.00 74.19 356 GLY A C 1
ATOM 2804 O O . GLY A 1 356 ? -31.114 -5.348 14.799 1.00 74.19 356 GLY A O 1
ATOM 2805 N N . ALA A 1 357 ? -31.565 -4.130 16.621 1.00 59.62 357 ALA A N 1
ATOM 2806 C CA . ALA A 1 357 ? -32.930 -4.630 16.796 1.00 59.62 357 ALA A CA 1
ATOM 2807 C C . ALA A 1 357 ? -33.942 -4.168 15.723 1.00 59.62 357 ALA A C 1
ATOM 2809 O O . ALA A 1 357 ? -35.020 -4.752 15.630 1.00 59.62 357 ALA A O 1
ATOM 2810 N N . ASN A 1 358 ? -33.626 -3.150 14.908 1.00 65.94 358 ASN A N 1
ATOM 2811 C CA . ASN A 1 358 ? -34.597 -2.497 14.022 1.00 65.94 358 ASN A CA 1
ATOM 2812 C C . ASN A 1 358 ? -34.145 -2.509 12.551 1.00 65.94 358 ASN A C 1
ATOM 2814 O O . ASN A 1 358 ? -33.089 -1.984 12.223 1.00 65.94 358 ASN A O 1
ATOM 2818 N N . HIS A 1 359 ? -34.983 -3.074 11.674 1.00 77.44 359 HIS A N 1
ATOM 2819 C CA . HIS A 1 359 ? -34.885 -3.024 10.203 1.00 77.44 359 HIS A CA 1
ATOM 2820 C C . HIS A 1 359 ? -33.475 -3.271 9.614 1.00 77.44 359 HIS A C 1
ATOM 2822 O O . HIS A 1 359 ? -33.007 -2.495 8.778 1.00 77.44 359 HIS A O 1
ATOM 2828 N N . PRO A 1 360 ? -32.808 -4.394 9.951 1.00 80.44 360 PRO A N 1
ATOM 2829 C CA . PRO A 1 360 ? -31.418 -4.658 9.555 1.00 80.44 360 PRO A CA 1
ATOM 2830 C C . PRO A 1 360 ? -31.198 -4.638 8.036 1.00 80.44 360 PRO A C 1
ATOM 2832 O O . PRO A 1 360 ? -30.108 -4.337 7.561 1.00 80.44 360 PRO A O 1
ATOM 2835 N N . GLN A 1 361 ? -32.223 -4.966 7.245 1.00 79.81 361 GLN A N 1
ATOM 2836 C CA . GLN A 1 361 ? -32.138 -4.915 5.785 1.00 79.81 361 GLN A CA 1
ATOM 2837 C C . GLN A 1 361 ? -32.194 -3.484 5.239 1.00 79.81 361 GLN A C 1
ATOM 2839 O O . GLN A 1 361 ? -31.488 -3.181 4.281 1.00 79.81 361 GLN A O 1
ATOM 2844 N N . GLU A 1 362 ? -32.997 -2.605 5.835 1.00 84.69 362 GLU A N 1
ATOM 2845 C CA . GLU A 1 362 ? -33.130 -1.214 5.390 1.00 84.69 362 GLU A CA 1
ATOM 2846 C C . GLU A 1 362 ? -31.853 -0.427 5.699 1.00 84.69 362 GLU A C 1
ATOM 2848 O O . GLU A 1 362 ? -31.323 0.257 4.822 1.00 84.69 362 GLU A O 1
ATOM 2853 N N . GLU A 1 363 ? -31.285 -0.618 6.892 1.00 86.38 363 GLU A N 1
ATOM 2854 C CA . GLU A 1 363 ? -30.031 0.034 7.281 1.00 86.38 363 GLU A CA 1
ATOM 2855 C C . GLU A 1 363 ? -28.848 -0.431 6.427 1.00 86.38 363 GLU A C 1
ATOM 2857 O O . GLU A 1 363 ? -28.079 0.390 5.923 1.00 86.38 363 GLU A O 1
ATOM 2862 N N . LYS A 1 364 ? -28.748 -1.736 6.138 1.00 83.06 364 LYS A N 1
ATOM 2863 C CA . LYS A 1 364 ? -27.748 -2.249 5.185 1.00 83.06 364 LYS A CA 1
ATOM 2864 C C . LYS A 1 364 ? -27.882 -1.608 3.812 1.00 83.06 364 LYS A C 1
ATOM 2866 O O . LYS A 1 364 ? -26.881 -1.221 3.215 1.00 83.06 364 LYS A O 1
ATOM 2871 N N . GLN A 1 365 ? -29.107 -1.491 3.301 1.00 83.25 365 GLN A N 1
ATOM 2872 C CA . GLN A 1 365 ? -29.353 -0.858 2.007 1.00 83.25 365 GLN A CA 1
ATOM 2873 C C . GLN A 1 365 ? -28.950 0.619 2.013 1.00 83.25 365 GLN A C 1
ATOM 2875 O O . GLN A 1 365 ? -28.364 1.081 1.032 1.00 83.25 365 GLN A O 1
ATOM 2880 N N . ARG A 1 366 ? -29.220 1.349 3.104 1.00 88.25 366 ARG A N 1
ATOM 2881 C CA . ARG A 1 366 ? -28.809 2.750 3.273 1.00 88.25 366 ARG A CA 1
ATOM 2882 C C . ARG A 1 366 ? -27.288 2.891 3.240 1.00 88.25 366 ARG A C 1
ATOM 2884 O O . ARG A 1 366 ? -26.781 3.698 2.462 1.00 88.25 366 ARG A O 1
ATOM 2891 N N . VAL A 1 367 ? -26.574 2.079 4.019 1.00 87.12 367 VAL A N 1
ATOM 2892 C CA . VAL A 1 367 ? -25.105 2.110 4.083 1.00 87.12 367 VAL A CA 1
ATOM 2893 C C . VAL A 1 367 ? -24.487 1.717 2.738 1.00 87.12 367 VAL A C 1
ATOM 2895 O O . VAL A 1 367 ? -23.632 2.436 2.232 1.00 87.12 367 VAL A O 1
ATOM 2898 N N . ILE A 1 368 ? -24.956 0.644 2.087 1.00 83.44 368 ILE A N 1
ATOM 2899 C CA . ILE A 1 368 ? -24.450 0.239 0.760 1.00 83.44 368 ILE A CA 1
ATOM 2900 C C . ILE A 1 368 ? -24.690 1.336 -0.281 1.00 83.44 368 ILE A C 1
ATOM 2902 O O . ILE A 1 368 ? -23.797 1.635 -1.073 1.00 83.44 368 ILE A O 1
ATOM 2906 N N . ARG A 1 369 ? -25.871 1.967 -0.278 1.00 83.75 369 ARG A N 1
ATOM 2907 C CA . ARG A 1 369 ? -26.165 3.084 -1.182 1.00 83.75 369 ARG A CA 1
ATOM 2908 C C . ARG A 1 369 ? -25.193 4.241 -0.966 1.00 83.75 369 ARG A C 1
ATOM 2910 O O . ARG A 1 369 ? -24.696 4.781 -1.947 1.00 83.75 369 ARG A O 1
ATOM 2917 N N . PHE A 1 370 ? -24.912 4.594 0.286 1.00 85.69 370 PHE A N 1
ATOM 2918 C CA . PHE A 1 370 ? -23.935 5.628 0.613 1.00 85.69 370 PHE A CA 1
ATOM 2919 C C . PHE A 1 370 ? -22.533 5.269 0.103 1.00 85.69 370 PHE A C 1
ATOM 2921 O O . PHE A 1 370 ? -21.897 6.081 -0.563 1.00 85.69 370 PHE A O 1
ATOM 2928 N N . LEU A 1 371 ? -22.069 4.040 0.351 1.00 82.56 371 LEU A N 1
ATOM 2929 C CA . LEU A 1 371 ? -20.747 3.579 -0.082 1.00 82.56 371 LEU A CA 1
ATOM 2930 C C . LEU A 1 371 ? -20.598 3.656 -1.601 1.00 82.56 371 LEU A C 1
ATOM 2932 O O . LEU A 1 371 ? -19.635 4.220 -2.105 1.00 82.56 3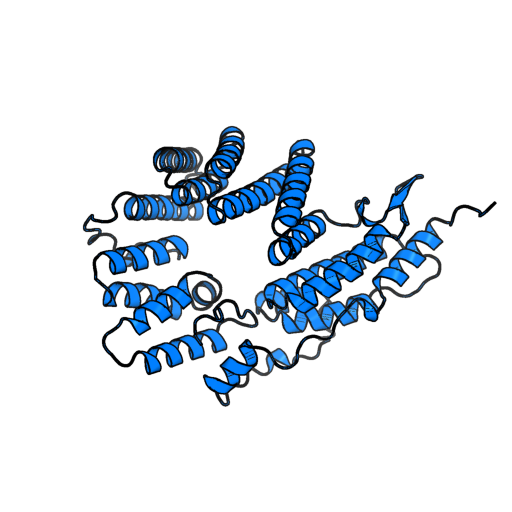71 LEU A O 1
ATOM 2936 N N . VAL A 1 372 ? -21.601 3.182 -2.335 1.00 78.50 372 VAL A N 1
ATOM 2937 C CA . VAL A 1 372 ? -21.634 3.245 -3.800 1.00 78.50 372 VAL A CA 1
ATOM 2938 C C . VAL A 1 372 ? -21.581 4.685 -4.336 1.00 78.50 372 VAL A C 1
ATOM 2940 O O . VAL A 1 372 ? -21.042 4.918 -5.418 1.00 78.50 372 VAL A O 1
ATOM 2943 N N . GLN A 1 373 ? -22.143 5.649 -3.607 1.00 78.56 373 GLN A N 1
ATOM 2944 C CA . GLN A 1 373 ? -22.161 7.061 -4.000 1.00 78.56 373 GLN A CA 1
ATOM 2945 C C . GLN A 1 373 ? -20.868 7.808 -3.645 1.00 78.56 373 GLN A C 1
ATOM 2947 O O . GLN A 1 373 ? -20.565 8.806 -4.296 1.00 78.56 373 GLN A O 1
ATOM 2952 N N . SER A 1 374 ? -20.127 7.334 -2.639 1.00 78.25 374 SER A N 1
ATOM 2953 C CA . SER A 1 374 ? -19.010 8.068 -2.026 1.00 78.25 374 SER A CA 1
ATOM 2954 C C . SER A 1 374 ? -17.630 7.429 -2.241 1.00 78.25 374 SER A C 1
ATOM 2956 O O . SER A 1 374 ? -16.634 8.139 -2.173 1.00 78.25 374 SER A O 1
ATOM 2958 N N . ALA A 1 375 ? -17.541 6.123 -2.514 1.00 70.50 375 ALA A N 1
ATOM 2959 C CA . ALA A 1 375 ? -16.277 5.369 -2.566 1.00 70.50 375 ALA A CA 1
ATOM 2960 C C . ALA A 1 375 ? -15.509 5.452 -3.905 1.00 70.50 375 ALA A C 1
ATOM 2962 O O . ALA A 1 375 ? -14.530 4.732 -4.103 1.00 70.50 375 ALA A O 1
ATOM 2963 N N . GLY A 1 376 ? -15.959 6.280 -4.853 1.00 74.69 376 GLY A N 1
ATOM 2964 C CA . GLY A 1 376 ? -15.368 6.328 -6.193 1.00 74.69 376 GLY A CA 1
ATOM 2965 C C . GLY A 1 376 ? -15.442 4.968 -6.897 1.00 74.69 376 GLY A C 1
ATOM 2966 O O . GLY A 1 376 ? -16.495 4.322 -6.904 1.00 74.69 376 GLY A O 1
ATOM 2967 N N . ASP A 1 377 ? -14.340 4.549 -7.525 1.00 72.56 377 ASP A N 1
ATOM 2968 C CA . ASP A 1 377 ? -14.217 3.260 -8.218 1.00 72.56 377 ASP A CA 1
ATOM 2969 C C . ASP A 1 377 ? -13.792 2.071 -7.344 1.00 72.56 377 ASP A C 1
ATOM 2971 O O . ASP A 1 377 ? -13.820 0.949 -7.860 1.00 72.56 377 ASP A O 1
ATOM 2975 N N . ASP A 1 378 ? -13.408 2.292 -6.084 1.00 69.06 378 ASP A N 1
ATOM 2976 C CA . ASP A 1 378 ? -12.863 1.261 -5.195 1.00 69.06 378 ASP A CA 1
ATOM 2977 C C . ASP A 1 378 ? -13.987 0.371 -4.613 1.00 69.06 378 ASP A C 1
ATOM 2979 O O . ASP A 1 378 ? -14.838 0.848 -3.854 1.00 69.06 378 ASP A O 1
ATOM 2983 N N . PRO A 1 379 ? -14.030 -0.933 -4.953 1.00 64.06 379 PRO A N 1
ATOM 2984 C CA . PRO A 1 379 ? -15.058 -1.844 -4.484 1.00 64.06 379 PRO A CA 1
ATOM 2985 C C . PRO A 1 379 ? -14.708 -2.530 -3.154 1.00 64.06 379 PRO A C 1
ATOM 2987 O O . PRO A 1 379 ? -15.307 -3.561 -2.867 1.00 64.06 379 PRO A O 1
ATOM 2990 N N . TRP A 1 380 ? -13.752 -2.070 -2.339 1.00 67.19 380 TRP A N 1
ATOM 2991 C CA . TRP A 1 380 ? -13.302 -2.872 -1.186 1.00 67.19 380 TRP A CA 1
ATOM 2992 C C . TRP A 1 380 ? -14.427 -3.244 -0.196 1.00 67.19 380 TRP A C 1
ATOM 2994 O O . TRP A 1 380 ? -14.366 -4.306 0.423 1.00 67.19 380 TRP A O 1
ATOM 3004 N N . PHE A 1 381 ? -15.474 -2.416 -0.056 1.00 61.47 381 PHE A N 1
ATOM 3005 C CA . PHE A 1 381 ? -16.634 -2.702 0.807 1.00 61.47 381 PHE A CA 1
ATOM 3006 C C . PHE A 1 381 ? -17.512 -3.849 0.277 1.00 61.47 381 PHE A C 1
ATOM 3008 O O . PHE A 1 381 ? -18.433 -4.313 0.949 1.00 61.47 381 PHE A O 1
ATOM 3015 N N . VAL A 1 382 ? -17.216 -4.315 -0.932 1.00 55.53 382 VAL A N 1
ATOM 3016 C CA . VAL A 1 382 ? -17.847 -5.424 -1.635 1.00 55.53 382 VAL A CA 1
ATOM 3017 C C . VAL A 1 382 ? -17.071 -6.712 -1.350 1.00 55.53 382 VAL A C 1
ATOM 3019 O O . VAL A 1 382 ? -16.670 -7.436 -2.258 1.00 55.53 382 VAL A O 1
ATOM 3022 N N . ASP A 1 383 ? -16.818 -7.013 -0.076 1.00 48.47 383 ASP A N 1
ATOM 3023 C CA . ASP A 1 383 ? -16.340 -8.348 0.281 1.00 48.47 383 ASP A CA 1
ATOM 3024 C C . ASP A 1 383 ? -17.518 -9.331 0.157 1.00 48.47 383 ASP A C 1
ATOM 3026 O O . ASP A 1 383 ? -18.625 -9.072 0.639 1.00 48.47 383 ASP A O 1
ATOM 3030 N N . GLN A 1 384 ? -17.298 -10.462 -0.517 1.00 41.78 384 GLN A N 1
ATOM 3031 C CA . GLN A 1 384 ? -18.315 -11.415 -1.002 1.00 41.78 384 GLN A CA 1
ATOM 3032 C C . GLN A 1 384 ? -19.147 -12.099 0.103 1.00 41.78 384 GLN A C 1
ATOM 3034 O O . GLN A 1 384 ? -19.967 -12.969 -0.176 1.00 41.78 384 GLN A O 1
ATOM 3039 N N . ARG A 1 385 ? -18.957 -11.710 1.366 1.00 36.03 385 ARG A N 1
ATOM 3040 C CA . ARG A 1 385 ? -19.675 -12.224 2.539 1.00 36.03 385 ARG A CA 1
ATOM 3041 C C . ARG A 1 385 ? -21.001 -11.505 2.815 1.00 36.03 385 ARG A C 1
ATOM 3043 O O . ARG A 1 385 ? -21.698 -11.881 3.749 1.00 36.03 385 ARG A O 1
ATOM 3050 N N . ALA A 1 386 ? -21.351 -10.489 2.023 1.00 30.95 386 ALA A N 1
ATOM 3051 C CA . ALA A 1 386 ? -22.662 -9.830 2.058 1.00 30.95 386 ALA A CA 1
ATOM 3052 C C . ALA A 1 386 ? -23.697 -10.453 1.089 1.00 30.95 386 ALA A C 1
ATOM 3054 O O . ALA A 1 386 ? -24.720 -9.824 0.801 1.00 30.95 386 ALA A O 1
ATOM 3055 N N . GLY A 1 387 ? -23.415 -11.656 0.570 1.00 28.86 387 GLY A N 1
ATOM 3056 C CA . GLY A 1 387 ? -24.345 -12.495 -0.194 1.00 28.86 387 GLY A CA 1
ATOM 3057 C C . GLY A 1 387 ? -25.151 -13.419 0.702 1.00 28.86 387 GLY A C 1
ATOM 3058 O O . GLY A 1 387 ? -24.510 -14.129 1.507 1.00 28.86 387 GLY A O 1
#

Solvent-accessible surface area (backbone atoms only — not comparable to full-atom values): 21563 Å² total; per-residue (Å²): 131,84,72,80,78,51,62,39,52,26,38,30,51,46,45,55,65,70,40,46,67,88,44,56,75,83,77,78,93,72,50,72,59,57,52,46,38,59,72,56,36,68,87,69,69,77,67,71,74,83,64,56,64,100,66,54,93,90,53,53,74,67,54,51,45,52,55,31,59,76,58,38,36,36,70,57,44,38,54,50,28,53,52,41,42,60,59,70,61,78,95,47,81,67,45,61,71,66,51,51,39,52,43,46,51,33,51,49,53,29,47,52,26,28,54,57,51,64,39,55,68,58,35,50,54,28,50,51,45,49,48,52,48,31,68,69,36,50,33,62,60,85,92,45,81,38,44,36,60,82,36,85,65,50,48,70,68,56,57,51,47,53,20,57,60,29,43,79,80,40,44,69,60,10,50,53,44,43,52,52,52,25,51,56,22,52,76,50,34,88,40,72,69,30,35,52,50,17,52,54,44,46,50,53,49,27,54,53,26,49,78,66,70,38,48,74,61,19,48,54,50,49,50,54,54,62,70,70,56,59,78,70,42,21,68,59,24,46,55,50,16,53,54,25,50,75,70,68,36,61,69,60,15,54,50,25,46,52,48,18,63,74,30,53,60,92,83,43,62,67,59,51,52,51,51,53,46,50,55,52,41,49,47,54,68,75,41,83,83,59,89,63,89,80,74,62,71,85,76,58,88,65,91,50,69,65,42,52,48,50,53,25,50,52,34,39,76,74,66,37,52,69,58,19,42,49,54,51,52,48,42,42,71,79,36,43,61,64,37,49,70,40,90,62,51,53,59,49,45,50,50,46,36,61,72,43,95,67,62,34,66,58,53,42,44,52,52,52,33,50,41,66,75,53,25,54,54,44,46,76,87,66,54,82,80,83,111

pLDDT: mean 85.66, std 13.1, range [28.86, 97.5]

Organism: NCBI:txid1514897

Foldseek 3Di:
DPDDDDQQQLLLVLLVLLQDLVLADDDDPDDPLNVLCCVLVNPDDFPCVLVDPLDPVVDDLVRVLVVCVVLLVLVSLLVNLNVCSNPVFDNDSGDDSVSLLVNLVSLVSNLVSCVQLVVLVRSVSSLVSVVVSQQPRWHDDDNDIDRNVVDVSNPLVSQLSSLVSCCVPPVVSSLVSLVVSLVVLVVVVVDPVSVVSNLVSLLVSLVVCLVVVVLVVSVVSLVVVVVVDDQQPLVSLLSSLVSCLSSVNLVSNVVSLVSSVSNDDPVPPVSVLSSVLSVLLSCCSVCLPDPPVPPDPVPNPDDDPVSLQSVLVSCVSVVVLVVSLVSLVVCCVVPVQSQLPDLRRLVSNLVSLCVDDPDSPVVNSVSSNSSSNRNNSRCSSPDVVVD

Radius of gyration: 24.07 Å; Cα contacts (8 Å, |Δi|>4): 400; chains: 1; bounding box: 64×41×68 Å

Mean predicted aligned error: 7.71 Å

Nearest PDB structures (foldseek):
  5l0y-assembly5_E  TM=5.609E-01  e=2.583E+00  Thermochaetoides thermophila DSM 1495
  4m59-assembly1_A  TM=3.775E-01  e=6.165E-01  Zea mays
  9hmf-assembly1_K  TM=2.606E-01  e=1.356E-01  Campylobacter jejuni
  6fvt-assembly1_S  TM=3.630E-01  e=9.283E-01  Saccharomyces cerevisiae S288C
  8amz-assembly1_S  TM=4.253E-01  e=4.220E+00  Spinacia oleracea